Protein AF-A0A517ZHK7-F1 (afdb_monomer_lite)

Structure (mmCIF, N/CA/C/O backbone):
data_AF-A0A517ZHK7-F1
#
_entry.id   AF-A0A517ZHK7-F1
#
loop_
_atom_site.group_PDB
_atom_site.id
_atom_site.type_symbol
_atom_site.label_atom_id
_atom_site.label_alt_id
_atom_site.label_comp_id
_atom_site.label_asym_id
_atom_site.label_entity_id
_atom_site.label_seq_id
_atom_site.pdbx_PDB_ins_code
_atom_site.Cartn_x
_atom_site.Cartn_y
_atom_site.Cartn_z
_atom_site.occupancy
_atom_site.B_iso_or_equiv
_atom_site.auth_seq_id
_atom_site.auth_comp_id
_atom_site.auth_asym_id
_atom_site.auth_atom_id
_atom_site.pdbx_PDB_model_num
ATOM 1 N N . MET A 1 1 ? 23.348 19.189 5.797 1.00 30.66 1 MET A N 1
ATOM 2 C CA . MET A 1 1 ? 24.824 19.065 5.876 1.00 30.66 1 MET A CA 1
ATOM 3 C C . MET A 1 1 ? 25.204 17.604 6.134 1.00 30.66 1 MET A C 1
ATOM 5 O O . MET A 1 1 ? 25.761 17.282 7.170 1.00 30.66 1 MET A O 1
ATOM 9 N N . ALA A 1 2 ? 24.876 16.716 5.195 1.00 29.09 2 ALA A N 1
ATOM 10 C CA . ALA A 1 2 ? 25.345 15.331 5.155 1.00 29.09 2 ALA A CA 1
ATOM 11 C C . ALA A 1 2 ? 25.874 15.106 3.735 1.00 29.09 2 ALA A C 1
ATOM 13 O O . ALA A 1 2 ? 25.282 14.409 2.922 1.00 29.09 2 ALA A O 1
ATOM 14 N N . ILE A 1 3 ? 26.928 15.843 3.380 1.00 36.97 3 ILE A N 1
ATOM 15 C CA . ILE A 1 3 ? 27.690 15.512 2.182 1.00 36.97 3 ILE A CA 1
ATOM 16 C C . ILE A 1 3 ? 28.439 14.240 2.554 1.00 36.97 3 ILE A C 1
ATOM 18 O O . ILE A 1 3 ? 29.335 14.306 3.390 1.00 36.97 3 ILE A O 1
ATOM 22 N N . LEU A 1 4 ? 27.996 13.111 1.993 1.00 43.09 4 LEU A N 1
ATOM 23 C CA . LEU A 1 4 ? 28.815 11.947 1.659 1.00 43.09 4 LEU A CA 1
ATOM 24 C C . LEU A 1 4 ? 30.045 11.788 2.563 1.00 43.09 4 LEU A C 1
ATOM 26 O O . LEU A 1 4 ? 31.169 12.112 2.173 1.00 43.09 4 LEU A O 1
ATOM 30 N N . ALA A 1 5 ? 29.853 11.212 3.750 1.00 40.53 5 ALA A N 1
ATOM 31 C CA . ALA A 1 5 ? 30.914 10.383 4.296 1.00 40.53 5 ALA A CA 1
ATOM 32 C C . ALA A 1 5 ? 31.023 9.177 3.350 1.00 40.53 5 ALA A C 1
ATOM 34 O O . ALA A 1 5 ? 30.384 8.152 3.559 1.00 40.53 5 ALA A O 1
ATOM 35 N N . LEU A 1 6 ? 31.749 9.347 2.239 1.00 54.28 6 LEU A N 1
ATOM 36 C CA . LEU A 1 6 ? 32.157 8.259 1.359 1.00 54.28 6 LEU A CA 1
ATOM 37 C C . LEU A 1 6 ? 33.000 7.319 2.211 1.00 54.28 6 LEU A C 1
ATOM 39 O O . LEU A 1 6 ? 34.207 7.510 2.365 1.00 54.28 6 LEU A O 1
ATOM 43 N N . SER A 1 7 ? 32.352 6.332 2.820 1.00 58.38 7 SER A N 1
ATOM 44 C CA . SER A 1 7 ? 33.073 5.234 3.434 1.00 58.38 7 SER A CA 1
ATOM 45 C C . SER A 1 7 ? 33.872 4.548 2.321 1.00 58.38 7 SER A C 1
ATOM 47 O O . SER A 1 7 ? 33.402 4.429 1.184 1.00 58.38 7 SER A O 1
ATOM 49 N N . LEU A 1 8 ? 35.097 4.098 2.608 1.00 65.62 8 LEU A N 1
ATOM 50 C CA . LEU A 1 8 ? 35.886 3.345 1.621 1.00 65.62 8 LEU A CA 1
ATOM 51 C C . LEU A 1 8 ? 35.117 2.115 1.094 1.00 65.62 8 LEU A C 1
ATOM 53 O O . LEU A 1 8 ? 35.341 1.689 -0.037 1.00 65.62 8 LEU A O 1
ATOM 57 N N . SER A 1 9 ? 34.172 1.590 1.880 1.00 72.50 9 SER A N 1
ATOM 58 C CA . SER A 1 9 ? 33.251 0.510 1.515 1.00 72.50 9 SER A CA 1
ATOM 59 C C . SER A 1 9 ? 32.235 0.870 0.426 1.00 72.50 9 SER A C 1
ATOM 61 O O . SER A 1 9 ? 31.796 -0.031 -0.283 1.00 72.50 9 SER A O 1
ATOM 63 N N . SER A 1 10 ? 31.888 2.146 0.237 1.00 78.56 10 SER A N 1
ATOM 64 C CA . SER A 1 10 ? 30.905 2.590 -0.767 1.00 78.56 10 SER A CA 1
ATOM 65 C C . SER A 1 10 ? 31.494 2.757 -2.173 1.00 78.56 10 SER A C 1
ATOM 67 O O . SER A 1 10 ? 30.764 2.734 -3.164 1.00 78.56 10 SER A O 1
ATOM 69 N N . VAL A 1 11 ? 32.818 2.915 -2.290 1.00 86.31 11 VAL A N 1
ATOM 70 C CA . VAL A 1 11 ? 33.500 3.193 -3.569 1.00 86.31 11 VAL A CA 1
ATOM 71 C C . VAL A 1 11 ? 33.242 2.117 -4.639 1.00 86.31 11 VAL A C 1
ATOM 73 O O . VAL A 1 11 ? 32.923 2.494 -5.769 1.00 86.31 11 VAL A O 1
ATOM 76 N N . PRO A 1 12 ? 33.312 0.801 -4.344 1.00 88.31 12 PRO A N 1
ATOM 77 C CA . PRO A 1 12 ? 33.040 -0.232 -5.345 1.00 88.31 12 PRO A CA 1
ATOM 78 C C . PRO A 1 12 ? 31.616 -0.163 -5.907 1.00 88.31 12 PRO A C 1
ATOM 80 O O . PRO A 1 12 ? 31.432 -0.294 -7.115 1.00 88.31 12 PRO A O 1
ATOM 83 N N . SER A 1 13 ? 30.626 0.087 -5.048 1.00 87.75 13 SER A N 1
ATOM 84 C CA . SER A 1 13 ? 29.213 0.221 -5.419 1.00 87.75 13 SER A CA 1
ATOM 85 C C . SER A 1 13 ? 28.991 1.425 -6.338 1.00 87.75 13 SER A C 1
ATOM 87 O O . SER A 1 13 ? 28.380 1.297 -7.397 1.00 87.75 13 SER A O 1
ATOM 89 N N . ILE A 1 14 ? 29.588 2.578 -6.012 1.00 88.12 14 ILE A N 1
ATOM 90 C CA . ILE A 1 14 ? 29.524 3.788 -6.852 1.00 88.12 14 ILE A CA 1
ATOM 91 C C . ILE A 1 14 ? 30.157 3.545 -8.222 1.00 88.12 14 ILE A C 1
ATOM 93 O O . ILE A 1 14 ? 29.561 3.886 -9.243 1.00 88.12 14 ILE A O 1
ATOM 97 N N . LEU A 1 15 ? 31.349 2.941 -8.262 1.00 89.88 15 LEU A N 1
ATOM 98 C CA . LEU A 1 15 ? 32.021 2.622 -9.522 1.00 89.88 15 LEU A CA 1
ATOM 99 C C . LEU A 1 15 ? 31.188 1.655 -10.362 1.00 89.88 15 LEU A C 1
ATOM 101 O O . LEU A 1 15 ? 31.031 1.865 -11.561 1.00 89.88 15 LEU A O 1
ATOM 105 N N . LEU A 1 16 ? 30.618 0.624 -9.739 1.00 90.88 16 LEU A N 1
ATOM 106 C CA . LEU A 1 16 ? 29.768 -0.343 -10.423 1.00 90.88 16 LEU A CA 1
ATOM 107 C C . LEU A 1 16 ? 28.491 0.311 -10.974 1.00 90.88 16 LEU A C 1
ATOM 109 O O . LEU A 1 16 ? 28.113 0.034 -12.111 1.00 90.88 16 LEU A O 1
ATOM 113 N N . ALA A 1 17 ? 27.857 1.204 -10.211 1.00 90.06 17 ALA A N 1
ATOM 114 C CA . ALA A 1 17 ? 26.702 1.977 -10.657 1.00 90.06 17 ALA A CA 1
ATOM 115 C C . ALA A 1 17 ? 27.051 2.891 -11.844 1.00 90.06 17 ALA A C 1
ATOM 117 O O . ALA A 1 17 ? 26.350 2.872 -12.856 1.00 90.06 17 ALA A O 1
ATOM 118 N N . ALA A 1 18 ? 28.158 3.636 -11.763 1.00 89.50 18 ALA A N 1
ATOM 119 C CA . ALA A 1 18 ? 28.624 4.514 -12.836 1.00 89.50 18 ALA A CA 1
ATOM 120 C C . ALA A 1 18 ? 28.966 3.733 -14.117 1.00 89.50 18 ALA A C 1
ATOM 122 O O . ALA A 1 18 ? 28.546 4.120 -15.207 1.00 89.50 18 ALA A O 1
ATOM 123 N N . LEU A 1 19 ? 29.668 2.601 -13.985 1.00 91.00 19 LEU A N 1
ATOM 124 C CA . LEU A 1 19 ? 29.960 1.698 -15.101 1.00 91.00 19 LEU A CA 1
ATOM 125 C C . LEU A 1 19 ? 28.678 1.133 -15.713 1.00 91.00 19 LEU A C 1
ATOM 127 O O . LEU A 1 19 ? 28.558 1.089 -16.932 1.00 91.00 19 LEU A O 1
ATOM 131 N N . GLY A 1 20 ? 27.714 0.733 -14.883 1.00 92.06 20 GLY A N 1
ATOM 132 C CA . GLY A 1 20 ? 26.418 0.233 -15.331 1.00 92.06 20 GLY A CA 1
ATOM 133 C C . GLY A 1 20 ? 25.643 1.264 -16.149 1.00 92.06 20 GLY A C 1
ATOM 134 O O . GLY A 1 20 ? 25.213 0.960 -17.258 1.00 92.06 20 GLY A O 1
ATOM 135 N N . LEU A 1 21 ? 25.511 2.491 -15.634 1.00 91.06 21 LEU A N 1
ATOM 136 C CA . LEU A 1 21 ? 24.841 3.597 -16.326 1.00 91.06 21 LEU A CA 1
ATOM 137 C C . LEU A 1 21 ? 25.545 3.955 -17.643 1.00 91.06 21 LEU A C 1
ATOM 139 O O . LEU A 1 21 ? 24.893 4.032 -18.684 1.00 91.06 21 LEU A O 1
ATOM 143 N N . GLY A 1 22 ? 26.874 4.100 -17.613 1.00 89.69 22 GLY A N 1
ATOM 144 C CA . GLY A 1 22 ? 27.675 4.363 -18.810 1.00 89.69 22 GLY A CA 1
ATOM 145 C C . GLY A 1 22 ? 27.570 3.243 -19.846 1.00 89.69 22 GLY A C 1
ATOM 146 O O . GLY A 1 22 ? 27.538 3.513 -21.043 1.00 89.69 22 GLY A O 1
ATOM 147 N N . PHE A 1 23 ? 27.443 1.990 -19.403 1.00 92.75 23 PHE A N 1
ATOM 148 C CA . PHE A 1 23 ? 27.273 0.844 -20.291 1.00 92.75 23 PHE A CA 1
ATOM 149 C C . PHE A 1 23 ? 25.916 0.850 -21.012 1.00 92.75 23 PHE A C 1
ATOM 151 O O . PHE A 1 23 ? 25.874 0.523 -22.195 1.00 92.75 23 PHE A O 1
ATOM 158 N N . VAL A 1 24 ? 24.820 1.270 -20.361 1.00 93.06 24 VAL A N 1
ATOM 159 C CA . VAL A 1 24 ? 23.513 1.407 -21.043 1.00 93.06 24 VAL A CA 1
ATOM 160 C C . VAL A 1 24 ? 23.590 2.435 -22.168 1.00 93.06 24 VAL A C 1
ATOM 162 O O . VAL A 1 24 ? 23.165 2.154 -23.285 1.00 93.06 24 VAL A O 1
ATOM 165 N N . ILE A 1 25 ? 24.182 3.596 -21.881 1.00 90.25 25 ILE A N 1
ATOM 166 C CA . ILE A 1 25 ? 24.385 4.667 -22.864 1.00 90.25 25 ILE A CA 1
ATOM 167 C C . ILE A 1 25 ? 25.268 4.167 -24.010 1.00 90.25 25 ILE A C 1
ATOM 169 O O . ILE A 1 25 ? 24.899 4.278 -25.172 1.00 90.25 25 ILE A O 1
ATOM 173 N N . PHE A 1 26 ? 26.404 3.545 -23.693 1.00 93.19 26 PHE A N 1
ATOM 174 C CA . PHE A 1 26 ? 27.318 3.004 -24.695 1.00 93.19 26 PHE A CA 1
ATOM 175 C C . PHE A 1 26 ? 26.627 2.042 -25.669 1.00 93.19 26 PHE A C 1
ATOM 177 O O . PHE A 1 26 ? 26.862 2.128 -26.870 1.00 93.19 26 PHE A O 1
ATOM 184 N N . ILE A 1 27 ? 25.781 1.131 -25.175 1.00 94.81 27 ILE A N 1
ATOM 185 C CA . ILE A 1 27 ? 25.095 0.161 -26.037 1.00 94.81 27 ILE A CA 1
ATOM 186 C C . ILE A 1 27 ? 24.040 0.828 -26.933 1.00 94.81 27 ILE A C 1
ATOM 188 O O . ILE A 1 27 ? 23.856 0.393 -28.072 1.00 94.81 27 ILE A O 1
ATOM 192 N N . HIS A 1 28 ? 23.385 1.886 -26.455 1.00 93.88 28 HIS A N 1
ATOM 193 C CA . HIS A 1 28 ? 22.493 2.701 -27.276 1.00 93.88 28 HIS A CA 1
ATOM 194 C C . HIS A 1 28 ? 23.246 3.320 -28.464 1.00 93.88 28 HIS A C 1
ATOM 196 O O . HIS A 1 28 ? 22.906 3.042 -29.616 1.00 93.88 28 HIS A O 1
ATOM 202 N N . GLU A 1 29 ? 24.339 4.040 -28.189 1.00 93.25 29 GLU A N 1
ATOM 203 C CA . GLU A 1 29 ? 25.184 4.653 -29.225 1.00 93.25 29 GLU A CA 1
ATOM 204 C C . GLU A 1 29 ? 25.779 3.601 -30.169 1.00 93.25 29 GLU A C 1
ATOM 206 O O . GLU A 1 29 ? 25.839 3.781 -31.388 1.00 93.25 29 GLU A O 1
ATOM 211 N N . LEU A 1 30 ? 26.189 2.451 -29.623 1.00 94.62 30 LEU A N 1
ATOM 212 C CA . LEU A 1 30 ? 26.710 1.335 -30.406 1.00 94.62 30 LEU A CA 1
ATOM 213 C C . LEU A 1 30 ? 25.683 0.824 -31.424 1.00 94.62 30 LEU A C 1
ATOM 215 O O . LEU A 1 30 ? 26.080 0.381 -32.500 1.00 94.62 30 LEU A O 1
ATOM 219 N N . GLY A 1 31 ? 24.385 0.899 -31.116 1.00 95.00 31 GLY A N 1
ATOM 220 C CA . GLY A 1 31 ? 23.313 0.563 -32.048 1.00 95.00 31 GLY A CA 1
ATOM 221 C C . GLY A 1 31 ? 23.349 1.433 -33.299 1.00 95.00 31 GLY A C 1
ATOM 222 O O . GLY A 1 31 ? 23.466 0.902 -34.408 1.00 95.00 31 GLY A O 1
ATOM 223 N N . HIS A 1 32 ? 23.313 2.756 -33.124 1.00 93.81 32 HIS A N 1
ATOM 224 C CA . HIS A 1 32 ? 23.412 3.706 -34.235 1.00 93.81 32 HIS A CA 1
ATOM 225 C C . HIS A 1 32 ? 24.708 3.504 -35.019 1.00 93.81 32 HIS A C 1
ATOM 227 O O . HIS A 1 32 ? 24.675 3.346 -36.238 1.00 93.81 32 HIS A O 1
ATOM 233 N N . PHE A 1 33 ? 25.839 3.409 -34.315 1.00 94.75 33 PHE A N 1
ATOM 234 C CA . PHE A 1 33 ? 27.152 3.185 -34.914 1.00 94.75 33 PHE A CA 1
ATOM 235 C C . PHE A 1 33 ? 27.206 1.921 -35.780 1.00 94.75 33 PHE A C 1
ATOM 237 O O . PHE A 1 33 ? 27.644 1.968 -36.932 1.00 94.75 33 PHE A O 1
ATOM 244 N N . ALA A 1 34 ? 26.763 0.783 -35.240 1.00 95.19 34 ALA A N 1
ATOM 245 C CA . ALA A 1 34 ? 26.859 -0.504 -35.916 1.00 95.19 34 ALA A CA 1
ATOM 246 C C . ALA A 1 34 ? 26.012 -0.535 -37.193 1.00 95.19 34 ALA A C 1
ATOM 248 O O . ALA A 1 34 ? 26.482 -1.000 -38.233 1.00 95.19 34 ALA A O 1
ATOM 249 N N . VAL A 1 35 ? 24.785 -0.007 -37.139 1.00 95.81 35 VAL A N 1
ATOM 250 C CA . VAL A 1 35 ? 23.899 0.029 -38.309 1.00 95.81 35 VAL A CA 1
ATOM 251 C C . VAL A 1 35 ? 24.344 1.091 -39.316 1.00 95.81 35 VAL A C 1
ATOM 253 O O . VAL A 1 35 ? 24.270 0.834 -40.517 1.00 95.81 35 VAL A O 1
ATOM 256 N N . ALA A 1 36 ? 24.892 2.226 -38.869 1.00 93.62 36 ALA A N 1
ATOM 257 C CA . ALA A 1 36 ? 25.478 3.236 -39.751 1.00 93.62 36 ALA A CA 1
ATOM 258 C C . ALA A 1 36 ? 26.654 2.662 -40.552 1.00 93.62 36 ALA A C 1
ATOM 260 O O . ALA A 1 36 ? 26.655 2.733 -41.782 1.00 93.62 36 ALA A O 1
ATOM 261 N N . LYS A 1 37 ? 27.602 1.989 -39.884 1.00 93.12 37 LYS A N 1
ATOM 262 C CA . LYS A 1 37 ? 28.709 1.296 -40.562 1.00 93.12 37 LYS A CA 1
ATOM 263 C C . LYS A 1 37 ? 28.214 0.195 -41.497 1.00 93.12 37 LYS A C 1
ATOM 265 O O . LYS A 1 37 ? 28.745 0.050 -42.594 1.00 93.12 37 LYS A O 1
ATOM 270 N N . TRP A 1 38 ? 27.183 -0.555 -41.105 1.00 95.12 38 TRP A N 1
ATOM 271 C CA . TRP A 1 38 ? 26.589 -1.579 -41.969 1.00 95.12 38 TRP A CA 1
ATOM 272 C C . TRP A 1 38 ? 25.923 -0.991 -43.226 1.00 95.12 38 TRP A C 1
ATOM 274 O O . TRP A 1 38 ? 25.990 -1.598 -44.293 1.00 95.12 38 TRP A O 1
ATOM 284 N N . CYS A 1 39 ? 25.352 0.213 -43.135 1.00 93.56 39 CYS A N 1
ATOM 285 C CA . CYS A 1 39 ? 24.809 0.962 -44.274 1.00 93.56 39 CYS A CA 1
ATOM 286 C C . CYS A 1 39 ? 25.876 1.737 -45.074 1.00 93.56 39 CYS A C 1
ATOM 288 O O . CYS A 1 39 ? 25.516 2.520 -45.957 1.00 93.56 39 CYS A O 1
ATOM 290 N N . ASP A 1 40 ? 27.164 1.533 -44.774 1.00 92.75 40 ASP A N 1
ATOM 291 C CA . ASP A 1 40 ? 28.299 2.259 -45.353 1.00 92.75 40 ASP A CA 1
ATOM 292 C C . ASP A 1 40 ? 28.183 3.786 -45.183 1.00 92.75 40 ASP A C 1
ATOM 294 O O . ASP A 1 40 ? 28.360 4.557 -46.127 1.00 92.75 40 ASP A O 1
ATOM 298 N N . VAL A 1 41 ? 27.800 4.227 -43.982 1.00 92.12 41 VAL A N 1
ATOM 299 C CA . VAL A 1 41 ? 27.855 5.635 -43.568 1.00 92.12 41 VAL A CA 1
ATOM 300 C C . VAL A 1 41 ? 29.198 5.903 -42.891 1.00 92.12 41 VAL A C 1
ATOM 302 O O . VAL A 1 41 ? 29.639 5.130 -42.031 1.00 92.12 41 VAL A O 1
ATOM 305 N N . ASN A 1 42 ? 29.859 6.997 -43.265 1.00 89.88 42 ASN A N 1
ATOM 306 C CA . ASN A 1 42 ? 31.069 7.428 -42.581 1.00 89.88 42 ASN A CA 1
ATOM 307 C C . ASN A 1 42 ? 30.706 7.975 -41.191 1.00 89.88 42 ASN A C 1
ATOM 309 O O . ASN A 1 42 ? 29.816 8.809 -41.042 1.00 89.88 42 ASN A O 1
ATOM 313 N N . VAL A 1 43 ? 31.404 7.486 -40.168 1.00 91.06 43 VAL A N 1
ATOM 314 C CA . VAL A 1 43 ? 31.202 7.915 -38.781 1.00 91.06 43 VAL A CA 1
ATOM 315 C C . VAL A 1 43 ? 32.480 8.595 -38.341 1.00 91.06 43 VAL A C 1
ATOM 317 O O . VAL A 1 43 ? 33.499 7.921 -38.174 1.00 91.06 43 VAL A O 1
ATOM 320 N N . GLU A 1 44 ? 32.409 9.903 -38.141 1.00 90.06 44 GLU A N 1
ATOM 321 C CA . GLU A 1 44 ? 33.556 10.733 -37.785 1.00 90.06 44 GLU A CA 1
ATOM 322 C C . GLU A 1 44 ? 33.954 10.522 -36.328 1.00 90.06 44 GLU A C 1
ATOM 324 O O . GLU A 1 44 ? 35.139 10.416 -36.008 1.00 90.06 44 GLU A O 1
ATOM 329 N N . ARG A 1 45 ? 32.961 10.420 -35.436 1.00 90.50 45 ARG A N 1
ATOM 330 C CA . ARG A 1 45 ? 33.199 10.304 -33.998 1.00 90.50 45 ARG A CA 1
ATOM 331 C C . ARG A 1 45 ? 32.180 9.412 -33.307 1.00 90.50 45 ARG A C 1
ATOM 333 O O . ARG A 1 45 ? 30.982 9.528 -33.527 1.00 90.50 45 ARG A O 1
ATOM 340 N N . PHE A 1 46 ? 32.677 8.576 -32.407 1.00 92.56 46 PHE A N 1
ATOM 341 C CA . PHE A 1 46 ? 31.903 7.847 -31.413 1.00 92.56 46 PHE A CA 1
ATOM 342 C C . PHE A 1 46 ? 32.312 8.362 -30.030 1.00 92.56 46 PHE A C 1
ATOM 344 O O . PHE A 1 46 ? 33.445 8.130 -29.600 1.00 92.56 46 PHE A O 1
ATOM 351 N N . SER A 1 47 ? 31.430 9.092 -29.346 1.00 90.88 47 SER A N 1
ATOM 352 C CA . SER A 1 47 ? 31.731 9.707 -28.048 1.00 90.88 47 SER A CA 1
ATOM 353 C C . SER A 1 47 ? 30.876 9.117 -26.937 1.00 90.88 47 SER A C 1
ATOM 355 O O . SER A 1 47 ? 29.652 9.079 -27.038 1.00 90.88 47 SER A O 1
ATOM 357 N N . ILE A 1 48 ? 31.521 8.738 -25.834 1.00 88.31 48 ILE A N 1
ATOM 358 C CA . ILE A 1 48 ? 30.847 8.498 -24.557 1.00 88.31 48 ILE A CA 1
ATOM 359 C C . ILE A 1 48 ? 31.000 9.768 -23.721 1.00 88.31 48 ILE A C 1
ATOM 361 O O . ILE A 1 48 ? 32.114 10.190 -23.401 1.00 88.31 48 ILE A O 1
ATOM 365 N N . GLY A 1 49 ? 29.878 10.374 -23.364 1.00 84.44 49 GLY A N 1
ATOM 366 C CA . GLY A 1 49 ? 29.796 11.646 -22.663 1.00 84.44 49 GLY A CA 1
ATOM 367 C C . GLY A 1 49 ? 29.770 12.871 -23.579 1.00 84.44 49 GLY A C 1
ATOM 368 O O . GLY A 1 49 ? 29.999 12.788 -24.789 1.00 84.44 49 GLY A O 1
ATOM 369 N N . PHE A 1 50 ? 29.553 14.030 -22.955 1.00 82.25 50 PHE A N 1
ATOM 370 C CA . PHE A 1 50 ? 29.536 15.353 -23.585 1.00 82.25 50 PHE A CA 1
ATOM 371 C C . PHE A 1 50 ? 30.658 16.264 -23.062 1.00 82.25 50 PHE A C 1
ATOM 373 O O . PHE A 1 50 ? 31.257 16.020 -22.009 1.00 82.25 50 PHE A O 1
ATOM 380 N N . GLY A 1 51 ? 30.900 17.368 -23.774 1.00 83.38 51 GLY A N 1
ATOM 381 C CA . GLY A 1 51 ? 31.833 18.417 -23.358 1.00 83.38 51 GLY A CA 1
ATOM 382 C C . GLY A 1 51 ? 33.297 18.124 -23.718 1.00 83.38 51 GLY A C 1
ATOM 383 O O . GLY A 1 51 ? 33.557 17.417 -24.691 1.00 83.38 51 GLY A O 1
ATOM 384 N N . PRO A 1 52 ? 34.267 18.693 -22.976 1.00 87.88 52 PRO A N 1
ATOM 385 C CA . PRO A 1 52 ? 35.687 18.520 -23.266 1.00 87.88 52 PRO A CA 1
ATOM 386 C C . PRO A 1 52 ? 36.102 17.046 -23.270 1.00 87.88 52 PRO A C 1
ATOM 388 O O . PRO A 1 52 ? 35.803 16.303 -22.331 1.00 87.88 52 PRO A O 1
ATOM 391 N N . VAL A 1 53 ? 36.824 16.646 -24.315 1.00 89.75 53 VAL A N 1
ATOM 392 C CA . VAL A 1 53 ? 37.370 15.295 -24.466 1.00 89.75 53 VAL A CA 1
ATOM 393 C C . VAL A 1 53 ? 38.498 15.103 -23.453 1.00 89.75 53 VAL A C 1
ATOM 395 O O . VAL A 1 53 ? 39.494 15.824 -23.481 1.00 89.75 53 VAL A O 1
ATOM 398 N N . ILE A 1 54 ? 38.346 14.128 -22.557 1.00 92.12 54 ILE A N 1
ATOM 399 C CA . ILE A 1 54 ? 39.403 13.730 -21.616 1.00 92.12 54 ILE A CA 1
ATOM 400 C C . ILE A 1 54 ? 40.424 12.854 -22.339 1.00 92.12 54 ILE A C 1
ATOM 402 O O . ILE A 1 54 ? 41.629 12.954 -22.108 1.00 92.12 54 ILE A O 1
ATOM 406 N N . TRP A 1 55 ? 39.932 11.970 -23.203 1.00 93.50 55 TRP A N 1
ATOM 407 C CA . TRP A 1 55 ? 40.754 11.028 -23.943 1.00 93.50 55 TRP A CA 1
ATOM 408 C C . TRP A 1 55 ? 40.096 10.695 -25.278 1.00 93.50 55 TRP A C 1
ATOM 410 O O . TRP A 1 55 ? 38.903 10.406 -25.312 1.00 93.50 55 TRP A O 1
ATOM 420 N N . SER A 1 56 ? 40.861 10.689 -26.369 1.00 93.69 56 SER A N 1
ATOM 421 C CA . SER A 1 56 ? 40.400 10.139 -27.641 1.00 93.69 56 SER A CA 1
ATOM 422 C C . SER A 1 56 ? 41.481 9.348 -28.360 1.00 93.69 56 SER A C 1
ATOM 424 O O . SER A 1 56 ? 42.683 9.501 -28.123 1.00 93.69 56 SER A O 1
ATOM 426 N N . ARG A 1 57 ? 41.032 8.457 -29.242 1.00 94.62 57 ARG A N 1
ATOM 427 C CA . ARG A 1 57 ? 41.882 7.684 -30.138 1.00 94.62 57 ARG A CA 1
ATOM 428 C C . ARG A 1 57 ? 41.164 7.456 -31.457 1.00 94.62 57 ARG A C 1
ATOM 430 O O . ARG A 1 57 ? 40.081 6.881 -31.485 1.00 94.62 57 ARG A O 1
ATOM 437 N N . THR A 1 58 ? 41.805 7.827 -32.557 1.00 93.88 58 THR A N 1
ATOM 438 C CA . THR A 1 58 ? 41.311 7.500 -33.896 1.00 93.88 58 THR A CA 1
ATOM 439 C C . THR A 1 58 ? 41.722 6.084 -34.270 1.00 93.88 58 THR A C 1
ATOM 441 O O . THR A 1 58 ? 42.895 5.712 -34.167 1.00 93.88 58 THR A O 1
ATOM 444 N N . TRP A 1 59 ? 40.754 5.282 -34.703 1.00 91.06 59 TRP A N 1
ATOM 445 C CA . TRP A 1 59 ? 41.011 3.967 -35.272 1.00 91.06 59 TRP A CA 1
ATOM 446 C C . TRP A 1 59 ? 40.203 3.791 -36.556 1.00 91.06 59 TRP A C 1
ATOM 448 O O . TRP A 1 59 ? 38.975 3.865 -36.553 1.00 91.06 59 TRP A O 1
ATOM 458 N N . GLY A 1 60 ? 40.917 3.580 -37.666 1.00 89.88 60 GLY A N 1
ATOM 459 C CA . GLY A 1 60 ? 40.331 3.664 -39.000 1.00 89.88 60 GLY A CA 1
ATOM 460 C C . GLY A 1 60 ? 39.950 5.109 -39.321 1.00 89.88 60 GLY A C 1
ATOM 461 O O . GLY A 1 60 ? 40.785 6.002 -39.220 1.00 89.88 60 GLY A O 1
ATOM 462 N N . GLU A 1 61 ? 38.689 5.316 -39.682 1.00 89.00 61 GLU A N 1
ATOM 463 C CA . GLU A 1 61 ? 38.100 6.623 -40.014 1.00 89.00 61 GLU A CA 1
ATOM 464 C C . GLU A 1 61 ? 37.323 7.260 -38.848 1.00 89.00 61 GLU A C 1
ATOM 466 O O . GLU A 1 61 ? 36.850 8.382 -38.975 1.00 89.00 61 GLU A O 1
ATOM 471 N N . THR A 1 62 ? 37.189 6.557 -37.715 1.00 92.94 62 THR A N 1
ATOM 472 C CA . THR A 1 62 ? 36.372 7.001 -36.577 1.00 92.94 62 THR A CA 1
ATOM 473 C C . THR A 1 62 ? 37.247 7.396 -35.391 1.00 92.94 62 THR A C 1
ATOM 475 O O . THR A 1 62 ? 38.129 6.644 -34.962 1.00 92.94 62 THR A O 1
ATOM 478 N N . GLU A 1 63 ? 36.982 8.572 -34.828 1.00 93.88 63 GLU A N 1
ATOM 479 C CA . GLU A 1 63 ? 37.517 9.008 -33.543 1.00 93.88 63 GLU A CA 1
ATOM 480 C C . GLU A 1 63 ? 36.675 8.439 -32.393 1.00 93.88 63 GLU A C 1
ATOM 482 O O . GLU A 1 63 ? 35.491 8.740 -32.268 1.00 93.88 63 GLU A O 1
ATOM 487 N N . TYR A 1 64 ? 37.283 7.641 -31.521 1.00 93.38 64 TYR A N 1
ATOM 488 C CA . TYR A 1 64 ? 36.646 7.169 -30.293 1.00 93.38 64 TYR A CA 1
ATOM 489 C C . TYR A 1 64 ? 37.023 8.115 -29.157 1.00 93.38 64 TYR A C 1
ATOM 491 O O . TYR A 1 64 ? 38.207 8.230 -28.839 1.00 93.38 64 TYR A O 1
ATOM 499 N N . ALA A 1 65 ? 36.043 8.792 -28.562 1.00 91.56 65 ALA A N 1
ATOM 500 C CA . ALA A 1 65 ? 36.252 9.819 -27.546 1.00 91.56 65 ALA A CA 1
ATOM 501 C C . ALA A 1 65 ? 35.550 9.475 -26.223 1.00 91.56 65 ALA A C 1
ATOM 503 O O . ALA A 1 65 ? 34.443 8.939 -26.195 1.00 91.56 65 ALA A O 1
ATOM 504 N N . LEU A 1 66 ? 36.205 9.815 -25.117 1.00 89.75 66 LEU A N 1
ATOM 505 C CA . LEU A 1 66 ? 35.655 9.814 -23.769 1.00 89.75 66 LEU A CA 1
ATOM 506 C C . LEU A 1 66 ? 35.669 11.252 -23.250 1.00 89.75 66 LEU A C 1
ATOM 508 O O . LEU A 1 66 ? 36.735 11.862 -23.115 1.00 89.75 66 LEU A O 1
ATOM 512 N N . SER A 1 67 ? 34.488 11.784 -22.961 1.00 88.69 67 SER A N 1
ATOM 513 C CA . SER A 1 67 ? 34.287 13.187 -22.597 1.00 88.69 67 SER A CA 1
ATOM 514 C C . SER A 1 67 ? 33.977 13.360 -21.108 1.00 88.69 67 SER A C 1
ATOM 516 O O . SER A 1 67 ? 33.592 12.415 -20.420 1.00 88.69 67 SER A O 1
ATOM 518 N N . LEU A 1 68 ? 34.173 14.579 -20.596 1.00 83.94 68 LEU A N 1
ATOM 519 C CA . LEU A 1 68 ? 34.103 14.881 -19.162 1.00 83.94 68 LEU A CA 1
ATOM 520 C C . LEU A 1 68 ? 32.731 14.649 -18.527 1.00 83.94 68 LEU A C 1
ATOM 522 O O . LEU A 1 68 ? 32.664 14.257 -17.364 1.00 83.94 68 LEU A O 1
ATOM 526 N N . ILE A 1 69 ? 31.646 14.911 -19.253 1.00 80.06 69 ILE A N 1
ATOM 527 C CA . ILE A 1 69 ? 30.286 14.811 -18.718 1.00 80.06 69 ILE A CA 1
ATOM 528 C C . ILE A 1 69 ? 29.732 13.421 -19.057 1.00 80.06 69 ILE A C 1
ATOM 530 O O . ILE A 1 69 ? 29.415 13.190 -20.219 1.00 80.06 69 ILE A O 1
ATOM 534 N N . PRO A 1 70 ? 29.545 12.503 -18.090 1.00 70.62 70 PRO A N 1
ATOM 535 C CA . PRO A 1 70 ? 29.193 11.104 -18.369 1.00 70.62 70 PRO A CA 1
ATOM 536 C C . PRO A 1 70 ? 27.694 10.866 -18.646 1.00 70.62 70 PRO A C 1
ATOM 538 O O . PRO A 1 70 ? 27.266 9.721 -18.772 1.00 70.62 70 PRO A O 1
ATOM 541 N N . PHE A 1 71 ? 26.875 11.922 -18.714 1.00 70.69 71 PHE A N 1
ATOM 542 C CA . PHE A 1 71 ? 25.409 11.850 -18.802 1.00 70.69 71 PHE A CA 1
ATOM 543 C C . PHE A 1 71 ? 24.879 11.784 -20.244 1.00 70.69 71 PHE A C 1
ATOM 545 O O . PHE A 1 71 ? 23.970 12.524 -20.606 1.00 70.69 71 PHE A O 1
ATOM 552 N N . GLY A 1 72 ? 25.455 10.909 -21.065 1.00 77.00 72 GLY A N 1
ATOM 553 C CA . GLY A 1 72 ? 25.001 10.629 -22.430 1.00 77.00 72 GLY A CA 1
ATOM 554 C C . GLY A 1 72 ? 26.157 10.262 -23.349 1.00 77.00 72 GLY A C 1
ATOM 555 O O . GLY A 1 72 ? 27.243 9.937 -22.876 1.00 77.00 72 GLY A O 1
ATOM 556 N N . GLY A 1 73 ? 25.917 10.268 -24.648 1.00 85.50 73 GLY A N 1
ATOM 557 C CA . GLY A 1 73 ? 26.882 9.973 -25.698 1.00 85.50 73 GLY A CA 1
ATOM 558 C C . GLY A 1 73 ? 26.336 10.485 -27.024 1.00 85.50 73 GLY A C 1
ATOM 559 O O . GLY A 1 73 ? 25.236 11.033 -27.057 1.00 85.50 73 GLY A O 1
ATOM 560 N N . TYR A 1 74 ? 27.131 10.381 -28.082 1.00 87.25 74 TYR A N 1
ATOM 561 C CA . TYR A 1 74 ? 26.654 10.663 -29.433 1.00 87.25 74 TYR A CA 1
ATOM 562 C C . TYR A 1 74 ? 27.517 9.962 -30.483 1.00 87.25 74 TYR A C 1
ATOM 564 O O . TYR A 1 74 ? 28.719 9.720 -30.284 1.00 87.25 74 TYR A O 1
ATOM 572 N N . VAL A 1 75 ? 26.906 9.694 -31.636 1.00 88.44 75 VAL A N 1
ATOM 573 C CA . VAL A 1 75 ? 27.566 9.181 -32.838 1.00 88.44 75 VAL A CA 1
ATOM 574 C C . VAL A 1 75 ? 27.490 10.239 -33.930 1.00 88.44 75 VAL A C 1
ATOM 576 O O . VAL A 1 75 ? 26.452 10.418 -34.556 1.00 88.44 75 VAL A O 1
ATOM 579 N N . LYS A 1 76 ? 28.607 10.922 -34.192 1.00 87.81 76 LYS A N 1
ATOM 580 C CA . LYS A 1 76 ? 28.681 11.924 -35.258 1.00 87.81 76 LYS A CA 1
ATOM 581 C C . LYS A 1 76 ? 28.837 11.236 -36.611 1.00 87.81 76 LYS A C 1
ATOM 583 O O . LYS A 1 76 ? 29.878 10.623 -36.879 1.00 87.81 76 LYS A O 1
ATOM 588 N N . MET A 1 77 ? 27.813 11.339 -37.450 1.00 87.75 77 MET A N 1
ATOM 589 C CA . MET A 1 77 ? 27.784 10.764 -38.793 1.00 87.75 77 MET A CA 1
ATOM 590 C C . MET A 1 77 ? 28.051 11.849 -39.834 1.00 87.75 77 MET A C 1
ATOM 592 O O . MET A 1 77 ? 27.667 13.002 -39.663 1.00 87.75 77 MET A O 1
ATOM 596 N N . LEU A 1 78 ? 28.704 11.485 -40.935 1.00 83.38 78 LEU A N 1
ATOM 597 C CA . LEU A 1 78 ? 28.890 12.405 -42.053 1.00 83.38 78 LEU A CA 1
ATOM 598 C C . LEU A 1 78 ? 27.510 12.831 -42.583 1.00 83.38 78 LEU A C 1
ATOM 600 O O . LEU A 1 78 ? 26.699 11.969 -42.921 1.00 83.38 78 LEU A O 1
ATOM 604 N N . GLY A 1 79 ? 27.230 14.136 -42.615 1.00 72.56 79 GLY A N 1
ATOM 605 C CA . GLY A 1 79 ? 25.939 14.688 -43.042 1.00 72.56 79 GLY A CA 1
ATOM 606 C C . GLY A 1 79 ? 24.816 14.694 -41.992 1.00 72.56 79 GLY A C 1
ATOM 607 O O . GLY A 1 79 ? 23.694 15.036 -42.351 1.00 72.56 79 GLY A O 1
ATOM 608 N N . GLN A 1 80 ? 25.076 14.336 -40.726 1.00 73.06 80 GLN A N 1
ATOM 609 C CA . GLN A 1 80 ? 24.144 14.539 -39.601 1.00 73.06 80 GLN A CA 1
ATOM 610 C C . GLN A 1 80 ? 24.922 14.920 -38.328 1.00 73.06 80 GLN A C 1
ATOM 612 O O . GLN A 1 80 ? 25.723 14.125 -37.827 1.00 73.06 80 GLN A O 1
ATOM 617 N N . ASP A 1 81 ? 24.665 16.116 -37.789 1.00 67.81 81 ASP A N 1
ATOM 618 C CA . ASP A 1 81 ? 25.245 16.589 -36.525 1.00 67.81 81 ASP A CA 1
ATOM 619 C C . ASP A 1 81 ? 24.140 17.002 -35.541 1.00 67.81 81 ASP A C 1
ATOM 621 O O . ASP A 1 81 ? 23.523 18.060 -35.665 1.00 67.81 81 ASP A O 1
ATOM 625 N N . ASP A 1 82 ? 23.915 16.164 -34.527 1.00 63.09 82 ASP A N 1
ATOM 626 C CA . ASP A 1 82 ? 22.885 16.390 -33.509 1.00 63.09 82 ASP A CA 1
ATOM 627 C C . ASP A 1 82 ? 23.227 17.561 -32.554 1.00 63.09 82 ASP A C 1
ATOM 629 O O . ASP A 1 82 ? 22.350 18.062 -31.845 1.00 63.09 82 ASP A O 1
ATOM 633 N N . MET A 1 83 ? 24.491 18.015 -32.507 1.00 55.84 83 MET A N 1
ATOM 634 C CA . MET A 1 83 ? 24.940 19.131 -31.655 1.00 55.84 83 MET A CA 1
ATOM 635 C C . MET A 1 83 ? 24.971 20.474 -32.390 1.00 55.84 83 MET A C 1
ATOM 637 O O . MET A 1 83 ? 24.782 21.516 -31.754 1.00 55.84 83 MET A O 1
ATOM 641 N N . ASP A 1 84 ? 25.191 20.459 -33.703 1.00 59.56 84 ASP A N 1
ATOM 642 C CA . ASP A 1 84 ? 25.138 21.642 -34.559 1.00 59.56 84 ASP A CA 1
ATOM 643 C C . ASP A 1 84 ? 24.267 21.385 -35.804 1.00 59.56 84 ASP A C 1
ATOM 645 O O . ASP A 1 84 ? 24.787 21.059 -36.874 1.00 59.56 84 ASP A O 1
ATOM 649 N N . PRO A 1 85 ? 22.939 21.608 -35.705 1.00 56.69 85 PRO A N 1
ATOM 650 C CA . PRO A 1 85 ? 22.008 21.398 -36.816 1.00 56.69 85 PRO A CA 1
ATOM 651 C C . PRO A 1 85 ? 22.307 22.264 -38.048 1.00 56.69 85 PRO A C 1
ATOM 653 O O . PRO A 1 85 ? 21.722 22.050 -39.105 1.00 56.69 85 PRO A O 1
ATOM 656 N N . SER A 1 86 ? 23.174 23.280 -37.923 1.00 55.91 86 SER A N 1
ATOM 657 C CA . SER A 1 86 ? 23.577 24.124 -39.048 1.00 55.91 86 SER A CA 1
ATOM 658 C C . SER A 1 86 ? 24.627 23.462 -39.948 1.00 55.91 86 SER A C 1
ATOM 660 O O . SER A 1 86 ? 24.747 23.849 -41.106 1.00 55.91 86 SER A O 1
ATOM 662 N N . GLN A 1 87 ? 25.335 22.432 -39.468 1.00 53.28 87 GLN A N 1
ATOM 663 C CA . GLN A 1 87 ? 26.341 21.676 -40.230 1.00 53.28 87 GLN A CA 1
ATOM 664 C C . GLN A 1 87 ? 25.726 20.601 -41.149 1.00 53.28 87 GLN A C 1
ATOM 666 O O . GLN A 1 87 ? 26.416 20.074 -42.015 1.00 53.28 87 GLN A O 1
ATOM 671 N N . GLU A 1 88 ? 24.424 20.304 -41.030 1.00 53.56 88 GLU A N 1
ATOM 672 C CA . GLU A 1 88 ? 23.694 19.395 -41.939 1.00 53.56 88 GLU A CA 1
ATOM 673 C C . GLU A 1 88 ? 23.555 19.945 -43.379 1.00 53.56 88 GLU A C 1
ATOM 675 O O . GLU A 1 88 ? 22.970 19.293 -44.244 1.00 53.56 88 GLU A O 1
ATOM 680 N N . THR A 1 89 ? 24.056 21.160 -43.632 1.00 52.81 89 THR A N 1
ATOM 681 C CA . THR A 1 89 ? 23.716 22.011 -44.786 1.00 52.81 89 THR A CA 1
ATOM 682 C C . THR A 1 89 ? 24.834 22.177 -45.816 1.00 52.81 89 THR A C 1
ATOM 684 O O . THR A 1 89 ? 24.650 22.890 -46.802 1.00 52.81 89 THR A O 1
ATOM 687 N N . ASP A 1 90 ? 25.983 21.523 -45.630 1.00 58.03 90 ASP A N 1
ATOM 688 C CA . ASP A 1 90 ? 27.059 21.552 -46.623 1.00 58.03 90 ASP A CA 1
ATOM 689 C C . ASP A 1 90 ? 26.658 20.660 -47.817 1.00 58.03 90 ASP A C 1
ATOM 691 O O . ASP A 1 90 ? 26.658 19.430 -47.716 1.00 58.03 90 ASP A O 1
ATOM 695 N N . GLU A 1 91 ? 26.261 21.270 -48.944 1.00 56.66 91 GLU A N 1
ATOM 696 C CA . GLU A 1 91 ? 25.819 20.556 -50.160 1.00 56.66 91 GLU A CA 1
ATOM 697 C C . GLU A 1 91 ? 26.877 19.535 -50.623 1.00 56.66 91 GLU A C 1
ATOM 699 O O . GLU A 1 91 ? 26.535 18.406 -50.978 1.00 56.66 91 GLU A O 1
ATOM 704 N N . ASP A 1 92 ? 28.161 19.880 -50.482 1.00 56.50 92 ASP A N 1
ATOM 705 C CA . ASP A 1 92 ? 29.303 19.008 -50.781 1.00 56.50 92 ASP A CA 1
ATOM 706 C C . ASP A 1 92 ? 29.359 17.755 -49.873 1.00 56.50 92 ASP A C 1
ATOM 708 O O . ASP A 1 92 ? 29.793 16.687 -50.307 1.00 56.50 92 ASP A O 1
ATOM 712 N N . LEU A 1 93 ? 28.893 17.849 -48.617 1.00 60.94 93 LEU A N 1
ATOM 713 C CA . LEU A 1 93 ? 28.797 16.719 -47.677 1.00 60.94 93 LEU A CA 1
ATOM 714 C C . LEU A 1 93 ? 27.535 15.876 -47.906 1.00 60.94 93 LEU A C 1
ATOM 716 O O . LEU A 1 93 ? 27.524 14.689 -47.576 1.00 60.94 93 LEU A O 1
ATOM 720 N N . ALA A 1 94 ? 26.466 16.459 -48.452 1.00 61.62 94 ALA A N 1
ATOM 721 C CA . ALA A 1 94 ? 25.242 15.738 -48.803 1.00 61.62 94 ALA A CA 1
ATOM 722 C C . ALA A 1 94 ? 25.391 14.913 -50.097 1.00 61.62 94 ALA A C 1
ATOM 724 O O . ALA A 1 94 ? 24.694 13.909 -50.264 1.00 61.62 94 ALA A O 1
ATOM 725 N N . GLU A 1 95 ? 26.309 15.299 -50.990 1.00 66.38 95 GLU A N 1
ATOM 726 C CA . GLU A 1 95 ? 26.621 14.561 -52.222 1.00 66.38 95 GLU A CA 1
ATOM 727 C C . GLU A 1 95 ? 27.526 13.330 -52.007 1.00 66.38 95 GLU A C 1
ATOM 729 O O . GLU A 1 95 ? 27.568 12.452 -52.876 1.00 66.38 95 GLU A O 1
ATOM 734 N N . ASP A 1 96 ? 28.215 13.205 -50.863 1.00 79.69 96 ASP A N 1
ATOM 735 C CA . ASP A 1 96 ? 29.026 12.017 -50.562 1.00 79.69 96 ASP A CA 1
ATOM 736 C C . ASP A 1 96 ? 28.119 10.768 -50.438 1.00 79.69 96 ASP A C 1
ATOM 738 O O . ASP A 1 96 ? 27.239 10.720 -49.574 1.00 79.69 96 ASP A O 1
ATOM 742 N N . PRO A 1 97 ? 28.329 9.698 -51.234 1.00 83.19 97 PRO A N 1
ATOM 743 C CA . PRO A 1 97 ? 27.552 8.459 -51.127 1.00 83.19 97 PRO A CA 1
ATOM 744 C C . PRO A 1 97 ? 27.605 7.784 -49.747 1.00 83.19 97 PRO A C 1
ATOM 746 O O . PRO A 1 97 ? 26.748 6.948 -49.439 1.00 83.19 97 PRO A O 1
ATOM 749 N N . ARG A 1 98 ? 28.619 8.099 -48.930 1.00 86.62 98 ARG A N 1
ATOM 750 C CA . ARG A 1 98 ? 28.803 7.641 -47.544 1.00 86.62 98 ARG A CA 1
ATOM 751 C C . ARG A 1 98 ? 28.239 8.626 -46.513 1.00 86.62 98 ARG A C 1
ATOM 753 O O . ARG A 1 98 ? 28.366 8.375 -45.316 1.00 86.62 98 ARG A O 1
ATOM 760 N N . SER A 1 99 ? 27.588 9.698 -46.953 1.00 87.25 99 SER A N 1
ATOM 761 C CA . SER A 1 99 ? 26.812 10.607 -46.112 1.00 87.25 99 SER A CA 1
ATOM 762 C C . SER A 1 99 ? 25.502 9.969 -45.662 1.00 87.25 99 SER A C 1
ATOM 764 O O . SER A 1 99 ? 24.887 9.178 -46.386 1.00 87.25 99 SER A O 1
ATOM 766 N N . TYR A 1 100 ? 25.051 10.316 -44.462 1.00 86.31 100 TYR A N 1
ATOM 767 C CA . TYR A 1 100 ? 23.777 9.878 -43.908 1.00 86.31 100 TYR A CA 1
ATOM 768 C C . TYR A 1 100 ? 22.595 10.372 -44.757 1.00 86.31 100 TYR A C 1
ATOM 770 O O . TYR A 1 100 ? 21.701 9.589 -45.095 1.00 86.31 100 TYR A O 1
ATOM 778 N N . THR A 1 101 ? 22.609 11.641 -45.175 1.00 83.69 101 THR A N 1
ATOM 779 C CA . THR A 1 101 ? 21.547 12.262 -45.986 1.00 83.69 101 THR A CA 1
ATOM 780 C C . THR A 1 101 ? 21.464 11.688 -47.403 1.00 83.69 101 THR A C 1
ATOM 782 O O . THR A 1 101 ? 20.383 11.691 -47.992 1.00 83.69 101 THR A O 1
ATOM 785 N N . ALA A 1 102 ? 22.542 11.087 -47.917 1.00 85.50 102 ALA A N 1
ATOM 786 C CA . ALA A 1 102 ? 22.552 10.388 -49.203 1.00 85.50 102 ALA A CA 1
ATOM 787 C C . ALA A 1 102 ? 21.893 8.991 -49.157 1.00 85.50 102 ALA A C 1
ATOM 789 O O . ALA A 1 102 ? 21.548 8.427 -50.200 1.00 85.50 102 ALA A O 1
ATOM 790 N N . LYS A 1 103 ? 21.707 8.396 -47.967 1.00 89.44 103 LYS A N 1
ATOM 791 C CA . LYS A 1 103 ? 21.102 7.058 -47.829 1.00 89.44 103 LYS A CA 1
ATOM 792 C C . LYS A 1 103 ? 19.588 7.087 -48.031 1.00 89.44 103 LYS A C 1
ATOM 794 O O . LYS A 1 103 ? 18.912 8.082 -47.781 1.00 89.44 103 LYS A O 1
ATOM 799 N N . SER A 1 104 ? 19.033 5.944 -48.438 1.00 91.06 104 SER A N 1
ATOM 800 C CA . SER A 1 104 ? 17.583 5.793 -48.599 1.00 91.06 104 SER A CA 1
ATOM 801 C C . SER A 1 104 ? 16.840 5.931 -47.264 1.00 91.06 104 SER A C 1
ATOM 803 O O . SER A 1 104 ? 17.365 5.574 -46.207 1.00 91.06 104 SER A O 1
ATOM 805 N N . VAL A 1 105 ? 15.580 6.381 -47.311 1.00 90.19 105 VAL A N 1
ATOM 806 C CA . VAL A 1 105 ? 14.728 6.534 -46.116 1.00 90.19 105 VAL A CA 1
ATOM 807 C C . VAL A 1 105 ? 14.708 5.267 -45.241 1.00 90.19 105 VAL A C 1
ATOM 809 O O . VAL A 1 105 ? 14.933 5.401 -44.040 1.00 90.19 105 VAL A O 1
ATOM 812 N N . PRO A 1 106 ? 14.549 4.033 -45.773 1.00 92.75 106 PRO A N 1
ATOM 813 C CA . PRO A 1 106 ? 14.588 2.829 -44.940 1.00 92.75 106 PRO A CA 1
ATOM 814 C C . PRO A 1 106 ? 15.932 2.592 -44.238 1.00 92.75 106 PRO A C 1
ATOM 816 O O . PRO A 1 106 ? 15.944 2.115 -43.106 1.00 92.75 106 PRO A O 1
ATOM 819 N N . GLN A 1 107 ? 17.059 2.932 -44.876 1.00 93.19 107 GLN A N 1
ATOM 820 C CA . GLN A 1 107 ? 18.386 2.813 -44.259 1.00 93.19 107 GLN A CA 1
ATOM 821 C C . GLN A 1 107 ? 18.540 3.812 -43.111 1.00 93.19 107 GLN A C 1
ATOM 823 O O . GLN A 1 107 ? 18.949 3.427 -42.019 1.00 93.19 107 GLN A O 1
ATOM 828 N N . ARG A 1 108 ? 18.132 5.068 -43.317 1.00 92.19 108 ARG A N 1
ATOM 829 C CA . ARG A 1 108 ? 18.127 6.092 -42.264 1.00 92.19 108 ARG A CA 1
ATOM 830 C C . ARG A 1 108 ? 17.216 5.719 -41.092 1.00 92.19 108 ARG A C 1
ATOM 832 O O . ARG A 1 108 ? 17.631 5.786 -39.938 1.00 92.19 108 ARG A O 1
ATOM 839 N N . MET A 1 109 ? 16.010 5.224 -41.383 1.00 93.56 109 MET A N 1
ATOM 840 C CA . MET A 1 109 ? 15.084 4.719 -40.361 1.00 93.5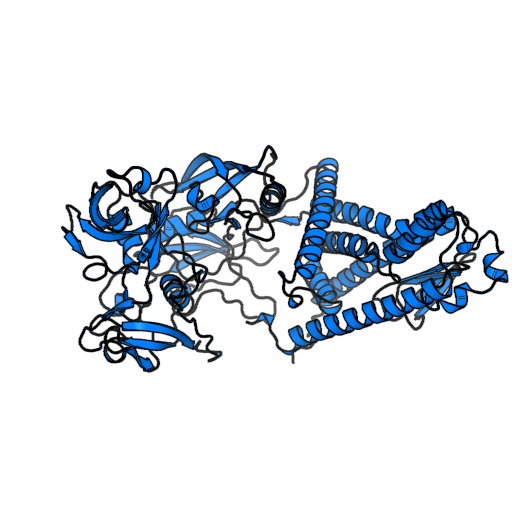6 109 MET A CA 1
ATOM 841 C C . MET A 1 109 ? 15.693 3.557 -39.569 1.00 93.56 109 MET A C 1
ATOM 843 O O . MET A 1 109 ? 15.509 3.493 -38.353 1.00 93.56 109 MET A O 1
ATOM 847 N N . ALA A 1 110 ? 16.420 2.648 -40.229 1.00 94.44 110 ALA A N 1
ATOM 848 C CA . ALA A 1 110 ? 17.098 1.540 -39.563 1.00 94.44 110 ALA A CA 1
ATOM 849 C C . ALA A 1 110 ? 18.219 2.029 -38.633 1.00 94.44 110 ALA A C 1
ATOM 851 O O . ALA A 1 110 ? 18.315 1.532 -37.513 1.00 94.44 110 ALA A O 1
ATOM 852 N N . ILE A 1 111 ? 19.017 3.016 -39.061 1.00 93.44 111 ILE A N 1
ATOM 853 C CA . ILE A 1 111 ? 20.091 3.616 -38.252 1.00 93.44 111 ILE A CA 1
ATOM 854 C C . ILE A 1 111 ? 19.523 4.271 -36.989 1.00 93.44 111 ILE A C 1
ATOM 856 O O . ILE A 1 111 ? 19.989 3.972 -35.892 1.00 93.44 111 ILE A O 1
ATOM 860 N N . ILE A 1 112 ? 18.489 5.109 -37.110 1.00 90.50 112 ILE A N 1
ATOM 861 C CA . ILE A 1 112 ? 17.875 5.781 -35.950 1.00 90.50 112 ILE A CA 1
ATOM 862 C C . ILE A 1 112 ? 17.149 4.784 -35.039 1.00 90.50 112 ILE A C 1
ATOM 864 O O . ILE A 1 112 ? 17.232 4.862 -33.820 1.00 90.50 112 ILE A O 1
ATOM 868 N N . SER A 1 113 ? 16.467 3.781 -35.597 1.00 93.75 113 SER A N 1
ATOM 869 C CA . SER A 1 113 ? 15.791 2.774 -34.762 1.00 93.75 113 SER A CA 1
ATOM 870 C C . SER A 1 113 ? 16.774 1.876 -34.006 1.00 93.75 113 SER A C 1
ATOM 872 O O . SER A 1 113 ? 16.384 1.232 -33.030 1.00 93.75 113 SER A O 1
ATOM 874 N N . ALA A 1 114 ? 18.031 1.791 -34.453 1.00 95.25 114 ALA A N 1
ATOM 875 C CA . ALA A 1 114 ? 19.011 0.861 -33.915 1.00 95.25 114 ALA A CA 1
ATOM 876 C C . ALA A 1 114 ? 19.307 1.112 -32.433 1.00 95.25 114 ALA A C 1
ATOM 878 O O . ALA A 1 114 ? 19.343 0.149 -31.667 1.00 95.25 114 ALA A O 1
ATOM 879 N N . GLY A 1 115 ? 19.450 2.370 -32.006 1.00 92.12 115 GLY A N 1
ATOM 880 C CA . GLY A 1 115 ? 19.674 2.703 -30.597 1.00 92.12 115 GLY A CA 1
ATOM 881 C C . GLY A 1 115 ? 18.507 2.283 -29.699 1.00 92.12 115 GLY A C 1
ATOM 882 O O . GLY A 1 115 ? 18.708 1.656 -28.653 1.00 92.12 115 GLY A O 1
ATOM 883 N N . VAL A 1 116 ? 17.268 2.556 -30.123 1.00 94.38 116 VAL A N 1
ATOM 884 C CA . VAL A 1 116 ? 16.045 2.142 -29.408 1.00 94.38 116 VAL A CA 1
ATOM 885 C C . VAL A 1 116 ? 15.942 0.616 -29.324 1.00 94.38 116 VAL A C 1
ATOM 887 O O . VAL A 1 116 ? 15.705 0.062 -28.248 1.00 94.38 116 VAL A O 1
ATOM 890 N N . ILE A 1 117 ? 16.163 -0.086 -30.441 1.00 96.19 117 ILE A N 1
ATOM 891 C CA . ILE A 1 117 ? 16.118 -1.554 -30.499 1.00 96.19 117 ILE A CA 1
ATOM 892 C C . ILE A 1 117 ? 17.205 -2.165 -29.608 1.00 96.19 117 ILE A C 1
ATOM 894 O O . ILE A 1 117 ? 16.920 -3.103 -28.860 1.00 96.19 117 ILE A O 1
ATOM 898 N N . MET A 1 118 ? 18.426 -1.625 -29.631 1.00 96.00 118 MET A N 1
ATOM 899 C CA . MET A 1 118 ? 19.527 -2.102 -28.792 1.00 96.00 118 MET A CA 1
ATOM 900 C C . MET A 1 118 ? 19.234 -1.934 -27.305 1.00 96.00 118 MET A C 1
ATOM 902 O O . MET A 1 118 ? 19.528 -2.846 -26.533 1.00 96.00 118 MET A O 1
ATOM 906 N N . ASN A 1 119 ? 18.584 -0.846 -26.891 1.00 95.75 119 ASN A N 1
ATOM 907 C CA . ASN A 1 119 ? 18.120 -0.695 -25.513 1.00 95.75 119 ASN A CA 1
ATOM 908 C C . ASN A 1 119 ? 17.080 -1.766 -25.136 1.00 95.75 119 ASN A C 1
ATOM 910 O O . ASN A 1 119 ? 17.187 -2.406 -24.090 1.00 95.75 119 ASN A O 1
ATOM 914 N N . LEU A 1 120 ? 16.115 -2.067 -26.009 1.00 96.94 120 LEU A N 1
ATOM 915 C CA . LEU A 1 120 ? 15.161 -3.148 -25.736 1.00 96.94 120 LEU A CA 1
ATOM 916 C C . LEU A 1 120 ? 15.853 -4.514 -25.617 1.00 96.94 120 LEU A C 1
ATOM 918 O O . LEU A 1 120 ? 15.573 -5.254 -24.672 1.00 96.94 120 LEU A O 1
ATOM 922 N N . LEU A 1 121 ? 16.794 -4.836 -26.508 1.00 96.81 121 LEU A N 1
ATOM 923 C CA . LEU A 1 121 ? 17.577 -6.076 -26.436 1.00 96.81 121 LEU A CA 1
ATOM 924 C C . LEU A 1 121 ? 18.428 -6.146 -25.159 1.00 96.81 121 LEU A C 1
ATOM 926 O O . LEU A 1 121 ? 18.472 -7.180 -24.489 1.00 96.81 121 LEU A O 1
ATOM 930 N N . THR A 1 122 ? 19.049 -5.030 -24.788 1.00 96.88 122 THR A N 1
ATOM 931 C CA . THR A 1 122 ? 19.871 -4.905 -23.580 1.00 96.88 122 THR A CA 1
ATOM 932 C C . THR A 1 122 ? 19.036 -5.071 -22.320 1.00 96.88 122 THR A C 1
ATOM 934 O O . THR A 1 122 ? 19.457 -5.765 -21.397 1.00 96.88 122 THR A O 1
ATOM 937 N N . SER A 1 123 ? 17.810 -4.543 -22.298 1.00 97.06 123 SER A N 1
ATOM 938 C CA . SER A 1 123 ? 16.886 -4.767 -21.186 1.00 97.06 123 SER A CA 1
ATOM 939 C C . SER A 1 123 ? 16.574 -6.251 -20.979 1.00 97.06 123 SER A C 1
ATOM 941 O O . SER A 1 123 ? 16.631 -6.740 -19.851 1.00 97.06 123 SER A O 1
ATOM 943 N N . VAL A 1 124 ? 16.322 -6.997 -22.065 1.00 97.12 124 VAL A N 1
ATOM 944 C CA . VAL A 1 124 ? 16.069 -8.443 -22.006 1.00 97.12 124 VAL A CA 1
ATOM 945 C C . VAL A 1 124 ? 17.308 -9.167 -21.485 1.00 97.12 124 VAL A C 1
ATOM 947 O O . VAL A 1 124 ? 17.189 -10.037 -20.624 1.00 97.12 124 VAL A O 1
ATOM 950 N N . LEU A 1 125 ? 18.501 -8.787 -21.950 1.00 96.94 125 LEU A N 1
ATOM 951 C CA . LEU A 1 125 ? 19.764 -9.355 -21.482 1.00 96.94 125 LEU A CA 1
ATOM 952 C C . LEU A 1 125 ? 19.976 -9.111 -19.978 1.00 96.94 125 LEU A C 1
ATOM 954 O O . LEU A 1 125 ? 20.281 -10.043 -19.231 1.00 96.94 125 LEU A O 1
ATOM 958 N N . PHE A 1 126 ? 19.780 -7.876 -19.519 1.00 97.19 126 PHE A N 1
ATOM 959 C CA . PHE A 1 126 ? 19.920 -7.517 -18.113 1.00 97.19 126 PHE A CA 1
ATOM 960 C C . PHE A 1 126 ? 18.917 -8.244 -17.229 1.00 97.19 126 PHE A C 1
ATOM 962 O O . PHE A 1 126 ? 19.325 -8.843 -16.235 1.00 97.19 126 PHE A O 1
ATOM 969 N N . PHE A 1 127 ? 17.633 -8.276 -17.598 1.00 95.31 127 PHE A N 1
ATOM 970 C CA . PHE A 1 127 ? 16.640 -9.032 -16.838 1.00 95.31 127 PHE A CA 1
ATOM 971 C C . PHE A 1 127 ? 16.952 -10.529 -16.833 1.00 95.31 127 PHE A C 1
ATOM 973 O O . PHE A 1 127 ? 16.816 -11.169 -15.792 1.00 95.31 127 PHE A O 1
ATOM 980 N N . LEU A 1 128 ? 17.423 -11.091 -17.951 1.00 95.56 128 LEU A N 1
ATOM 981 C CA . LEU A 1 128 ? 17.811 -12.498 -18.032 1.00 95.56 128 LEU A CA 1
ATOM 982 C C . LEU A 1 128 ? 18.900 -12.820 -17.009 1.00 95.56 128 LEU A C 1
ATOM 984 O O . LEU A 1 128 ? 18.765 -13.806 -16.279 1.00 95.56 128 LEU A O 1
ATOM 988 N N . PHE A 1 129 ? 19.955 -12.007 -16.926 1.00 95.50 129 PHE A N 1
ATOM 989 C CA . PHE A 1 129 ? 21.022 -12.214 -15.947 1.00 95.50 129 PHE A CA 1
ATOM 990 C C . PHE A 1 129 ? 20.589 -11.883 -14.519 1.00 95.50 129 PHE A C 1
ATOM 992 O O . PHE A 1 129 ? 20.955 -12.613 -13.599 1.00 95.50 129 PHE A O 1
ATOM 999 N N . ALA A 1 130 ? 19.753 -10.864 -14.325 1.00 93.69 130 ALA A N 1
ATOM 1000 C CA . ALA A 1 130 ? 19.180 -10.536 -13.027 1.00 93.69 130 ALA A CA 1
ATOM 1001 C C . ALA A 1 130 ? 18.390 -11.731 -12.463 1.00 93.69 130 ALA A C 1
ATOM 1003 O O . ALA A 1 130 ? 18.699 -12.223 -11.379 1.00 93.69 130 ALA A O 1
ATOM 1004 N N . PHE A 1 131 ? 17.464 -12.305 -13.239 1.00 91.44 131 PHE A N 1
ATOM 1005 C CA . PHE A 1 131 ? 16.718 -13.508 -12.848 1.00 91.44 131 PHE A CA 1
ATOM 1006 C C . PHE A 1 131 ? 17.619 -14.730 -12.624 1.00 91.44 131 PHE A C 1
ATOM 1008 O O . PHE A 1 131 ? 17.292 -15.588 -11.800 1.00 91.44 131 PHE A O 1
ATOM 1015 N N . LYS A 1 132 ? 18.774 -14.815 -13.298 1.00 92.50 132 LYS A N 1
ATOM 1016 C CA . LYS A 1 132 ? 19.778 -15.853 -13.024 1.00 92.50 132 LYS A CA 1
ATOM 1017 C C . LYS A 1 132 ? 20.550 -15.647 -11.727 1.00 92.50 132 LYS A C 1
ATOM 1019 O O . LYS A 1 132 ? 20.876 -16.633 -11.068 1.00 92.50 132 LYS A O 1
ATOM 1024 N N . LEU A 1 133 ? 20.842 -14.410 -11.350 1.00 91.56 133 LEU A N 1
ATOM 1025 C CA . LEU A 1 133 ? 21.477 -14.081 -10.069 1.00 91.56 133 LEU A CA 1
ATOM 1026 C C . LEU A 1 133 ? 20.476 -14.097 -8.903 1.00 91.56 133 LEU A C 1
ATOM 1028 O O . LEU A 1 133 ? 20.869 -14.233 -7.744 1.00 91.56 133 LEU A O 1
ATOM 1032 N N . GLY A 1 134 ? 19.189 -14.044 -9.231 1.00 89.25 134 GLY A N 1
ATOM 1033 C CA . GLY A 1 134 ? 18.074 -14.060 -8.307 1.00 89.25 134 GLY A CA 1
ATOM 1034 C C . GLY A 1 134 ? 17.717 -12.652 -7.855 1.00 89.25 134 GLY A C 1
ATOM 1035 O O . GLY A 1 134 ? 18.560 -11.975 -7.269 1.00 89.25 134 GLY A O 1
ATOM 1036 N N . VAL A 1 135 ? 16.469 -12.260 -8.097 1.00 85.38 135 VAL A N 1
ATOM 1037 C CA . VAL A 1 135 ? 15.918 -10.930 -7.794 1.00 85.38 135 VAL A CA 1
ATOM 1038 C C . VAL A 1 135 ? 14.802 -11.034 -6.772 1.00 85.38 135 VAL A C 1
ATOM 1040 O O . VAL A 1 135 ? 14.087 -12.040 -6.725 1.00 85.38 135 VAL A O 1
ATOM 1043 N N . GLU A 1 136 ? 14.653 -9.992 -5.966 1.00 85.06 136 GLU A N 1
ATOM 1044 C CA . GLU A 1 136 ? 13.504 -9.849 -5.082 1.00 85.06 136 GLU A CA 1
ATOM 1045 C C . GLU A 1 136 ? 12.255 -9.457 -5.878 1.00 85.06 136 GLU A C 1
ATOM 1047 O O . GLU A 1 136 ? 12.295 -8.608 -6.771 1.00 85.06 136 GLU A O 1
ATOM 1052 N N . PHE A 1 137 ? 11.127 -10.081 -5.563 1.00 86.06 137 PHE A N 1
ATOM 1053 C CA . PHE A 1 137 ? 9.823 -9.699 -6.089 1.00 86.06 137 PHE A CA 1
ATOM 1054 C C . PHE A 1 137 ? 8.777 -9.743 -4.977 1.00 86.06 137 PHE A C 1
ATOM 1056 O O . PHE A 1 137 ? 8.934 -10.440 -3.979 1.00 86.06 137 PHE A O 1
ATOM 1063 N N . THR A 1 138 ? 7.684 -9.015 -5.173 1.00 91.00 138 THR A N 1
ATOM 1064 C CA . THR A 1 138 ? 6.533 -9.034 -4.268 1.00 91.00 138 THR A CA 1
ATOM 1065 C C . THR A 1 138 ? 5.546 -10.112 -4.724 1.00 91.00 138 THR A C 1
ATOM 1067 O O . THR A 1 138 ? 5.017 -9.997 -5.842 1.00 91.00 138 THR A O 1
ATOM 1070 N N . PRO A 1 139 ? 5.296 -11.165 -3.928 1.00 91.94 139 PRO A N 1
ATOM 1071 C CA . PRO A 1 139 ? 4.332 -12.202 -4.277 1.00 91.94 139 PRO A CA 1
ATOM 1072 C C . PRO A 1 139 ? 2.900 -11.657 -4.250 1.00 91.94 139 PRO A C 1
ATOM 1074 O O . PRO A 1 139 ? 2.604 -10.646 -3.611 1.00 91.94 139 PRO A O 1
ATOM 1077 N N . ALA A 1 140 ? 1.998 -12.313 -4.977 1.00 93.25 140 ALA A N 1
ATOM 1078 C CA . ALA A 1 140 ? 0.583 -11.964 -5.044 1.00 93.25 140 ALA A CA 1
ATOM 1079 C C . ALA A 1 140 ? -0.179 -12.450 -3.795 1.00 93.25 140 ALA A C 1
ATOM 1081 O O . ALA A 1 140 ? -1.144 -13.199 -3.904 1.00 93.25 140 ALA A O 1
ATOM 1082 N N . VAL A 1 141 ? 0.269 -12.023 -2.613 1.00 94.44 141 VAL A N 1
ATOM 1083 C CA . VAL A 1 141 ? -0.395 -12.274 -1.327 1.00 94.44 141 VAL A CA 1
ATOM 1084 C C . VAL A 1 141 ? -1.110 -11.002 -0.892 1.00 94.44 141 VAL A C 1
ATOM 1086 O O . VAL A 1 141 ? -0.511 -9.921 -0.878 1.00 94.44 141 VAL A O 1
ATOM 1089 N N . VAL A 1 142 ? -2.387 -11.123 -0.543 1.00 95.12 142 VAL A N 1
ATOM 1090 C CA . VAL A 1 142 ? -3.210 -10.008 -0.072 1.00 95.12 142 VAL A CA 1
ATOM 1091 C C . VAL A 1 142 ? -2.727 -9.564 1.308 1.00 95.12 142 VAL A C 1
ATOM 1093 O O . VAL A 1 142 ? -2.804 -10.313 2.273 1.00 95.12 142 VAL A O 1
ATOM 1096 N N . GLY A 1 143 ? -2.240 -8.331 1.418 1.00 93.00 143 GLY A N 1
ATOM 1097 C CA . GLY A 1 143 ? -1.919 -7.696 2.701 1.00 93.00 143 GLY A CA 1
ATOM 1098 C C . GLY A 1 143 ? -3.069 -6.922 3.308 1.00 93.00 143 GLY A C 1
ATOM 1099 O O . GLY A 1 143 ? -3.150 -6.757 4.521 1.00 93.00 143 GLY A O 1
ATOM 1100 N N . TYR A 1 144 ? -3.931 -6.416 2.436 1.00 91.38 144 TYR A N 1
ATOM 1101 C CA . TYR A 1 144 ? -5.070 -5.599 2.790 1.00 91.38 144 TYR A CA 1
ATOM 1102 C C . TYR A 1 144 ? -6.061 -5.588 1.628 1.00 91.38 144 TYR A C 1
ATOM 1104 O O . TYR A 1 144 ? -5.664 -5.511 0.460 1.00 91.38 144 TYR A O 1
ATOM 1112 N N . THR A 1 145 ? -7.346 -5.628 1.963 1.00 93.38 145 THR A N 1
ATOM 1113 C CA . THR A 1 145 ? -8.461 -5.388 1.045 1.00 93.38 145 THR A CA 1
ATOM 1114 C C . THR A 1 145 ? -9.182 -4.128 1.487 1.00 93.38 145 THR A C 1
ATOM 1116 O O . THR A 1 145 ? -9.582 -4.048 2.647 1.00 93.38 145 THR A O 1
ATOM 1119 N N . ARG A 1 146 ? -9.378 -3.167 0.587 1.00 92.56 146 ARG A N 1
ATOM 1120 C CA . ARG A 1 146 ? -10.100 -1.931 0.885 1.00 92.56 146 ARG A CA 1
ATOM 1121 C C . ARG A 1 146 ? -11.596 -2.232 1.068 1.00 92.56 146 ARG A C 1
ATOM 1123 O O . ARG A 1 146 ? -12.225 -2.692 0.117 1.00 92.56 146 ARG A O 1
ATOM 1130 N N . PRO A 1 147 ? -12.180 -1.979 2.252 1.00 92.81 147 PRO A N 1
ATOM 1131 C CA . PRO A 1 147 ? -13.608 -2.152 2.487 1.00 92.81 147 PRO A CA 1
ATOM 1132 C C . PRO A 1 147 ? -14.472 -1.429 1.449 1.00 92.81 147 PRO A C 1
ATOM 1134 O O . PRO A 1 147 ? -14.227 -0.263 1.142 1.00 92.81 147 PRO A O 1
ATOM 1137 N N . GLY A 1 148 ? -15.467 -2.132 0.905 1.00 91.06 148 GLY A N 1
ATOM 1138 C CA . GLY A 1 148 ? -16.346 -1.641 -0.166 1.00 91.06 148 GLY A CA 1
ATOM 1139 C C . GLY A 1 148 ? -15.816 -1.798 -1.594 1.00 91.06 148 GLY A C 1
ATOM 1140 O O . GLY A 1 148 ? -16.613 -1.780 -2.530 1.00 91.06 148 GLY A O 1
ATOM 1141 N N . ASP A 1 149 ? -14.515 -2.025 -1.786 1.00 92.94 149 ASP A N 1
ATOM 1142 C CA . ASP A 1 149 ? -13.958 -2.296 -3.114 1.00 92.94 149 ASP A CA 1
ATOM 1143 C C . ASP A 1 149 ? -14.202 -3.758 -3.550 1.00 92.94 149 ASP A C 1
ATOM 1145 O O . ASP A 1 149 ? -14.457 -4.632 -2.709 1.00 92.94 149 ASP A O 1
ATOM 1149 N N . PRO A 1 150 ? -14.089 -4.066 -4.861 1.00 94.94 150 PRO A N 1
ATOM 1150 C CA . PRO A 1 150 ? -14.465 -5.366 -5.417 1.00 94.94 150 PRO A CA 1
ATOM 1151 C C . PRO A 1 150 ? -13.855 -6.585 -4.717 1.00 94.94 150 PRO A C 1
ATOM 1153 O O . PRO A 1 150 ? -14.547 -7.580 -4.529 1.00 94.94 150 PRO A O 1
ATOM 1156 N N . ALA A 1 151 ? -12.585 -6.528 -4.299 1.00 95.56 151 ALA A N 1
ATOM 1157 C CA . ALA A 1 151 ? -11.938 -7.633 -3.596 1.00 95.56 151 ALA A CA 1
ATOM 1158 C C . ALA A 1 151 ? -12.553 -7.904 -2.222 1.00 95.56 151 ALA A C 1
ATOM 1160 O O . ALA A 1 151 ? -12.818 -9.058 -1.887 1.00 95.56 151 ALA A O 1
ATOM 1161 N N . TRP A 1 152 ? -12.802 -6.850 -1.442 1.00 95.38 152 TRP A N 1
ATOM 1162 C CA . TRP A 1 152 ? -13.401 -6.987 -0.118 1.00 95.38 152 TRP A CA 1
ATOM 1163 C C . TRP A 1 152 ? -14.841 -7.496 -0.230 1.00 95.38 152 TRP A C 1
ATOM 1165 O O . TRP A 1 152 ? -15.208 -8.454 0.453 1.00 95.38 152 TRP A O 1
ATOM 1175 N N . VAL A 1 153 ? -15.627 -6.932 -1.159 1.00 95.56 153 VAL A N 1
ATOM 1176 C CA . VAL A 1 153 ? -17.003 -7.378 -1.440 1.00 95.56 153 VAL A CA 1
ATOM 1177 C C . VAL A 1 153 ? -17.027 -8.845 -1.870 1.00 95.56 153 VAL A C 1
ATOM 1179 O O . VAL A 1 153 ? -17.900 -9.588 -1.438 1.00 95.56 153 VAL A O 1
ATOM 1182 N N . ALA A 1 154 ? -16.045 -9.291 -2.654 1.00 95.38 154 ALA A N 1
ATOM 1183 C CA . ALA A 1 154 ? -15.928 -10.672 -3.120 1.00 95.38 154 ALA A CA 1
ATOM 1184 C C . ALA A 1 154 ? -15.450 -11.678 -2.055 1.00 95.38 154 ALA A C 1
ATOM 1186 O O . ALA A 1 154 ? -15.231 -12.846 -2.383 1.00 95.38 154 ALA A O 1
ATOM 1187 N N . GLY A 1 155 ? -15.260 -11.256 -0.801 1.00 92.62 155 GLY A N 1
ATOM 1188 C CA . GLY A 1 155 ? -14.878 -12.172 0.271 1.00 92.62 155 GLY A CA 1
ATOM 1189 C C . GLY A 1 155 ? -13.373 -12.369 0.451 1.00 92.62 155 GLY A C 1
ATOM 1190 O O . GLY A 1 155 ? -12.994 -13.251 1.226 1.00 92.62 155 GLY A O 1
ATOM 1191 N N . LEU A 1 156 ? -12.515 -11.621 -0.262 1.00 94.00 156 LEU A N 1
ATOM 1192 C CA . LEU A 1 156 ? -11.059 -11.738 -0.118 1.00 94.00 156 LEU A CA 1
ATOM 1193 C C . LEU A 1 156 ? -10.597 -11.199 1.238 1.00 94.00 156 LEU A C 1
ATOM 1195 O O . LEU A 1 156 ? -11.194 -10.278 1.794 1.00 94.00 156 LEU A O 1
ATOM 1199 N N . ARG A 1 157 ? -9.537 -11.803 1.775 1.00 90.88 157 ARG A N 1
ATOM 1200 C CA . ARG A 1 157 ? -9.022 -11.551 3.124 1.00 90.88 157 ARG A CA 1
ATOM 1201 C C . ARG A 1 157 ? -7.509 -11.377 3.101 1.00 90.88 157 ARG A C 1
ATOM 1203 O O . ARG A 1 157 ? -6.824 -11.874 2.208 1.00 90.88 157 ARG A O 1
ATOM 1210 N N . THR A 1 158 ? -6.979 -10.699 4.117 1.00 92.12 158 THR A N 1
ATOM 1211 C CA . THR A 1 158 ? -5.534 -10.663 4.366 1.00 92.12 158 THR A CA 1
ATOM 1212 C C . THR A 1 158 ? -4.990 -12.086 4.493 1.00 92.12 158 THR A C 1
ATOM 1214 O O . THR A 1 158 ? -5.540 -12.900 5.232 1.00 92.12 158 THR A O 1
ATOM 1217 N N . GLY A 1 159 ? -3.908 -12.381 3.773 1.00 92.31 159 GLY A N 1
ATOM 1218 C CA . GLY A 1 159 ? -3.280 -13.699 3.698 1.00 92.31 159 GLY A CA 1
ATOM 1219 C C . GLY A 1 159 ? -3.692 -14.547 2.503 1.00 92.31 159 GLY A C 1
ATOM 1220 O O . GLY A 1 159 ? -3.023 -15.543 2.247 1.00 92.31 159 GLY A O 1
ATOM 1221 N N . ASP A 1 160 ? -4.732 -14.164 1.757 1.00 94.38 160 ASP A N 1
ATOM 1222 C CA . ASP A 1 160 ? -5.104 -14.874 0.533 1.00 94.38 160 ASP A CA 1
ATOM 1223 C C . ASP A 1 160 ? -3.953 -14.799 -0.482 1.00 94.38 160 ASP A C 1
ATOM 1225 O O . ASP A 1 160 ? -3.554 -13.715 -0.920 1.00 94.38 160 ASP A O 1
ATOM 1229 N N . GLU A 1 161 ? -3.407 -15.952 -0.862 1.00 94.06 161 GLU A N 1
ATOM 1230 C CA . GLU A 1 161 ? -2.367 -16.065 -1.881 1.00 94.06 161 GLU A CA 1
ATOM 1231 C C . GLU A 1 161 ? -3.005 -16.395 -3.227 1.00 94.06 161 GLU A C 1
ATOM 1233 O O . GLU A 1 161 ? -3.601 -17.458 -3.407 1.00 94.06 161 GLU A O 1
ATOM 1238 N N . PHE A 1 162 ? -2.841 -15.514 -4.211 1.00 93.56 162 PHE A N 1
ATOM 1239 C CA . PHE A 1 162 ? -3.293 -15.785 -5.569 1.00 93.56 162 PHE A CA 1
ATOM 1240 C C . PHE A 1 162 ? -2.352 -16.760 -6.273 1.00 93.56 162 PHE A C 1
ATOM 1242 O O . PHE A 1 162 ? -1.165 -16.503 -6.465 1.00 93.56 162 PHE A O 1
ATOM 1249 N N . THR A 1 163 ? -2.920 -17.860 -6.753 1.00 91.19 163 THR A N 1
ATOM 1250 C CA . THR A 1 163 ? -2.208 -18.890 -7.516 1.00 91.19 163 THR A CA 1
ATOM 1251 C C . THR A 1 163 ? -2.506 -18.804 -9.015 1.00 91.19 163 THR A C 1
ATOM 1253 O O . THR A 1 163 ? -1.722 -19.298 -9.831 1.00 91.19 163 THR A O 1
ATOM 1256 N N . GLN A 1 164 ? -3.614 -18.150 -9.388 1.00 91.00 164 GLN A N 1
ATOM 1257 C CA . GLN A 1 164 ? -4.038 -17.937 -10.770 1.00 91.00 164 GLN A CA 1
ATOM 1258 C C . GLN A 1 164 ? -4.863 -16.648 -10.919 1.00 91.00 164 GLN A C 1
ATOM 1260 O O . GLN A 1 164 ? -5.685 -16.334 -10.059 1.00 91.00 164 GLN A O 1
ATOM 1265 N N . VAL A 1 165 ? -4.701 -15.955 -12.052 1.00 91.50 165 VAL A N 1
ATOM 1266 C CA . VAL A 1 165 ? -5.535 -14.811 -12.475 1.00 91.50 165 VAL A CA 1
ATOM 1267 C C . VAL A 1 165 ? -5.826 -14.893 -13.980 1.00 91.50 165 VAL A C 1
ATOM 1269 O O . VAL A 1 165 ? -4.900 -15.064 -14.764 1.00 91.50 165 VAL A O 1
ATOM 1272 N N . ASN A 1 166 ? -7.094 -14.824 -14.407 1.00 87.88 166 ASN A N 1
ATOM 1273 C CA . ASN A 1 166 ? -7.528 -14.835 -15.822 1.00 87.88 166 ASN A CA 1
ATOM 1274 C C . ASN A 1 166 ? -6.884 -15.925 -16.703 1.00 87.88 166 ASN A C 1
ATOM 1276 O O . ASN A 1 166 ? -6.587 -15.721 -17.877 1.00 87.88 166 ASN A O 1
ATOM 1280 N N . GLY A 1 167 ? -6.632 -17.107 -16.136 1.00 78.00 167 GLY A N 1
ATOM 1281 C CA . GLY A 1 167 ? -5.958 -18.196 -16.844 1.00 78.00 167 GLY A CA 1
ATOM 1282 C C . GLY A 1 167 ? -4.429 -18.165 -16.755 1.00 78.00 167 GLY A C 1
ATOM 1283 O O . GLY A 1 167 ? -3.815 -19.213 -16.943 1.00 78.00 167 GLY A O 1
ATOM 1284 N N . ARG A 1 168 ? -3.801 -17.038 -16.384 1.00 78.19 168 ARG A N 1
ATOM 1285 C CA . ARG A 1 168 ? -2.362 -16.966 -16.094 1.00 78.19 168 ARG A CA 1
ATOM 1286 C C . ARG A 1 168 ? -2.047 -17.803 -14.858 1.00 78.19 168 ARG A C 1
ATOM 1288 O O . ARG A 1 168 ? -2.446 -17.470 -13.743 1.00 78.19 168 ARG A O 1
ATOM 1295 N N . THR A 1 169 ? -1.308 -18.883 -15.079 1.00 68.31 169 THR A N 1
ATOM 1296 C CA . THR A 1 169 ? -0.827 -19.815 -14.054 1.00 68.31 169 THR A CA 1
ATOM 1297 C C . THR A 1 169 ? 0.677 -19.680 -13.851 1.00 68.31 169 THR A C 1
ATOM 1299 O O . THR A 1 169 ? 1.412 -19.420 -14.803 1.00 68.31 169 THR A O 1
ATOM 1302 N N . GLY A 1 170 ? 1.149 -19.962 -12.639 1.00 61.88 170 GLY A N 1
ATOM 1303 C CA . GLY A 1 170 ? 2.571 -20.123 -12.343 1.00 61.88 170 GLY A CA 1
ATOM 1304 C C . GLY A 1 170 ? 2.886 -19.636 -10.941 1.00 61.88 170 GLY A C 1
ATOM 1305 O O . GLY A 1 170 ? 2.650 -18.472 -10.634 1.00 61.88 170 GLY A O 1
ATOM 1306 N N . ARG A 1 171 ? 3.422 -20.519 -10.093 1.00 62.88 171 ARG A N 1
ATOM 1307 C CA . ARG A 1 171 ? 3.881 -20.139 -8.756 1.00 62.88 171 ARG A CA 1
ATOM 1308 C C . ARG A 1 171 ? 5.365 -19.757 -8.771 1.00 62.88 171 ARG A C 1
ATOM 1310 O O . ARG A 1 171 ? 6.150 -20.424 -9.450 1.00 62.88 171 ARG A O 1
ATOM 1317 N N . PRO A 1 172 ? 5.762 -18.728 -8.010 1.00 68.88 172 PRO A N 1
ATOM 1318 C CA . PRO A 1 172 ? 4.897 -17.734 -7.365 1.00 68.88 172 PRO A CA 1
ATOM 1319 C C . PRO A 1 172 ? 4.375 -16.702 -8.385 1.00 68.88 172 PRO A C 1
ATOM 1321 O O . PRO A 1 172 ? 5.143 -16.207 -9.222 1.00 68.88 172 PRO A O 1
ATOM 1324 N N . LEU A 1 173 ? 3.076 -16.387 -8.313 1.00 84.75 173 LEU A N 1
ATOM 1325 C CA . LEU A 1 173 ? 2.469 -15.278 -9.053 1.00 84.75 173 LEU A CA 1
ATOM 1326 C C . LEU A 1 173 ? 2.899 -13.975 -8.372 1.00 84.75 173 LEU A C 1
ATOM 1328 O O . LEU A 1 173 ? 2.892 -13.884 -7.145 1.00 84.75 173 LEU A O 1
ATOM 1332 N N . ARG A 1 174 ? 3.294 -12.957 -9.139 1.00 87.62 174 ARG A N 1
ATOM 1333 C CA . ARG A 1 174 ? 3.751 -11.686 -8.563 1.00 87.62 174 ARG A CA 1
ATOM 1334 C C . ARG A 1 174 ? 2.587 -10.719 -8.441 1.00 87.62 174 ARG A C 1
ATOM 1336 O O . ARG A 1 174 ? 1.701 -10.693 -9.294 1.00 87.62 174 ARG A O 1
ATOM 1343 N N . PHE A 1 175 ? 2.639 -9.837 -7.450 1.00 89.31 175 PHE A N 1
ATOM 1344 C CA . PHE A 1 175 ? 1.611 -8.813 -7.269 1.00 89.31 175 PHE A CA 1
ATOM 1345 C C . PHE A 1 175 ? 1.478 -7.896 -8.498 1.00 89.31 175 PHE A C 1
ATOM 1347 O O . PHE A 1 175 ? 0.386 -7.459 -8.853 1.00 89.31 175 PHE A O 1
ATOM 1354 N N . ILE A 1 176 ? 2.587 -7.646 -9.204 1.00 83.25 176 ILE A N 1
ATOM 1355 C CA . ILE A 1 176 ? 2.566 -6.874 -10.452 1.00 83.25 176 ILE A CA 1
ATOM 1356 C C . ILE A 1 176 ? 1.848 -7.606 -11.593 1.00 83.25 176 ILE A C 1
ATOM 1358 O O . ILE A 1 176 ? 1.173 -6.960 -12.388 1.00 83.25 176 ILE A O 1
ATOM 1362 N N . ASP A 1 177 ? 1.930 -8.941 -11.646 1.00 84.56 177 ASP A N 1
ATOM 1363 C CA . ASP A 1 177 ? 1.201 -9.732 -12.641 1.00 84.56 177 ASP A CA 1
ATOM 1364 C C . ASP A 1 177 ? -0.308 -9.625 -12.389 1.00 84.56 177 ASP A C 1
ATOM 1366 O O . ASP A 1 177 ? -1.063 -9.382 -13.324 1.00 84.56 177 ASP A O 1
ATOM 1370 N N . LEU A 1 178 ? -0.735 -9.704 -11.122 1.00 88.94 178 LEU A N 1
ATOM 1371 C CA . LEU A 1 178 ? -2.127 -9.475 -10.723 1.00 88.94 178 LEU A CA 1
ATOM 1372 C C . LEU A 1 178 ? -2.615 -8.084 -11.157 1.00 88.94 178 LEU A C 1
ATOM 1374 O O . LEU A 1 178 ? -3.639 -7.971 -11.829 1.00 88.94 178 LEU A O 1
ATOM 1378 N N . ARG A 1 179 ? -1.869 -7.023 -10.820 1.00 87.19 179 ARG A N 1
ATOM 1379 C CA . ARG A 1 179 ? -2.229 -5.646 -11.204 1.00 87.19 179 ARG A CA 1
ATOM 1380 C C . ARG A 1 179 ? -2.323 -5.471 -12.715 1.00 87.19 179 ARG A C 1
ATOM 1382 O O . ARG A 1 179 ? -3.214 -4.769 -13.179 1.00 87.19 179 ARG A O 1
ATOM 1389 N N . GLN A 1 180 ? -1.418 -6.085 -13.472 1.00 82.75 180 GLN A N 1
ATOM 1390 C CA . GLN A 1 180 ? -1.419 -6.004 -14.928 1.00 82.75 180 GLN A CA 1
ATOM 1391 C C . GLN A 1 180 ? -2.643 -6.695 -15.537 1.00 82.75 180 GLN A C 1
ATOM 1393 O O . GLN A 1 180 ? -3.270 -6.131 -16.428 1.00 82.75 180 GLN A O 1
ATOM 1398 N N . GLU A 1 181 ? -2.985 -7.894 -15.069 1.00 86.81 181 GLU A N 1
ATOM 1399 C CA . GLU A 1 181 ? -4.149 -8.630 -15.574 1.00 86.81 181 GLU A CA 1
ATOM 1400 C C . GLU A 1 181 ? -5.457 -7.897 -15.244 1.00 86.81 181 GLU A C 1
ATOM 1402 O O . GLU A 1 181 ? -6.339 -7.819 -16.092 1.00 86.81 181 GLU A O 1
ATOM 1407 N N . ILE A 1 182 ? -5.552 -7.263 -14.070 1.00 89.12 182 ILE A N 1
ATOM 1408 C CA . ILE A 1 182 ? -6.682 -6.384 -13.731 1.00 89.12 182 ILE A CA 1
ATOM 1409 C C . ILE A 1 182 ? -6.708 -5.154 -14.650 1.00 89.12 182 ILE A C 1
ATOM 1411 O O . ILE A 1 182 ? -7.753 -4.821 -15.201 1.00 89.12 182 ILE A O 1
ATOM 1415 N N . ALA A 1 183 ? -5.563 -4.495 -14.845 1.00 83.44 183 ALA A N 1
ATOM 1416 C CA . ALA A 1 183 ? -5.449 -3.279 -15.649 1.00 83.44 183 ALA A CA 1
ATOM 1417 C C . ALA A 1 183 ? -5.822 -3.481 -17.125 1.00 83.44 183 ALA A C 1
ATOM 1419 O O . ALA A 1 183 ? -6.317 -2.556 -17.768 1.00 83.44 183 ALA A O 1
ATOM 1420 N N . LEU A 1 184 ? -5.525 -4.665 -17.664 1.00 82.81 184 LEU A N 1
ATOM 1421 C CA . LEU A 1 184 ? -5.800 -5.046 -19.049 1.00 82.81 184 LEU A CA 1
ATOM 1422 C C . LEU A 1 184 ? -7.158 -5.735 -19.221 1.00 82.81 184 LEU A C 1
ATOM 1424 O O . LEU A 1 184 ? -7.575 -5.953 -20.359 1.00 82.81 184 LEU A O 1
ATOM 1428 N N . SER A 1 185 ? -7.837 -6.086 -18.126 1.00 83.75 185 SER A N 1
ATOM 1429 C CA . SER A 1 185 ? -9.142 -6.730 -18.193 1.00 83.75 185 SER A CA 1
ATOM 1430 C C . SER A 1 185 ? -10.186 -5.772 -18.759 1.00 83.75 185 SER A C 1
ATOM 1432 O O . SER A 1 185 ? -10.335 -4.642 -18.297 1.00 83.75 185 SER A O 1
ATOM 1434 N N . SER A 1 186 ? -10.947 -6.243 -19.744 1.00 79.00 186 SER A N 1
ATOM 1435 C CA . SER A 1 186 ? -12.128 -5.547 -20.265 1.00 79.00 186 SER A CA 1
ATOM 1436 C C . SER A 1 186 ? -13.419 -5.922 -19.526 1.00 79.00 186 SER A C 1
ATOM 1438 O O . SER A 1 186 ? -14.494 -5.491 -19.933 1.00 79.00 186 SER A O 1
ATOM 1440 N N . GLY A 1 187 ? -13.331 -6.748 -18.479 1.00 86.06 187 GLY A N 1
ATOM 1441 C CA . GLY A 1 187 ? -14.473 -7.223 -17.703 1.00 86.06 187 GLY A CA 1
ATOM 1442 C C . GLY A 1 187 ? -14.043 -7.945 -16.428 1.00 86.06 187 GLY A C 1
ATOM 1443 O O . GLY A 1 187 ? -13.053 -7.573 -15.791 1.00 86.06 187 GLY A O 1
ATOM 1444 N N . ASP A 1 188 ? -14.792 -8.981 -16.077 1.00 92.31 188 ASP A N 1
ATOM 1445 C CA . ASP A 1 188 ? -14.575 -9.798 -14.889 1.00 92.31 188 ASP A CA 1
ATOM 1446 C C . ASP A 1 188 ? -13.168 -10.406 -14.843 1.00 92.31 188 ASP A C 1
ATOM 1448 O O . ASP A 1 188 ? -12.619 -10.872 -15.844 1.00 92.31 188 ASP A O 1
ATOM 1452 N N . VAL A 1 189 ? -12.582 -10.406 -13.648 1.00 92.81 189 VAL A N 1
ATOM 1453 C CA . VAL A 1 189 ? -11.278 -10.996 -13.361 1.00 92.81 189 VAL A CA 1
ATOM 1454 C C . VAL A 1 189 ? -11.484 -12.233 -12.501 1.00 92.81 189 VAL A C 1
ATOM 1456 O O . VAL A 1 189 ? -11.892 -12.141 -11.344 1.00 92.81 189 VAL A O 1
ATOM 1459 N N . HIS A 1 190 ? -11.176 -13.403 -13.047 1.00 94.50 190 HIS A N 1
ATOM 1460 C CA . HIS A 1 190 ? -11.286 -14.667 -12.327 1.00 94.50 190 HIS A CA 1
ATOM 1461 C C . HIS A 1 190 ? -9.979 -14.979 -11.611 1.00 94.50 190 HIS A C 1
ATOM 1463 O O . HIS A 1 190 ? -8.921 -15.070 -12.241 1.00 94.50 190 HIS A O 1
ATOM 1469 N N . VAL A 1 191 ? -10.054 -15.188 -10.300 1.00 94.44 191 VAL A N 1
ATOM 1470 C CA . VAL A 1 191 ? -8.894 -15.496 -9.464 1.00 94.44 191 VAL A CA 1
ATOM 1471 C C . VAL A 1 191 ? -9.083 -16.819 -8.735 1.00 94.44 191 VAL A C 1
ATOM 1473 O O . VAL A 1 191 ? -10.191 -17.174 -8.327 1.00 94.44 191 VAL A O 1
ATOM 1476 N N . LYS A 1 192 ? -7.977 -17.542 -8.561 1.00 94.69 192 LYS A N 1
ATOM 1477 C CA . LYS A 1 192 ? -7.891 -18.704 -7.672 1.00 94.69 192 LYS A CA 1
ATOM 1478 C C . LYS A 1 192 ? -6.730 -18.528 -6.721 1.00 94.69 192 LYS A C 1
ATOM 1480 O O . LYS A 1 192 ? -5.713 -17.933 -7.089 1.00 94.69 192 LYS A O 1
ATOM 1485 N N . GLY A 1 193 ? -6.856 -19.081 -5.529 1.00 93.62 193 GLY A N 1
ATOM 1486 C CA . GLY A 1 193 ? -5.842 -18.926 -4.508 1.00 93.62 193 GLY A CA 1
ATOM 1487 C C . GLY A 1 193 ? -5.977 -19.913 -3.370 1.00 93.62 193 GLY A C 1
ATOM 1488 O O . GLY A 1 193 ? -6.886 -20.739 -3.363 1.00 93.62 193 GLY A O 1
ATOM 1489 N N . ILE A 1 194 ? -5.042 -19.801 -2.435 1.00 93.25 194 ILE A N 1
ATOM 1490 C CA . ILE A 1 194 ? -5.052 -20.522 -1.167 1.00 93.25 194 ILE A CA 1
ATOM 1491 C C . ILE A 1 194 ? -5.271 -19.502 -0.058 1.00 93.25 194 ILE A C 1
ATOM 1493 O O . ILE A 1 194 ? -4.679 -18.422 -0.063 1.00 93.25 194 ILE A O 1
ATOM 1497 N N . ARG A 1 195 ? -6.114 -19.862 0.901 1.00 91.94 195 ARG A N 1
ATOM 1498 C CA . ARG A 1 195 ? -6.345 -19.122 2.133 1.00 91.94 195 ARG A CA 1
ATOM 1499 C C . ARG A 1 195 ? -5.826 -19.930 3.310 1.00 91.94 195 ARG A C 1
ATOM 1501 O O . ARG A 1 195 ? -6.175 -21.097 3.453 1.00 91.94 195 ARG A O 1
ATOM 1508 N N . ARG A 1 196 ? -5.052 -19.286 4.183 1.00 87.06 196 ARG A N 1
ATOM 1509 C CA . ARG A 1 196 ? -4.642 -19.843 5.479 1.00 87.06 196 ARG A CA 1
ATOM 1510 C C . ARG A 1 196 ? -5.582 -19.363 6.579 1.00 87.06 196 ARG A C 1
ATOM 1512 O O . ARG A 1 196 ? -5.860 -18.169 6.676 1.00 87.06 196 ARG A O 1
ATOM 1519 N N . ILE A 1 197 ? -6.069 -20.284 7.404 1.00 81.69 197 ILE A N 1
ATOM 1520 C CA . ILE A 1 197 ? -7.035 -20.013 8.474 1.00 81.69 197 ILE A CA 1
ATOM 1521 C C . ILE A 1 197 ? -6.481 -20.522 9.804 1.00 81.69 197 ILE A C 1
ATOM 1523 O O . ILE A 1 197 ? -6.080 -21.683 9.907 1.00 81.69 197 ILE A O 1
ATOM 1527 N N . TYR A 1 198 ? -6.498 -19.654 10.821 1.00 81.31 198 TYR A N 1
ATOM 1528 C CA . TYR A 1 198 ? -6.159 -19.994 12.203 1.00 81.31 198 TYR A CA 1
ATOM 1529 C C . TYR A 1 198 ? -7.428 -20.146 13.050 1.00 81.31 198 TYR A C 1
ATOM 1531 O O . TYR A 1 198 ? -8.120 -19.159 13.327 1.00 81.31 198 TYR A O 1
ATOM 1539 N N . ASP A 1 199 ? -7.701 -21.366 13.509 1.00 75.06 199 ASP A N 1
ATOM 1540 C CA . ASP A 1 199 ? -8.865 -21.704 14.348 1.00 75.06 199 ASP A CA 1
ATOM 1541 C C . ASP A 1 199 ? -8.635 -21.446 15.853 1.00 75.06 199 ASP A C 1
ATOM 1543 O O . ASP A 1 199 ? -9.467 -21.786 16.688 1.00 75.06 199 ASP A O 1
ATOM 1547 N N . GLY A 1 200 ? -7.494 -20.852 16.221 1.00 74.94 200 GLY A N 1
ATOM 1548 C CA . GLY A 1 200 ? -7.083 -20.675 17.616 1.00 74.94 200 GLY A CA 1
ATOM 1549 C C . GLY A 1 200 ? -6.139 -21.767 18.122 1.00 74.94 200 GLY A C 1
ATOM 1550 O O . GLY A 1 200 ? -5.414 -21.531 19.091 1.00 74.94 200 GLY A O 1
ATOM 1551 N N . VAL A 1 201 ? -6.055 -22.910 17.439 1.00 76.81 201 VAL A N 1
ATOM 1552 C CA . VAL A 1 201 ? -5.204 -24.048 17.816 1.00 76.81 201 VAL A CA 1
ATOM 1553 C C . VAL A 1 201 ? -4.169 -24.356 16.737 1.00 76.81 201 VAL A C 1
ATOM 1555 O O . VAL A 1 201 ? -3.003 -24.581 17.055 1.00 76.81 201 VAL A O 1
ATOM 1558 N N . LYS A 1 202 ? -4.565 -24.357 15.463 1.00 80.62 202 LYS A N 1
ATOM 1559 C CA . LYS A 1 202 ? -3.708 -24.730 14.332 1.00 80.62 202 LYS A CA 1
ATOM 1560 C C . LYS A 1 202 ? -4.014 -23.913 13.079 1.00 80.62 202 LYS A C 1
ATOM 1562 O O . LYS A 1 202 ? -5.076 -23.311 12.939 1.00 80.62 202 LYS A O 1
ATOM 1567 N N . MET A 1 203 ? -3.062 -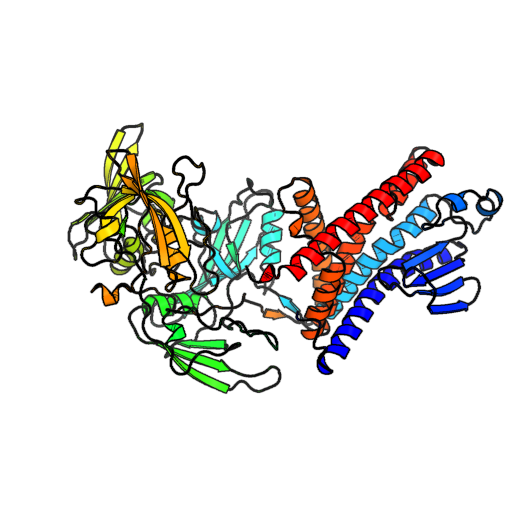23.933 12.152 1.00 83.56 203 MET A N 1
ATOM 1568 C CA . MET A 1 203 ? -3.229 -23.390 10.805 1.00 83.56 203 MET A CA 1
ATOM 1569 C C . MET A 1 203 ? -3.804 -24.459 9.871 1.00 83.56 203 MET A C 1
ATOM 1571 O O . MET A 1 203 ? -3.386 -25.618 9.911 1.00 83.56 203 MET A O 1
ATOM 1575 N N . THR A 1 204 ? -4.744 -24.064 9.018 1.00 87.38 204 THR A N 1
ATOM 1576 C CA . THR A 1 204 ? -5.314 -24.886 7.939 1.00 87.38 204 THR A CA 1
ATOM 1577 C C . THR A 1 204 ? -5.294 -24.112 6.623 1.00 87.38 204 THR A C 1
ATOM 1579 O O . THR A 1 204 ? -5.247 -22.884 6.638 1.00 87.38 204 THR A O 1
ATOM 1582 N N . GLU A 1 205 ? -5.288 -24.820 5.494 1.00 91.00 205 GLU A N 1
ATOM 1583 C CA . GLU A 1 205 ? -5.303 -24.230 4.152 1.00 91.00 205 GLU A CA 1
ATOM 1584 C C . GLU A 1 205 ? -6.557 -24.663 3.394 1.00 91.00 205 GLU A C 1
ATOM 1586 O O . GLU A 1 205 ? -6.930 -25.837 3.420 1.00 91.00 205 GLU A O 1
ATOM 1591 N N . GLU A 1 206 ? -7.182 -23.714 2.704 1.00 92.44 206 GLU A N 1
ATOM 1592 C CA . GLU A 1 206 ? -8.360 -23.936 1.870 1.00 92.44 206 GLU A CA 1
ATOM 1593 C C . GLU A 1 206 ? -8.181 -23.262 0.509 1.00 92.44 206 GLU A C 1
ATOM 1595 O O . GLU A 1 206 ? -7.706 -22.127 0.413 1.00 92.44 206 GLU A O 1
ATOM 1600 N N . ASP A 1 207 ? -8.588 -23.950 -0.556 1.00 93.69 207 ASP A N 1
ATOM 1601 C CA . ASP A 1 207 ? -8.633 -23.359 -1.889 1.00 93.69 207 ASP A CA 1
ATOM 1602 C C . ASP A 1 207 ? -9.845 -22.431 -2.013 1.00 93.69 207 ASP A C 1
ATOM 1604 O O . ASP A 1 207 ? -10.957 -22.767 -1.601 1.00 93.69 207 ASP A O 1
ATOM 1608 N N . PHE A 1 208 ? -9.661 -21.287 -2.671 1.00 92.94 208 PHE A N 1
ATOM 1609 C CA . PHE A 1 208 ? -10.764 -20.409 -3.043 1.00 92.94 208 PHE A CA 1
ATOM 1610 C C . PHE A 1 208 ? -10.745 -20.079 -4.534 1.00 92.94 208 PHE A C 1
ATOM 1612 O O . PHE A 1 208 ? -9.710 -20.056 -5.206 1.00 92.94 208 PHE A O 1
ATOM 1619 N N . THR A 1 209 ? -11.931 -19.800 -5.066 1.00 94.44 209 THR A N 1
ATOM 1620 C CA . THR A 1 209 ? -12.125 -19.232 -6.401 1.00 94.44 209 THR A CA 1
ATOM 1621 C C . THR A 1 209 ? -13.130 -18.103 -6.281 1.00 94.44 209 THR A C 1
ATOM 1623 O O . THR A 1 209 ? -14.176 -18.277 -5.660 1.00 94.44 209 THR A O 1
ATOM 1626 N N . THR A 1 210 ? -12.824 -16.951 -6.868 1.00 94.00 210 THR A N 1
ATOM 1627 C CA . THR A 1 210 ? -13.762 -15.830 -6.897 1.00 94.00 210 THR A CA 1
ATOM 1628 C C . THR A 1 210 ? -13.630 -15.031 -8.188 1.00 94.00 210 THR A C 1
ATOM 1630 O O . THR A 1 210 ? -12.660 -15.172 -8.940 1.00 94.00 210 THR A O 1
ATOM 1633 N N . THR A 1 211 ? -14.645 -14.220 -8.458 1.00 94.69 211 THR A N 1
ATOM 1634 C CA . THR A 1 211 ? -14.692 -13.318 -9.605 1.00 94.69 211 THR A CA 1
ATOM 1635 C C . THR A 1 211 ? -14.727 -11.893 -9.087 1.00 94.69 211 THR A C 1
ATOM 1637 O O . THR A 1 211 ? -15.563 -11.544 -8.258 1.00 94.69 211 THR A O 1
ATOM 1640 N N . LEU A 1 212 ? -13.794 -11.080 -9.564 1.00 94.50 212 LEU A N 1
ATOM 1641 C CA . LEU A 1 212 ? -13.662 -9.680 -9.200 1.00 94.50 212 LEU A CA 1
ATOM 1642 C C . LEU A 1 212 ? -14.147 -8.836 -10.368 1.00 94.50 212 LEU A C 1
ATOM 1644 O O . LEU A 1 212 ? -13.712 -9.052 -11.494 1.00 94.50 212 LEU A O 1
ATOM 1648 N N . VAL A 1 213 ? -14.998 -7.853 -10.099 1.00 92.81 213 VAL A N 1
ATOM 1649 C CA . VAL A 1 213 ? -15.434 -6.874 -11.101 1.00 92.81 213 VAL A CA 1
ATOM 1650 C C . VAL A 1 213 ? -14.614 -5.602 -10.888 1.00 92.81 213 VAL A C 1
ATOM 1652 O O . VAL A 1 213 ? -14.874 -4.893 -9.916 1.00 92.81 213 VAL A O 1
ATOM 1655 N N . PRO A 1 214 ? -13.586 -5.307 -11.708 1.00 91.50 214 PRO A N 1
ATOM 1656 C CA . PRO A 1 214 ? -12.716 -4.163 -11.464 1.00 91.50 214 PRO A CA 1
ATOM 1657 C C . PRO A 1 214 ? -13.473 -2.836 -11.518 1.00 91.50 214 PRO A C 1
ATOM 1659 O O . PRO A 1 214 ? -14.305 -2.607 -12.396 1.00 91.50 214 PRO A O 1
ATOM 1662 N N . LYS A 1 215 ? -13.130 -1.916 -10.617 1.00 87.06 215 LYS A N 1
ATOM 1663 C CA . LYS A 1 215 ? -13.640 -0.547 -10.641 1.00 87.06 215 LYS A CA 1
ATOM 1664 C C . LYS A 1 215 ? -12.937 0.226 -11.755 1.00 87.06 215 LYS A C 1
ATOM 1666 O O . LYS A 1 215 ? -11.729 0.438 -11.697 1.00 87.06 215 LYS A O 1
ATOM 1671 N N . THR A 1 216 ? -13.686 0.655 -12.768 1.00 75.62 216 THR A N 1
ATOM 1672 C CA . THR A 1 216 ? -13.163 1.319 -13.980 1.00 75.62 216 THR A CA 1
ATOM 1673 C C . THR A 1 216 ? -13.145 2.850 -13.906 1.00 75.62 216 THR A C 1
ATOM 1675 O O . THR A 1 216 ? -12.691 3.498 -14.845 1.00 75.62 216 THR A O 1
ATOM 1678 N N . GLY A 1 217 ? -13.606 3.437 -12.793 1.00 62.66 217 GLY A N 1
ATOM 1679 C CA . GLY A 1 217 ? -13.558 4.888 -12.555 1.00 62.66 217 GLY A CA 1
ATOM 1680 C C . GLY A 1 217 ? -12.155 5.430 -12.249 1.00 62.66 217 GLY A C 1
ATOM 1681 O O . GLY A 1 217 ? -11.920 6.630 -12.376 1.00 62.66 217 GLY A O 1
ATOM 1682 N N . ASP A 1 218 ? -11.222 4.547 -11.888 1.00 60.28 218 ASP A N 1
ATOM 1683 C CA . ASP A 1 218 ? -9.819 4.882 -11.656 1.00 60.28 218 ASP A CA 1
ATOM 1684 C C . ASP A 1 218 ? -9.005 4.861 -12.961 1.00 60.28 218 ASP A C 1
ATOM 1686 O O . ASP A 1 218 ? -9.382 4.277 -13.975 1.00 60.28 218 ASP A O 1
ATOM 1690 N N . ILE A 1 219 ? -7.822 5.480 -12.931 1.00 61.94 219 ILE A N 1
ATOM 1691 C CA . ILE A 1 219 ? -6.898 5.588 -14.077 1.00 61.94 219 ILE A CA 1
ATOM 1692 C C . ILE A 1 219 ? -6.500 4.224 -14.657 1.00 61.94 219 ILE A C 1
ATOM 1694 O O . ILE A 1 219 ? -6.246 4.068 -15.856 1.00 61.94 219 ILE A O 1
ATOM 1698 N N . ILE A 1 220 ? -6.374 3.262 -13.752 1.00 70.50 220 ILE A N 1
ATOM 1699 C CA . ILE A 1 220 ? -6.105 1.861 -14.007 1.00 70.50 220 ILE A CA 1
ATOM 1700 C C . ILE A 1 220 ? -7.200 1.130 -13.241 1.00 70.50 220 ILE A C 1
ATOM 1702 O O . ILE A 1 220 ? -7.336 1.419 -12.051 1.00 70.50 220 ILE A O 1
ATOM 1706 N N . PRO A 1 221 ? -7.956 0.217 -13.871 1.00 84.50 221 PRO A N 1
ATOM 1707 C CA . PRO A 1 221 ? -8.925 -0.588 -13.151 1.00 84.50 221 PRO A CA 1
ATOM 1708 C C . PRO A 1 221 ? -8.303 -1.213 -11.901 1.00 84.50 221 PRO A C 1
ATOM 1710 O O . PRO A 1 221 ? -7.192 -1.750 -11.952 1.00 84.50 221 PRO A O 1
ATOM 1713 N N . THR A 1 222 ? -8.993 -1.115 -10.768 1.00 89.12 222 THR A N 1
ATOM 1714 C CA . THR A 1 222 ? -8.520 -1.667 -9.494 1.00 89.12 222 THR A CA 1
ATOM 1715 C C . THR A 1 222 ? -9.567 -2.583 -8.875 1.00 89.12 222 THR A C 1
ATOM 1717 O O . THR A 1 222 ? -10.750 -2.531 -9.204 1.00 89.12 222 THR A O 1
ATOM 1720 N N . VAL A 1 223 ? -9.120 -3.454 -7.974 1.00 92.44 223 VAL A N 1
ATOM 1721 C CA . VAL A 1 223 ? -10.006 -4.303 -7.161 1.00 92.44 223 VAL A CA 1
ATOM 1722 C C . VAL A 1 223 ? -9.857 -4.015 -5.665 1.00 92.44 223 VAL A C 1
ATOM 1724 O O . VAL A 1 223 ? -10.454 -4.713 -4.861 1.00 92.44 223 VAL A O 1
ATOM 1727 N N . GLY A 1 224 ? -9.064 -3.008 -5.278 1.00 91.75 224 GLY A N 1
ATOM 1728 C CA . GLY A 1 224 ? -8.863 -2.641 -3.873 1.00 91.75 224 GLY A CA 1
ATOM 1729 C C . GLY A 1 224 ? -7.987 -3.603 -3.065 1.00 91.75 224 GLY A C 1
ATOM 1730 O O . GLY A 1 224 ? -8.277 -3.842 -1.900 1.00 91.75 224 GLY A O 1
ATOM 1731 N N . VAL A 1 225 ? -6.925 -4.170 -3.652 1.00 93.25 225 VAL A N 1
ATOM 1732 C CA . VAL A 1 225 ? -5.942 -5.016 -2.940 1.00 93.25 225 VAL A CA 1
ATOM 1733 C C . VAL A 1 225 ? -4.586 -4.326 -2.823 1.00 93.25 225 VAL A C 1
ATOM 1735 O O . VAL A 1 225 ? -4.144 -3.660 -3.761 1.00 93.25 225 VAL A O 1
ATOM 1738 N N . ALA A 1 226 ? -3.900 -4.543 -1.702 1.00 92.38 226 ALA A N 1
ATOM 1739 C CA . ALA A 1 226 ? -2.508 -4.147 -1.482 1.00 92.38 226 ALA A CA 1
ATOM 1740 C C . ALA A 1 226 ? -1.643 -5.375 -1.127 1.00 92.38 226 ALA A C 1
ATOM 1742 O O . ALA A 1 226 ? -2.181 -6.363 -0.615 1.00 92.38 226 ALA A O 1
ATOM 1743 N N . PRO A 1 227 ? -0.326 -5.353 -1.410 1.00 94.75 227 PRO A N 1
ATOM 1744 C CA . PRO A 1 227 ? 0.553 -6.485 -1.131 1.00 94.75 227 PRO A CA 1
ATOM 1745 C C . PRO A 1 227 ? 0.742 -6.712 0.373 1.00 94.75 227 PRO A C 1
ATOM 1747 O O . PRO A 1 227 ? 0.682 -5.773 1.166 1.00 94.75 227 PRO A O 1
ATOM 1750 N N . SER A 1 228 ? 0.998 -7.965 0.754 1.00 95.00 228 SER A N 1
ATOM 1751 C CA . SER A 1 228 ? 1.299 -8.345 2.139 1.00 95.00 228 SER A CA 1
ATOM 1752 C C . SER A 1 228 ? 2.581 -7.720 2.672 1.00 95.00 228 SER A C 1
ATOM 1754 O O . SER A 1 228 ? 3.539 -7.470 1.940 1.00 95.00 228 SER A O 1
ATOM 1756 N N . LEU A 1 229 ? 2.602 -7.523 3.988 1.00 94.69 229 LEU A N 1
ATOM 1757 C CA . LEU A 1 229 ? 3.825 -7.299 4.745 1.00 94.69 229 LEU A CA 1
ATOM 1758 C C . LEU A 1 229 ? 4.553 -8.634 4.945 1.00 94.69 229 LEU A C 1
ATOM 1760 O O . LEU A 1 229 ? 3.932 -9.703 4.970 1.00 94.69 229 LEU A O 1
ATOM 1764 N N . GLY A 1 230 ? 5.876 -8.566 5.039 1.00 94.12 230 GLY A N 1
ATOM 1765 C CA . GLY A 1 230 ? 6.738 -9.665 5.452 1.00 94.12 230 GLY A CA 1
ATOM 1766 C C . GLY A 1 230 ? 6.958 -9.636 6.959 1.00 94.12 230 GLY A C 1
ATOM 1767 O O . GLY A 1 230 ? 6.483 -8.740 7.645 1.00 94.12 230 GLY A O 1
ATOM 1768 N N . MET A 1 231 ? 7.699 -10.608 7.486 1.00 95.06 231 MET A N 1
ATOM 1769 C CA . MET A 1 231 ? 7.928 -10.761 8.933 1.00 95.06 231 MET A CA 1
ATOM 1770 C C . MET A 1 231 ? 9.196 -10.078 9.441 1.00 95.06 231 MET A C 1
ATOM 1772 O O . MET A 1 231 ? 9.581 -10.265 10.592 1.00 95.06 231 MET A O 1
ATOM 1776 N N . ARG A 1 232 ? 9.846 -9.277 8.593 1.00 93.56 232 ARG A N 1
ATOM 1777 C CA . ARG A 1 232 ? 11.101 -8.603 8.917 1.00 93.56 232 ARG A CA 1
ATOM 1778 C C . ARG A 1 232 ? 10.863 -7.140 9.269 1.00 93.56 232 ARG A C 1
ATOM 1780 O O . ARG A 1 232 ? 10.239 -6.416 8.487 1.00 93.56 232 ARG A O 1
ATOM 1787 N N . LEU A 1 233 ? 11.392 -6.712 10.408 1.00 93.88 233 LEU A N 1
ATOM 1788 C CA . LEU A 1 233 ? 11.356 -5.319 10.838 1.00 93.88 233 LEU A CA 1
ATOM 1789 C C . LEU A 1 233 ? 12.279 -4.464 9.947 1.00 93.88 233 LEU A C 1
ATOM 1791 O O . LEU A 1 233 ? 13.292 -4.970 9.443 1.00 93.88 233 LEU A O 1
ATOM 1795 N N . PRO A 1 234 ? 11.968 -3.169 9.750 1.00 89.69 234 PRO A N 1
ATOM 1796 C CA . PRO A 1 234 ? 12.868 -2.230 9.093 1.00 89.69 234 PRO A CA 1
ATOM 1797 C C . PRO A 1 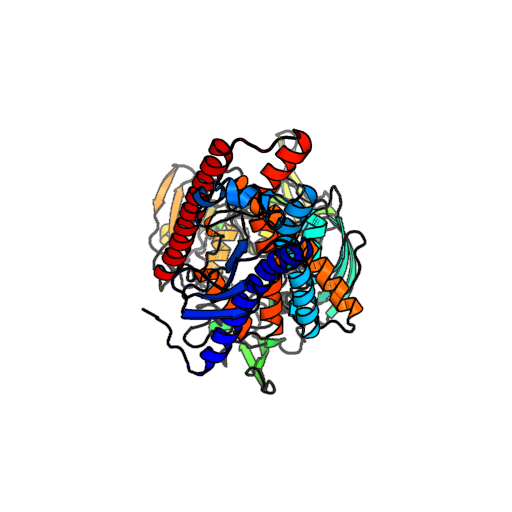234 ? 14.257 -2.234 9.738 1.00 89.69 234 PRO A C 1
ATOM 1799 O O . PRO A 1 234 ? 14.397 -2.320 10.958 1.00 89.69 234 PRO A O 1
ATOM 1802 N N . GLN A 1 235 ? 15.292 -2.132 8.910 1.00 84.75 235 GLN A N 1
ATOM 1803 C CA . GLN A 1 235 ? 16.673 -1.987 9.355 1.00 84.75 235 GLN A CA 1
ATOM 1804 C C . GLN A 1 235 ? 17.209 -0.667 8.815 1.00 84.75 235 GLN A C 1
ATOM 1806 O O . GLN A 1 235 ? 17.047 -0.380 7.630 1.00 84.75 235 GLN A O 1
ATOM 1811 N N . ALA A 1 236 ? 17.814 0.139 9.685 1.00 75.06 236 ALA A N 1
ATOM 1812 C CA . ALA A 1 236 ? 18.349 1.433 9.292 1.00 75.06 236 ALA A CA 1
ATOM 1813 C C . ALA A 1 236 ? 19.579 1.261 8.398 1.00 75.06 236 ALA A C 1
ATOM 1815 O O . ALA A 1 236 ? 20.373 0.337 8.607 1.00 75.06 236 ALA A O 1
ATOM 1816 N N . ALA A 1 237 ? 19.754 2.170 7.440 1.00 66.38 237 ALA A N 1
ATOM 1817 C CA . ALA A 1 237 ? 21.041 2.333 6.783 1.00 66.38 237 ALA A CA 1
ATOM 1818 C C . ALA A 1 237 ? 22.082 2.871 7.783 1.00 66.38 237 ALA A C 1
ATOM 1820 O O . ALA A 1 237 ? 21.746 3.422 8.834 1.00 66.38 237 ALA A O 1
ATOM 1821 N N . GLU A 1 238 ? 23.365 2.700 7.470 1.00 56.66 238 GLU A N 1
ATOM 1822 C CA . GLU A 1 238 ? 24.452 3.178 8.324 1.00 56.66 238 GLU A CA 1
ATOM 1823 C C . GLU A 1 238 ? 24.368 4.709 8.494 1.00 56.66 238 GLU A C 1
ATOM 1825 O O . GLU A 1 238 ? 24.425 5.455 7.519 1.00 56.66 238 GLU A O 1
ATOM 1830 N N . GLY A 1 239 ? 24.199 5.178 9.736 1.00 54.38 239 GLY A N 1
ATOM 1831 C CA . GLY A 1 239 ? 24.015 6.601 10.057 1.00 54.38 239 GLY A CA 1
ATOM 1832 C C . GLY A 1 239 ? 22.558 7.081 10.135 1.00 54.38 239 GLY A C 1
ATOM 1833 O O . GLY A 1 239 ? 22.337 8.265 10.391 1.00 54.38 239 GLY A O 1
ATOM 1834 N N . GLU A 1 240 ? 21.577 6.192 9.962 1.00 62.47 240 GLU A N 1
ATOM 1835 C CA . GLU A 1 240 ? 20.153 6.481 10.163 1.00 62.47 240 GLU A CA 1
ATOM 1836 C C . GLU A 1 240 ? 19.593 5.744 11.390 1.00 62.47 240 GLU A C 1
ATOM 1838 O O . GLU A 1 240 ? 20.082 4.685 11.781 1.00 62.47 240 GLU A O 1
ATOM 1843 N N . GLU A 1 241 ? 18.539 6.293 11.999 1.00 64.81 241 GLU A N 1
ATOM 1844 C CA . GLU A 1 241 ? 17.730 5.585 12.994 1.00 64.81 241 GLU A CA 1
ATOM 1845 C C . GLU A 1 241 ? 16.496 5.005 12.298 1.00 64.81 241 GLU A C 1
ATOM 1847 O O . GLU A 1 241 ? 15.692 5.742 11.726 1.00 64.81 241 GLU A O 1
ATOM 1852 N N . ALA A 1 242 ? 16.331 3.682 12.340 1.00 69.06 242 ALA A N 1
ATOM 1853 C CA . ALA A 1 242 ? 15.088 3.050 11.919 1.00 69.06 242 ALA A CA 1
ATOM 1854 C C . ALA A 1 242 ? 14.104 3.059 13.082 1.00 69.06 242 ALA A C 1
ATOM 1856 O O . ALA A 1 242 ? 14.444 2.691 14.207 1.00 69.06 242 ALA A O 1
ATOM 1857 N N . THR A 1 243 ? 12.854 3.404 12.796 1.00 77.56 243 THR A N 1
ATOM 1858 C CA . THR A 1 243 ? 11.755 3.184 13.732 1.00 77.56 243 THR A CA 1
ATOM 1859 C C . THR A 1 243 ? 11.493 1.681 13.826 1.00 77.56 243 THR A C 1
ATOM 1861 O O . THR A 1 243 ? 10.818 1.105 12.978 1.00 77.56 243 THR A O 1
ATOM 1864 N N . VAL A 1 244 ? 12.076 1.034 14.837 1.00 87.38 244 VAL A N 1
ATOM 1865 C CA . VAL A 1 244 ? 11.927 -0.413 15.080 1.00 87.38 244 VAL A CA 1
ATOM 1866 C C . VAL A 1 244 ? 10.607 -0.729 15.787 1.00 87.38 244 VAL A C 1
ATOM 1868 O O . VAL A 1 244 ? 10.044 -1.800 15.598 1.00 87.38 244 VAL A O 1
ATOM 1871 N N . THR A 1 245 ? 10.090 0.206 16.584 1.00 92.06 245 THR A N 1
ATOM 1872 C CA . THR A 1 245 ? 8.790 0.115 17.264 1.00 92.06 245 THR A CA 1
ATOM 1873 C C . THR A 1 245 ? 8.122 1.486 17.271 1.00 92.06 245 THR A C 1
ATOM 1875 O O . THR A 1 245 ? 8.801 2.508 17.166 1.00 92.06 245 THR A O 1
ATOM 1878 N N . ILE A 1 246 ? 6.793 1.520 17.374 1.00 89.56 246 ILE A N 1
ATOM 1879 C CA . ILE A 1 246 ? 6.043 2.777 17.491 1.00 89.56 246 ILE A CA 1
ATOM 1880 C C . ILE A 1 246 ? 6.103 3.258 18.956 1.00 89.56 246 ILE A C 1
ATOM 1882 O O . ILE A 1 246 ? 5.660 2.511 19.839 1.00 89.56 246 ILE A O 1
ATOM 1886 N N . PRO A 1 247 ? 6.606 4.475 19.249 1.00 88.94 247 PRO A N 1
ATOM 1887 C CA . PRO A 1 247 ? 6.609 5.035 20.605 1.00 88.94 247 PRO A CA 1
ATOM 1888 C C . PRO A 1 247 ? 5.216 5.030 21.252 1.00 88.94 247 PRO A C 1
ATOM 1890 O O . PRO A 1 247 ? 4.203 5.112 20.562 1.00 88.94 247 PRO A O 1
ATOM 1893 N N . GLY A 1 248 ? 5.152 4.871 22.574 1.00 88.06 248 GLY A N 1
ATOM 1894 C CA . GLY A 1 248 ? 3.900 4.752 23.335 1.00 88.06 248 GLY A CA 1
ATOM 1895 C C . GLY A 1 248 ? 3.153 3.410 23.221 1.00 88.06 248 GLY A C 1
ATOM 1896 O O . GLY A 1 248 ? 2.272 3.138 24.039 1.00 88.06 248 GLY A O 1
ATOM 1897 N N . THR A 1 249 ? 3.512 2.529 22.279 1.00 93.25 249 THR A N 1
ATOM 1898 C CA . THR A 1 249 ? 2.850 1.219 22.097 1.00 93.25 249 THR A CA 1
ATOM 1899 C C . THR A 1 249 ? 3.470 0.094 22.936 1.00 93.25 249 THR A C 1
ATOM 1901 O O . THR A 1 249 ? 4.522 0.253 23.556 1.00 93.25 249 THR A O 1
ATOM 1904 N N . ALA A 1 250 ? 2.821 -1.075 22.960 1.00 95.06 250 ALA A N 1
ATOM 1905 C CA . ALA A 1 250 ? 3.315 -2.257 23.669 1.00 95.06 250 ALA A CA 1
ATOM 1906 C C . ALA A 1 250 ? 4.700 -2.740 23.202 1.00 95.06 250 ALA A C 1
ATOM 1908 O O . ALA A 1 250 ? 5.516 -3.117 24.040 1.00 95.06 250 ALA A O 1
ATOM 1909 N N . ALA A 1 251 ? 4.995 -2.710 21.897 1.00 94.88 251 ALA A N 1
ATOM 1910 C CA . ALA A 1 251 ? 6.289 -3.150 21.373 1.00 94.88 251 ALA A CA 1
ATOM 1911 C C . ALA A 1 251 ? 7.446 -2.277 21.873 1.00 94.88 251 ALA A C 1
ATOM 1913 O O . ALA A 1 251 ? 8.517 -2.801 22.154 1.00 94.88 251 ALA A O 1
ATOM 1914 N N . ALA A 1 252 ? 7.228 -0.973 22.075 1.00 93.69 252 ALA A N 1
ATOM 1915 C CA . ALA A 1 252 ? 8.238 -0.084 22.655 1.00 93.69 252 ALA A CA 1
ATOM 1916 C C . ALA A 1 252 ? 8.567 -0.418 24.127 1.00 93.69 252 ALA A C 1
ATOM 1918 O O . ALA A 1 252 ? 9.589 0.019 24.650 1.00 93.69 252 ALA A O 1
ATOM 1919 N N . LYS A 1 253 ? 7.711 -1.203 24.795 1.00 94.69 253 LYS A N 1
ATOM 1920 C CA . LYS A 1 253 ? 7.868 -1.667 26.183 1.00 94.69 253 LYS A CA 1
ATOM 1921 C C . LYS A 1 253 ? 8.346 -3.125 26.262 1.00 94.69 253 LYS A C 1
ATOM 1923 O O . LYS A 1 253 ? 8.340 -3.707 27.347 1.00 94.69 253 LYS A O 1
ATOM 1928 N N . SER A 1 254 ? 8.708 -3.743 25.134 1.00 96.19 254 SER A N 1
ATOM 1929 C CA . SER A 1 254 ? 9.100 -5.151 25.093 1.00 96.19 254 SER A CA 1
ATOM 1930 C C . SER A 1 254 ? 10.438 -5.395 25.793 1.00 96.19 254 SER A C 1
ATOM 1932 O O . SER A 1 254 ? 11.315 -4.531 25.823 1.00 96.19 254 SER A O 1
ATOM 1934 N N . THR A 1 255 ? 10.611 -6.591 26.357 1.00 94.62 255 THR A N 1
ATOM 1935 C CA . THR A 1 255 ? 11.855 -6.977 27.036 1.00 94.62 255 THR A CA 1
ATOM 1936 C C . THR A 1 255 ? 12.335 -8.356 26.567 1.00 94.62 255 THR A C 1
ATOM 1938 O O . THR A 1 255 ? 11.605 -9.335 26.747 1.00 94.62 255 THR A O 1
ATOM 1941 N N . PRO A 1 256 ? 13.564 -8.474 26.021 1.00 95.88 256 PRO A N 1
ATOM 1942 C CA . PRO A 1 256 ? 14.425 -7.390 25.517 1.00 95.88 256 PRO A CA 1
ATOM 1943 C C . PRO A 1 256 ? 13.753 -6.565 24.392 1.00 95.88 256 PRO A C 1
ATOM 1945 O O . PRO A 1 256 ? 12.713 -6.976 23.874 1.00 95.88 256 PRO A O 1
ATOM 1948 N N . PRO A 1 257 ? 14.293 -5.391 24.012 1.00 94.81 257 PRO A N 1
ATOM 1949 C CA . PRO A 1 257 ? 13.737 -4.610 22.909 1.00 94.81 257 PRO A CA 1
ATOM 1950 C C . PRO A 1 257 ? 13.891 -5.338 21.564 1.00 94.81 257 PRO A C 1
ATOM 1952 O O . PRO A 1 257 ? 14.849 -6.088 21.344 1.00 94.81 257 PRO A O 1
ATOM 1955 N N . PHE A 1 258 ? 12.958 -5.075 20.649 1.00 95.19 258 PHE A N 1
ATOM 1956 C CA . PHE A 1 258 ? 13.133 -5.406 19.235 1.00 95.19 258 PHE A CA 1
ATOM 1957 C C . PHE A 1 258 ? 14.321 -4.643 18.643 1.00 95.19 258 PHE A C 1
ATOM 1959 O O . PHE A 1 258 ? 14.586 -3.498 19.014 1.00 95.19 258 PHE A O 1
ATOM 1966 N N . GLU A 1 259 ? 15.008 -5.261 17.685 1.00 92.81 259 GLU A N 1
ATOM 1967 C CA . GLU A 1 259 ? 16.115 -4.655 16.946 1.00 92.81 259 GLU A CA 1
ATOM 1968 C C . GLU A 1 259 ? 15.833 -4.619 15.439 1.00 92.81 259 GLU A C 1
ATOM 1970 O O . GLU A 1 259 ? 15.069 -5.415 14.887 1.00 92.81 259 GLU A O 1
ATOM 1975 N N . GLY A 1 260 ? 16.459 -3.661 14.752 1.00 91.44 260 GLY A N 1
ATOM 1976 C CA . GLY A 1 260 ? 16.290 -3.494 13.313 1.00 91.44 260 GLY A CA 1
ATOM 1977 C C . GLY A 1 260 ? 16.758 -4.727 12.537 1.00 91.44 260 GLY A C 1
ATOM 1978 O O . GLY A 1 260 ? 17.889 -5.187 12.702 1.00 91.44 260 GLY A O 1
ATOM 1979 N N . GLY A 1 261 ? 15.898 -5.235 11.654 1.00 90.56 261 GLY A N 1
ATOM 1980 C CA . GLY A 1 261 ? 16.154 -6.442 10.866 1.00 90.56 261 GLY A CA 1
ATOM 1981 C C . GLY A 1 261 ? 15.761 -7.762 11.537 1.00 90.56 261 GLY A C 1
ATOM 1982 O O . GLY A 1 261 ? 15.944 -8.805 10.899 1.00 90.56 261 GLY A O 1
ATOM 1983 N N . ASP A 1 262 ? 15.207 -7.727 12.757 1.00 94.81 262 ASP A N 1
ATOM 1984 C CA . ASP A 1 262 ? 14.580 -8.890 13.394 1.00 94.81 262 ASP A CA 1
ATOM 1985 C C . ASP A 1 262 ? 13.514 -9.498 12.473 1.00 94.81 262 ASP A C 1
ATOM 1987 O O . ASP A 1 262 ? 12.716 -8.791 11.856 1.00 94.81 262 ASP A O 1
ATOM 1991 N N . GLU A 1 263 ? 13.507 -10.824 12.369 1.00 95.44 263 GLU A N 1
ATOM 1992 C CA . GLU A 1 263 ? 12.527 -11.584 11.598 1.00 95.44 263 GLU A CA 1
ATOM 1993 C C . GLU A 1 263 ? 11.651 -12.402 12.546 1.00 95.44 263 GLU A C 1
ATOM 1995 O O . GLU A 1 263 ? 12.137 -13.326 13.197 1.00 95.44 263 GLU A O 1
ATOM 2000 N N . ILE A 1 264 ? 10.365 -12.068 12.636 1.00 97.12 264 ILE A N 1
ATOM 2001 C CA . ILE A 1 264 ? 9.400 -12.780 13.478 1.00 97.12 264 ILE A CA 1
ATOM 2002 C C . ILE A 1 264 ? 9.139 -14.162 12.881 1.00 97.12 264 ILE A C 1
ATOM 2004 O O . ILE A 1 264 ? 8.757 -14.280 11.721 1.00 97.12 264 ILE A O 1
ATOM 2008 N N . VAL A 1 265 ? 9.320 -15.207 13.690 1.00 96.81 265 VAL A N 1
ATOM 2009 C CA . VAL A 1 265 ? 9.095 -16.599 13.263 1.00 96.81 265 VAL A CA 1
ATOM 2010 C C . VAL A 1 265 ? 8.076 -17.343 14.120 1.00 96.81 265 VAL A C 1
ATOM 2012 O O . VAL A 1 265 ? 7.497 -18.317 13.649 1.00 96.81 265 VAL A O 1
ATOM 2015 N N . LYS A 1 266 ? 7.833 -16.900 15.359 1.00 96.50 266 LYS A N 1
ATOM 2016 C CA . LYS A 1 266 ? 6.903 -17.558 16.290 1.00 96.50 266 LYS A CA 1
ATOM 2017 C C . LYS A 1 266 ? 6.280 -16.558 17.260 1.00 96.50 266 LYS A C 1
ATOM 2019 O O . LYS A 1 266 ? 6.910 -15.553 17.598 1.00 96.50 266 LYS A O 1
ATOM 2024 N N . ILE A 1 267 ? 5.079 -16.869 17.741 1.00 96.31 267 ILE A N 1
ATOM 2025 C CA . ILE A 1 267 ? 4.455 -16.222 18.901 1.00 96.31 267 ILE A CA 1
ATOM 2026 C C . ILE A 1 267 ? 4.010 -17.300 19.887 1.00 96.31 267 ILE A C 1
ATOM 2028 O O . ILE A 1 267 ? 3.086 -18.078 19.622 1.00 96.31 267 ILE A O 1
ATOM 2032 N N . ASP A 1 268 ? 4.668 -17.320 21.040 1.00 94.69 268 ASP A N 1
ATOM 2033 C CA . ASP A 1 268 ? 4.600 -18.376 22.047 1.00 94.69 268 ASP A CA 1
ATOM 2034 C C . ASP A 1 268 ? 4.864 -19.750 21.406 1.00 94.69 268 ASP A C 1
ATOM 2036 O O . ASP A 1 268 ? 5.985 -20.046 20.993 1.00 94.69 268 ASP A O 1
ATOM 2040 N N . GLU A 1 269 ? 3.825 -20.578 21.255 1.00 91.56 269 GLU A N 1
ATOM 2041 C CA . GLU A 1 269 ? 3.906 -21.906 20.640 1.00 91.56 269 GLU A CA 1
ATOM 2042 C C . GLU A 1 269 ? 3.472 -21.968 19.170 1.00 91.56 269 GLU A C 1
ATOM 2044 O O . GLU A 1 269 ? 3.535 -23.031 18.561 1.00 91.56 269 GLU A O 1
ATOM 2049 N N . VAL A 1 270 ? 3.071 -20.843 18.572 1.00 91.94 270 VAL A N 1
ATOM 2050 C CA . VAL A 1 270 ? 2.507 -20.813 17.214 1.00 91.94 270 VAL A CA 1
ATOM 2051 C C . VAL A 1 270 ? 3.533 -20.294 16.218 1.00 91.94 270 VAL A C 1
ATOM 2053 O O . VAL A 1 270 ? 3.987 -19.155 16.335 1.00 91.94 270 VAL A O 1
ATOM 2056 N N . ASP A 1 271 ? 3.865 -21.113 15.222 1.00 93.06 271 ASP A N 1
ATOM 2057 C CA . ASP A 1 271 ? 4.710 -20.706 14.101 1.00 93.06 271 ASP A CA 1
ATOM 2058 C C . ASP A 1 271 ? 4.000 -19.658 13.236 1.00 93.06 271 ASP A C 1
ATOM 2060 O O . ASP A 1 271 ? 2.835 -19.810 12.862 1.00 93.06 271 ASP A O 1
ATOM 2064 N N . ILE A 1 272 ? 4.724 -18.595 12.893 1.00 93.31 272 ILE A N 1
ATOM 2065 C CA . ILE A 1 272 ? 4.227 -17.480 12.088 1.00 93.31 272 ILE A CA 1
ATOM 2066 C C . ILE A 1 272 ? 4.919 -17.533 10.730 1.00 93.31 272 ILE A C 1
ATOM 2068 O O . ILE A 1 272 ? 6.118 -17.283 10.630 1.00 93.31 272 ILE A O 1
ATOM 2072 N N . SER A 1 273 ? 4.173 -17.867 9.673 1.00 88.31 273 SER A N 1
ATOM 2073 C CA . SER A 1 273 ? 4.727 -17.928 8.309 1.00 88.31 273 SER A CA 1
ATOM 2074 C C . SER A 1 273 ? 4.435 -16.674 7.483 1.00 88.31 273 SER A C 1
ATOM 2076 O O . SER A 1 273 ? 5.036 -16.482 6.429 1.00 88.31 273 SER A O 1
ATOM 2078 N N . GLY A 1 274 ? 3.515 -15.820 7.933 1.00 92.19 274 GLY A N 1
ATOM 2079 C CA . GLY A 1 274 ? 3.130 -14.621 7.201 1.00 92.19 274 GLY A CA 1
ATOM 2080 C C . GLY A 1 274 ? 2.321 -13.632 8.031 1.00 92.19 274 GLY A C 1
ATOM 2081 O O . GLY A 1 274 ? 1.981 -13.871 9.189 1.00 92.19 274 GLY A O 1
ATOM 2082 N N . TYR A 1 275 ? 1.995 -12.497 7.415 1.00 93.75 275 TYR A N 1
ATOM 2083 C CA . TYR A 1 275 ? 1.346 -11.386 8.111 1.00 93.75 275 TYR A CA 1
ATOM 2084 C C . TYR A 1 275 ? -0.078 -11.684 8.575 1.00 93.75 275 TYR A C 1
ATOM 2086 O O . TYR A 1 275 ? -0.470 -11.244 9.653 1.00 93.75 275 TYR A O 1
ATOM 2094 N N . ALA A 1 276 ? -0.828 -12.483 7.820 1.00 92.00 276 ALA A N 1
ATOM 2095 C CA . ALA A 1 276 ? -2.148 -12.922 8.252 1.00 92.00 276 ALA A CA 1
ATOM 2096 C C . ALA A 1 276 ? -2.084 -13.790 9.519 1.00 92.00 276 ALA A C 1
ATOM 2098 O O . ALA A 1 276 ? -2.890 -13.599 10.428 1.00 92.00 276 ALA A O 1
ATOM 2099 N N . ASP A 1 277 ? -1.097 -14.688 9.617 1.00 92.25 277 ASP A N 1
ATOM 2100 C CA . ASP A 1 277 ? -0.871 -15.508 10.812 1.00 92.25 277 ASP A CA 1
ATOM 2101 C C . ASP A 1 277 ? -0.600 -14.604 12.025 1.00 92.25 277 ASP A C 1
ATOM 2103 O O . ASP A 1 277 ? -1.255 -14.733 13.059 1.00 92.25 277 ASP A O 1
ATOM 2107 N N . LEU A 1 278 ? 0.305 -13.629 11.864 1.00 94.50 278 LEU A N 1
ATOM 2108 C CA . LEU A 1 278 ? 0.629 -12.630 12.884 1.00 94.50 278 LEU A CA 1
ATOM 2109 C C . LEU A 1 278 ? -0.619 -11.865 13.352 1.00 94.50 278 LEU A C 1
ATOM 2111 O O . LEU A 1 278 ? -0.873 -11.783 14.555 1.00 94.50 278 LEU A O 1
ATOM 2115 N N . GLN A 1 279 ? -1.403 -11.316 12.418 1.00 93.31 279 GLN A N 1
ATOM 2116 C CA . GLN A 1 279 ? -2.622 -10.570 12.741 1.00 93.31 279 GLN A CA 1
ATOM 2117 C C . GLN A 1 279 ? -3.640 -11.440 13.487 1.00 93.31 279 GLN A C 1
ATOM 2119 O O . GLN A 1 279 ? -4.163 -11.015 14.517 1.00 93.31 279 GLN A O 1
ATOM 2124 N N . ASN A 1 280 ? -3.897 -12.658 13.005 1.00 90.19 280 ASN A N 1
ATOM 2125 C CA . ASN A 1 280 ? -4.886 -13.558 13.596 1.00 90.19 280 ASN A CA 1
ATOM 2126 C C . ASN A 1 280 ? -4.485 -14.009 15.007 1.00 90.19 280 ASN A C 1
ATOM 2128 O O . ASN A 1 280 ? -5.316 -13.984 15.918 1.00 90.19 280 ASN A O 1
ATOM 2132 N N . VAL A 1 281 ? -3.217 -14.382 15.213 1.00 93.38 281 VAL A N 1
ATOM 2133 C CA . VAL A 1 281 ? -2.713 -14.804 16.530 1.00 93.38 281 VAL A CA 1
ATOM 2134 C C . VAL A 1 281 ? -2.788 -13.650 17.528 1.00 93.38 281 VAL A C 1
ATOM 2136 O O . VAL A 1 281 ? -3.339 -13.816 18.618 1.00 93.38 281 VAL A O 1
ATOM 2139 N N . LEU A 1 282 ? -2.309 -12.460 17.153 1.00 95.19 282 LEU A N 1
ATOM 2140 C CA . LEU A 1 282 ? -2.348 -11.292 18.034 1.00 95.19 282 LEU A CA 1
ATOM 2141 C C . LEU A 1 282 ? -3.774 -10.830 18.342 1.00 95.19 282 LEU A C 1
ATOM 2143 O O . LEU A 1 282 ? -4.063 -10.462 19.478 1.00 95.19 282 LEU A O 1
ATOM 2147 N N . ALA A 1 283 ? -4.690 -10.896 17.375 1.00 93.69 283 ALA A N 1
ATOM 2148 C CA . ALA A 1 283 ? -6.081 -10.526 17.602 1.00 93.69 283 ALA A CA 1
ATOM 2149 C C . ALA A 1 283 ? -6.794 -11.469 18.580 1.00 93.69 283 ALA A C 1
ATOM 2151 O O . ALA A 1 283 ? -7.611 -11.000 19.375 1.00 93.69 283 ALA A O 1
ATOM 2152 N N . ARG A 1 284 ? -6.471 -12.768 18.577 1.00 92.06 284 ARG A N 1
ATOM 2153 C CA . ARG A 1 284 ? -7.005 -13.737 19.552 1.00 92.06 284 ARG A CA 1
ATOM 2154 C C . ARG A 1 284 ? -6.313 -13.653 20.919 1.00 92.06 284 ARG A C 1
ATOM 2156 O O . ARG A 1 284 ? -6.930 -13.970 21.929 1.00 92.06 284 ARG A O 1
ATOM 2163 N N . ARG A 1 285 ? -5.064 -13.176 20.973 1.00 93.50 285 ARG A N 1
ATOM 2164 C CA . ARG A 1 285 ? -4.279 -12.968 22.209 1.00 93.50 285 ARG A CA 1
ATOM 2165 C C . ARG A 1 285 ? -4.192 -11.498 22.639 1.00 93.50 285 ARG A C 1
ATOM 2167 O O . ARG A 1 285 ? -3.290 -11.115 23.378 1.00 93.50 285 ARG A O 1
ATOM 2174 N N . ARG A 1 286 ? -5.128 -10.649 22.204 1.00 93.56 286 ARG A N 1
ATOM 2175 C CA . ARG A 1 286 ? -5.045 -9.183 22.366 1.00 93.56 286 ARG A CA 1
ATOM 2176 C C . ARG A 1 286 ? -4.841 -8.719 23.812 1.00 93.56 286 ARG A C 1
ATOM 2178 O O . ARG A 1 286 ? -4.028 -7.823 24.027 1.00 93.56 286 ARG A O 1
ATOM 2185 N N . GLY A 1 287 ? -5.491 -9.374 24.776 1.00 94.38 287 GLY A N 1
ATOM 2186 C CA . GLY A 1 287 ? -5.384 -9.079 26.210 1.00 94.38 287 GLY A CA 1
ATOM 2187 C C . GLY A 1 287 ? -4.275 -9.831 26.951 1.00 94.38 287 GLY A C 1
ATOM 2188 O O . GLY A 1 287 ? -4.160 -9.697 28.162 1.00 94.38 287 GLY A O 1
ATOM 2189 N N . GLN A 1 288 ? -3.464 -10.632 26.255 1.00 95.44 288 GLN A N 1
ATOM 2190 C CA . GLN A 1 288 ? -2.422 -11.466 26.859 1.00 95.44 288 GLN A CA 1
ATOM 2191 C C . GLN A 1 288 ? -1.025 -10.902 26.571 1.00 95.44 288 GLN A C 1
ATOM 2193 O O . GLN A 1 288 ? -0.776 -10.341 25.499 1.00 95.44 288 GLN A O 1
ATOM 2198 N N . GLU A 1 289 ? -0.105 -11.060 27.524 1.00 97.25 289 GLU A N 1
ATOM 2199 C CA . GLU A 1 289 ? 1.326 -10.945 27.231 1.00 97.25 289 GLU A CA 1
ATOM 2200 C C . GLU A 1 289 ? 1.725 -12.089 26.294 1.00 97.25 289 GLU A C 1
ATOM 2202 O O . GLU A 1 289 ? 1.285 -13.224 26.477 1.00 97.25 289 GLU A O 1
ATOM 2207 N N . VAL A 1 290 ? 2.534 -11.779 25.284 1.00 97.38 290 VAL A N 1
ATOM 2208 C CA . VAL A 1 290 ? 2.994 -12.752 24.288 1.00 97.38 290 VAL A CA 1
ATOM 2209 C C . VAL A 1 290 ? 4.511 -12.710 24.158 1.00 97.38 290 VAL A C 1
ATOM 2211 O O . VAL A 1 290 ? 5.135 -11.655 24.305 1.00 97.38 290 VAL A O 1
ATOM 2214 N N . THR A 1 291 ? 5.110 -13.853 23.845 1.00 98.31 291 THR A N 1
ATOM 2215 C CA . THR A 1 291 ? 6.544 -13.995 23.587 1.00 98.31 291 THR A CA 1
ATOM 2216 C C . THR A 1 291 ? 6.778 -14.147 22.092 1.00 98.31 291 THR A C 1
ATOM 2218 O O . THR A 1 291 ? 6.417 -15.155 21.490 1.00 98.31 291 THR A O 1
ATOM 2221 N N . PHE A 1 292 ? 7.401 -13.149 21.474 1.00 98.19 292 PHE A N 1
ATOM 2222 C CA . PHE A 1 292 ? 7.847 -13.238 20.090 1.00 98.19 292 PHE A CA 1
ATOM 2223 C C . PHE A 1 292 ? 9.176 -13.978 20.026 1.00 98.19 292 PHE A C 1
ATOM 2225 O O . PHE A 1 292 ? 10.132 -13.589 20.693 1.00 98.19 292 PHE A O 1
ATOM 2232 N N . THR A 1 293 ? 9.267 -14.997 19.181 1.00 98.12 293 THR A N 1
ATOM 2233 C CA . THR A 1 293 ? 10.554 -15.572 18.791 1.00 98.12 293 THR A CA 1
ATOM 2234 C C . THR A 1 293 ? 10.991 -14.925 17.485 1.00 98.12 293 THR A C 1
ATOM 2236 O O . THR A 1 293 ? 10.269 -14.986 16.483 1.00 98.12 293 THR A O 1
ATOM 2239 N N . VAL A 1 294 ? 12.177 -14.317 17.486 1.00 97.12 294 VAL A N 1
ATOM 2240 C CA . VAL A 1 294 ? 12.750 -13.633 16.324 1.00 97.12 294 VAL A CA 1
ATOM 2241 C C . VAL A 1 294 ? 14.087 -14.243 15.922 1.00 97.12 294 VAL A C 1
ATOM 2243 O O . VAL A 1 294 ? 14.879 -14.659 16.770 1.00 97.12 294 VAL A O 1
ATOM 2246 N N . LYS A 1 295 ? 14.359 -14.278 14.617 1.00 95.75 295 LYS A N 1
ATOM 2247 C CA . LYS A 1 295 ? 15.692 -14.539 14.072 1.00 95.75 295 LYS A CA 1
ATOM 2248 C C . LYS A 1 295 ? 16.408 -13.215 13.849 1.00 95.75 295 LYS A C 1
ATOM 2250 O O . LYS A 1 295 ? 15.897 -12.337 13.157 1.00 95.75 295 LYS A O 1
ATOM 2255 N N . ARG A 1 296 ? 17.617 -13.109 14.390 1.00 93.12 296 ARG A N 1
ATOM 2256 C CA . ARG A 1 296 ? 18.467 -11.921 14.330 1.00 93.12 296 ARG A CA 1
ATOM 2257 C C . ARG A 1 296 ? 19.830 -12.293 13.774 1.00 93.12 296 ARG A C 1
ATOM 2259 O O . ARG A 1 296 ? 20.431 -13.268 14.203 1.00 93.12 296 ARG A O 1
ATOM 2266 N N . GLY A 1 297 ? 20.338 -11.528 12.819 1.00 82.75 297 GLY A N 1
ATOM 2267 C CA . GLY A 1 297 ? 21.672 -11.759 12.272 1.00 82.75 297 GLY A CA 1
ATOM 2268 C C . GLY A 1 297 ? 22.013 -10.775 11.167 1.00 82.75 297 GLY A C 1
ATOM 2269 O O . GLY A 1 297 ? 21.133 -10.334 10.424 1.00 82.75 297 GLY A O 1
ATOM 2270 N N . LYS A 1 298 ? 23.296 -10.426 11.057 1.00 71.31 298 LYS A N 1
ATOM 2271 C CA . LYS A 1 298 ? 23.789 -9.581 9.967 1.00 71.31 298 LYS A CA 1
ATOM 2272 C C . LYS A 1 298 ? 23.859 -10.374 8.665 1.00 71.31 298 LYS A C 1
ATOM 2274 O O . LYS A 1 298 ? 23.968 -11.601 8.654 1.00 71.31 298 LYS A O 1
ATOM 2279 N N . LYS A 1 299 ? 23.819 -9.660 7.538 1.00 65.69 299 LYS A N 1
ATOM 2280 C CA . LYS A 1 299 ? 23.968 -10.249 6.201 1.00 65.69 299 LYS A CA 1
ATOM 2281 C C . LYS A 1 299 ? 25.288 -11.036 6.133 1.00 65.69 299 LYS A C 1
ATOM 2283 O O . LYS A 1 299 ? 26.356 -10.443 6.215 1.00 65.69 299 LYS A O 1
ATOM 2288 N N . GLY A 1 300 ? 25.201 -12.359 5.969 1.00 65.31 300 GLY A N 1
ATOM 2289 C CA . GLY A 1 300 ? 26.358 -13.265 5.887 1.00 65.31 300 GLY A CA 1
ATOM 2290 C C . GLY A 1 300 ? 26.683 -14.045 7.168 1.00 65.31 300 GLY A C 1
ATOM 2291 O O . GLY A 1 300 ? 27.543 -14.920 7.125 1.00 65.31 300 GLY A O 1
ATOM 2292 N N . GLU A 1 301 ? 25.985 -13.785 8.275 1.00 78.06 301 GLU A N 1
ATOM 2293 C CA . GLU A 1 301 ? 26.110 -14.540 9.526 1.00 78.06 301 GLU A CA 1
ATOM 2294 C C . GLU A 1 301 ? 24.943 -15.524 9.697 1.00 78.06 301 GLU A C 1
ATOM 2296 O O . GLU A 1 301 ? 23.869 -15.352 9.117 1.00 78.06 301 GLU A O 1
ATOM 2301 N N . THR A 1 302 ? 25.147 -16.579 10.494 1.00 83.81 302 THR A N 1
ATOM 2302 C CA . THR A 1 302 ? 24.049 -17.488 10.856 1.00 83.81 302 THR A CA 1
ATOM 2303 C C . THR A 1 302 ? 23.142 -16.772 11.856 1.00 83.81 302 THR A C 1
ATOM 2305 O O . THR A 1 302 ? 23.644 -16.369 12.906 1.00 83.81 302 THR A O 1
ATOM 2308 N N . PRO A 1 303 ? 21.837 -16.606 11.573 1.00 89.00 303 PRO A N 1
ATOM 2309 C CA . PRO A 1 303 ? 20.947 -15.909 12.488 1.00 89.00 303 PRO A CA 1
ATOM 2310 C C . PRO A 1 303 ? 20.824 -16.645 13.825 1.00 89.00 303 PRO A C 1
ATOM 2312 O O . PRO A 1 303 ? 20.620 -17.861 13.855 1.00 89.00 303 PRO A O 1
ATOM 2315 N N . THR A 1 304 ? 20.903 -15.906 14.925 1.00 93.62 304 THR A N 1
ATOM 2316 C CA . THR A 1 304 ? 20.580 -16.379 16.271 1.00 93.62 304 THR A CA 1
ATOM 2317 C C . THR A 1 304 ? 19.102 -16.161 16.569 1.00 93.62 304 THR A C 1
ATOM 2319 O O . THR A 1 304 ? 18.444 -15.308 15.976 1.00 93.62 304 THR A O 1
ATOM 2322 N N . THR A 1 305 ? 18.554 -16.971 17.472 1.00 96.19 305 THR A N 1
ATOM 2323 C CA . THR A 1 305 ? 17.152 -16.867 17.892 1.00 96.19 305 THR A CA 1
ATOM 2324 C C . THR A 1 305 ? 17.064 -16.126 19.219 1.00 96.19 305 THR A C 1
ATOM 2326 O O . THR A 1 305 ? 17.844 -16.407 20.127 1.00 96.19 305 THR A O 1
ATOM 2329 N N . HIS A 1 306 ? 16.119 -15.196 19.325 1.00 96.69 306 HIS A N 1
ATOM 2330 C CA . HIS A 1 306 ? 15.865 -14.409 20.529 1.00 96.69 306 HIS A CA 1
ATOM 2331 C C . HIS A 1 306 ? 14.379 -14.450 20.876 1.00 96.69 306 HIS A C 1
ATOM 2333 O O . HIS A 1 306 ? 13.531 -14.480 19.987 1.00 96.69 306 HIS A O 1
ATOM 2339 N N . GLU A 1 307 ? 14.074 -14.433 22.169 1.00 97.94 307 GLU A N 1
ATOM 2340 C CA . GLU A 1 307 ? 12.711 -14.329 22.683 1.00 97.94 307 GLU A CA 1
ATOM 2341 C C . GLU A 1 307 ? 12.480 -12.927 23.240 1.00 97.94 307 GLU A C 1
ATOM 2343 O O . GLU A 1 307 ? 13.308 -12.416 23.993 1.00 97.94 307 GLU A O 1
ATOM 2348 N N . ILE A 1 308 ? 11.363 -12.310 22.859 1.00 97.94 308 ILE A N 1
ATOM 2349 C CA . ILE A 1 308 ? 10.986 -10.943 23.213 1.00 97.94 308 ILE A CA 1
ATOM 2350 C C . ILE A 1 308 ? 9.589 -10.962 23.829 1.00 97.94 308 ILE A C 1
ATOM 2352 O O . ILE A 1 308 ? 8.594 -11.201 23.140 1.00 97.94 308 ILE A O 1
ATOM 2356 N N . LYS A 1 309 ? 9.499 -10.682 25.130 1.00 98.19 309 LYS A N 1
ATOM 2357 C CA . LYS A 1 309 ? 8.215 -10.580 25.831 1.00 98.19 309 LYS A CA 1
ATOM 2358 C C . LYS A 1 309 ? 7.589 -9.221 25.581 1.00 98.19 309 LYS A C 1
ATOM 2360 O O . LYS A 1 309 ? 8.248 -8.195 25.751 1.0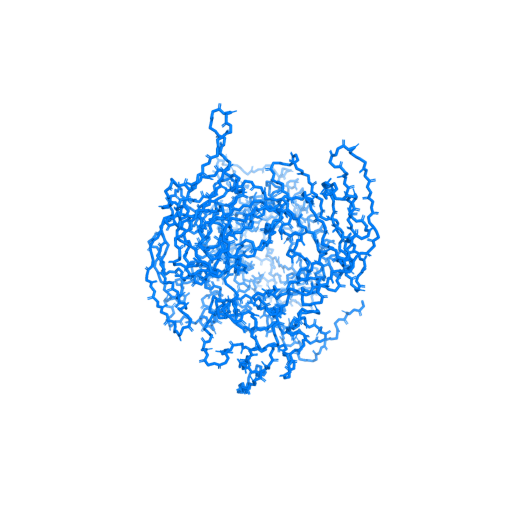0 98.19 309 LYS A O 1
ATOM 2365 N N . THR A 1 310 ? 6.326 -9.217 25.175 1.00 98.00 310 THR A N 1
ATOM 2366 C CA . THR A 1 310 ? 5.592 -8.005 24.807 1.00 98.00 310 THR A CA 1
ATOM 2367 C C . THR A 1 310 ? 4.231 -7.982 25.504 1.00 98.00 310 THR A C 1
ATOM 2369 O O . THR A 1 310 ? 3.440 -8.911 25.306 1.00 98.00 310 THR A O 1
ATOM 2372 N N . PRO A 1 311 ? 3.927 -6.932 26.290 1.00 96.88 311 PRO A N 1
ATOM 2373 C CA . PRO A 1 311 ? 2.667 -6.839 27.020 1.00 96.88 311 PRO A CA 1
ATOM 2374 C C . PRO A 1 311 ? 1.462 -6.622 26.082 1.00 96.88 311 PRO A C 1
ATOM 2376 O O . PRO A 1 311 ? 1.629 -6.366 24.881 1.00 96.88 311 PRO A O 1
ATOM 2379 N N . PRO A 1 312 ? 0.228 -6.680 26.613 1.00 96.56 312 PRO A N 1
ATOM 2380 C CA . PRO A 1 312 ? -0.955 -6.212 25.906 1.00 96.56 312 PRO A CA 1
ATOM 2381 C C . PRO A 1 312 ? -0.828 -4.756 25.439 1.00 96.56 312 PRO A C 1
ATOM 2383 O O . PRO A 1 312 ? -0.212 -3.921 26.101 1.00 96.56 312 PRO A O 1
ATOM 2386 N N . ASN A 1 313 ? -1.440 -4.452 24.296 1.00 95.81 313 ASN A N 1
ATOM 2387 C CA . ASN A 1 313 ? -1.542 -3.104 23.751 1.00 95.81 313 ASN A CA 1
ATOM 2388 C C . ASN A 1 313 ? -2.977 -2.601 23.905 1.00 95.81 313 ASN A C 1
ATOM 2390 O O . ASN A 1 313 ? -3.918 -3.333 23.603 1.00 95.81 313 ASN A O 1
ATOM 2394 N N . TYR A 1 314 ? -3.141 -1.358 24.345 1.00 95.38 314 TYR A N 1
ATOM 2395 C CA . TYR A 1 314 ? -4.447 -0.749 24.596 1.00 95.38 314 TYR A CA 1
ATOM 2396 C C . TYR A 1 314 ? -4.773 0.294 23.536 1.00 95.38 314 TYR A C 1
ATOM 2398 O O . TYR A 1 314 ? -3.881 0.987 23.037 1.00 95.38 314 TYR A O 1
ATOM 2406 N N . PHE A 1 315 ? -6.062 0.441 23.233 1.00 96.00 315 PHE A N 1
ATOM 2407 C CA . PHE A 1 315 ? -6.519 1.603 22.480 1.00 96.00 315 PHE A CA 1
ATOM 2408 C C . PHE A 1 315 ? -6.263 2.878 23.282 1.00 96.00 315 PHE A C 1
ATOM 2410 O O . PHE A 1 315 ? -6.593 2.947 24.465 1.00 96.00 315 PHE A O 1
ATOM 2417 N N . HIS A 1 316 ? -5.702 3.887 22.623 1.00 95.25 316 HIS A N 1
ATOM 2418 C CA . HIS A 1 316 ? -5.595 5.243 23.147 1.00 95.25 316 HIS A CA 1
ATOM 2419 C C . HIS A 1 316 ? -6.817 6.045 22.713 1.00 95.25 316 HIS A C 1
ATOM 2421 O O . HIS A 1 316 ? -7.205 6.013 21.545 1.00 95.25 316 HIS A O 1
ATOM 2427 N N . THR A 1 317 ? -7.458 6.744 23.647 1.00 95.50 317 THR A N 1
ATOM 2428 C CA . THR A 1 317 ? -8.708 7.456 23.375 1.00 95.50 317 THR A CA 1
ATOM 2429 C C . THR A 1 317 ? -8.761 8.797 24.092 1.00 95.50 317 THR A C 1
ATOM 2431 O O . THR A 1 317 ? -8.030 9.055 25.046 1.00 95.50 317 THR A O 1
ATOM 2434 N N . LEU A 1 318 ? -9.689 9.638 23.644 1.00 96.31 318 LEU A N 1
ATOM 2435 C CA . LEU A 1 318 ? -10.083 10.862 24.333 1.00 96.31 318 LEU A CA 1
ATOM 2436 C C . LEU A 1 318 ? -11.340 10.679 25.206 1.00 96.31 318 LEU A C 1
ATOM 2438 O O . LEU A 1 318 ? -11.779 11.644 25.822 1.00 96.31 318 LEU A O 1
ATOM 2442 N N . GLY A 1 319 ? -11.936 9.478 25.233 1.00 94.38 319 GLY A N 1
ATOM 2443 C CA . GLY A 1 319 ? -13.219 9.188 25.892 1.00 94.38 319 GLY A CA 1
ATOM 2444 C C . GLY A 1 319 ? -14.462 9.683 25.151 1.00 94.38 319 GLY A C 1
ATOM 2445 O O . GLY A 1 319 ? -15.493 9.938 25.770 1.00 94.38 319 GLY A O 1
ATOM 2446 N N . LEU A 1 320 ? -14.381 9.854 23.830 1.00 94.88 320 LEU A N 1
ATOM 2447 C CA . LEU A 1 320 ? -15.509 10.281 22.998 1.00 94.88 320 LEU A CA 1
ATOM 2448 C C . LEU A 1 320 ? -16.363 9.073 22.582 1.00 94.88 320 LEU A C 1
ATOM 2450 O O . LEU A 1 320 ? -15.855 8.123 21.979 1.00 94.88 320 LEU A O 1
ATOM 2454 N N . LYS A 1 321 ? -17.667 9.122 22.869 1.00 94.06 321 LYS A N 1
ATOM 2455 C CA . LYS A 1 321 ? -18.660 8.178 22.343 1.00 94.06 321 LYS A CA 1
ATOM 2456 C C . LYS A 1 321 ? -19.280 8.750 21.079 1.00 94.06 321 LYS A C 1
ATOM 2458 O O . LYS A 1 321 ? -19.930 9.797 21.121 1.00 94.06 321 LYS A O 1
ATOM 2463 N N . MET A 1 322 ? -19.046 8.060 19.970 1.00 95.06 322 MET A N 1
ATOM 2464 C CA . MET A 1 322 ? -19.387 8.534 18.633 1.00 95.06 322 MET A CA 1
ATOM 2465 C C . MET A 1 322 ? -20.693 7.913 18.147 1.00 95.06 322 MET A C 1
ATOM 2467 O O . MET A 1 322 ? -20.994 6.763 18.476 1.00 95.06 322 MET A O 1
ATOM 2471 N N . ASP A 1 323 ? -21.430 8.659 17.329 1.00 94.06 323 ASP A N 1
ATOM 2472 C CA . ASP A 1 323 ? -22.575 8.126 16.596 1.00 94.06 323 ASP A CA 1
ATOM 2473 C C . ASP A 1 323 ? -22.127 7.175 15.476 1.00 94.06 323 ASP A C 1
ATOM 2475 O O . ASP A 1 323 ? -21.056 7.321 14.871 1.00 94.06 323 ASP A O 1
ATOM 2479 N N . ILE A 1 324 ? -22.985 6.205 15.178 1.00 94.56 324 ILE A N 1
ATOM 2480 C CA . ILE A 1 324 ? -22.810 5.292 14.056 1.00 94.56 324 ILE A CA 1
ATOM 2481 C C . ILE A 1 324 ? -23.513 5.852 12.811 1.00 94.56 324 ILE A C 1
ATOM 2483 O O . ILE A 1 324 ? -24.643 6.347 12.859 1.00 94.56 324 ILE A O 1
ATOM 2487 N N . GLY A 1 325 ? -22.822 5.793 11.681 1.00 93.38 325 GLY A N 1
ATOM 2488 C CA . GLY A 1 325 ? -23.368 6.082 10.363 1.00 93.38 325 GLY A CA 1
ATOM 2489 C C . GLY A 1 325 ? -24.036 4.858 9.727 1.00 93.38 325 GLY A C 1
ATOM 2490 O O . GLY A 1 325 ? -24.145 3.801 10.354 1.00 93.38 325 GLY A O 1
ATOM 2491 N N . PRO A 1 326 ? -24.493 4.988 8.474 1.00 93.06 326 PRO A N 1
ATOM 2492 C CA . PRO A 1 326 ? -25.071 3.872 7.740 1.00 93.06 326 PRO A CA 1
ATOM 2493 C C . PRO A 1 326 ? -24.026 2.804 7.389 1.00 93.06 326 PRO A C 1
ATOM 2495 O O . PRO A 1 326 ? -22.822 3.078 7.297 1.00 93.06 326 PRO A O 1
ATOM 2498 N N . ILE A 1 327 ? -24.512 1.591 7.130 1.00 96.31 327 ILE A N 1
ATOM 2499 C CA . ILE A 1 327 ? -23.766 0.543 6.433 1.00 96.31 327 ILE A CA 1
ATOM 2500 C C . ILE A 1 327 ? -23.477 1.029 5.013 1.00 96.31 327 ILE A C 1
ATOM 2502 O O . ILE A 1 327 ? -24.391 1.359 4.265 1.00 96.31 327 ILE A O 1
ATOM 2506 N N . THR A 1 328 ? -22.208 1.044 4.621 1.00 95.19 328 THR A N 1
ATOM 2507 C CA . THR A 1 328 ? -21.765 1.492 3.292 1.00 95.19 328 THR A CA 1
ATOM 2508 C C . THR A 1 328 ? -21.316 0.350 2.392 1.00 95.19 328 THR A C 1
ATOM 2510 O O . THR A 1 328 ? -21.246 0.516 1.177 1.00 95.19 328 THR A O 1
ATOM 2513 N N . ALA A 1 329 ? -21.010 -0.816 2.963 1.00 95.31 329 ALA A N 1
ATOM 2514 C CA . ALA A 1 329 ? -20.578 -1.982 2.206 1.00 95.31 329 ALA A CA 1
ATOM 2515 C C . ALA A 1 329 ? -20.941 -3.285 2.920 1.00 95.31 329 ALA A C 1
ATOM 2517 O O . ALA A 1 329 ? -20.911 -3.358 4.148 1.00 95.31 329 ALA A O 1
ATOM 2518 N N . ILE A 1 330 ? -21.224 -4.334 2.147 1.00 97.19 330 ILE A N 1
ATOM 2519 C CA . ILE A 1 330 ? -21.482 -5.684 2.658 1.00 97.19 330 ILE A CA 1
ATOM 2520 C C . ILE A 1 330 ? -20.668 -6.693 1.843 1.00 97.19 330 ILE A C 1
ATOM 2522 O O . ILE A 1 330 ? -20.623 -6.628 0.614 1.00 97.19 330 ILE A O 1
ATOM 2526 N N . GLN A 1 331 ? -20.003 -7.609 2.540 1.00 95.69 331 GLN A N 1
ATOM 2527 C CA . GLN A 1 331 ? -19.225 -8.695 1.954 1.00 95.69 331 GLN A CA 1
ATOM 2528 C C . GLN A 1 331 ? -20.154 -9.834 1.514 1.00 95.69 331 GLN A C 1
ATOM 2530 O O . GLN A 1 331 ? -21.021 -10.265 2.268 1.00 95.69 331 GLN A O 1
ATOM 2535 N N . GLN A 1 332 ? -19.979 -10.341 0.296 1.00 92.94 332 GLN A N 1
ATOM 2536 C CA . GLN A 1 332 ? -20.778 -11.447 -0.227 1.00 92.94 332 GLN A CA 1
ATOM 2537 C C . GLN A 1 332 ? -20.524 -12.733 0.562 1.00 92.94 332 GLN A C 1
ATOM 2539 O O . GLN A 1 332 ? -19.380 -13.068 0.872 1.00 92.94 332 GLN A O 1
ATOM 2544 N N . GLY A 1 333 ? -21.601 -13.454 0.877 1.00 91.06 333 GLY A N 1
ATOM 2545 C CA . GLY A 1 333 ? -21.541 -14.691 1.657 1.00 91.06 333 GLY A CA 1
ATOM 2546 C C . GLY A 1 333 ? -21.247 -14.487 3.146 1.00 91.06 333 GLY A C 1
ATOM 2547 O O . GLY A 1 333 ? -20.973 -15.464 3.835 1.00 91.06 333 GLY A O 1
ATOM 2548 N N . SER A 1 334 ? -21.286 -13.249 3.649 1.00 95.81 334 SER A N 1
ATOM 2549 C CA . SER A 1 334 ? -21.138 -12.964 5.078 1.00 95.81 334 SER A CA 1
ATOM 2550 C C . SER A 1 334 ? -22.439 -13.205 5.859 1.00 95.81 334 SER A C 1
ATOM 2552 O O . SER A 1 334 ? -23.526 -13.243 5.258 1.00 95.81 334 SER A O 1
ATOM 2554 N N . PRO A 1 335 ? -22.376 -13.269 7.202 1.00 98.00 335 PRO A N 1
ATOM 2555 C CA . PRO A 1 335 ? -23.568 -13.311 8.044 1.00 98.00 335 PRO A CA 1
ATOM 2556 C C . PRO A 1 335 ? -24.565 -12.178 7.771 1.00 98.00 335 PRO A C 1
ATOM 2558 O O . PRO A 1 335 ? -25.770 -12.398 7.818 1.00 98.00 335 PRO A O 1
ATOM 2561 N N . ALA A 1 336 ? -24.107 -10.978 7.399 1.00 97.62 336 ALA A N 1
ATOM 2562 C CA . ALA A 1 336 ? -25.003 -9.871 7.062 1.00 97.62 336 ALA A CA 1
ATOM 2563 C C . ALA A 1 336 ? -25.889 -10.156 5.840 1.00 97.62 336 ALA A C 1
ATOM 2565 O O . ALA A 1 336 ? -27.055 -9.760 5.827 1.00 97.62 336 ALA A O 1
ATOM 2566 N N . THR A 1 337 ? -25.365 -10.871 4.837 1.00 96.81 337 THR A N 1
ATOM 2567 C CA . THR A 1 337 ? -26.138 -11.258 3.640 1.00 96.81 337 THR A CA 1
ATOM 2568 C C . THR A 1 337 ? -27.106 -12.413 3.889 1.00 96.81 337 THR A C 1
ATOM 2570 O O . THR A 1 337 ? -28.090 -12.550 3.166 1.00 96.81 337 THR A O 1
ATOM 2573 N N . THR A 1 338 ? -26.836 -13.236 4.904 1.00 95.94 338 THR A N 1
ATOM 2574 C CA . THR A 1 338 ? -27.632 -14.426 5.248 1.00 95.94 338 THR A CA 1
ATOM 2575 C C . THR A 1 338 ? -28.569 -14.208 6.437 1.00 95.94 338 THR A C 1
ATOM 2577 O O . THR A 1 338 ? -29.391 -15.078 6.731 1.00 95.94 338 THR A O 1
ATOM 2580 N N . ALA A 1 339 ? -28.486 -13.041 7.084 1.00 97.06 339 ALA A N 1
ATOM 2581 C CA . ALA A 1 339 ? -29.380 -12.619 8.152 1.00 97.06 339 ALA A CA 1
ATOM 2582 C C . ALA A 1 339 ? -30.856 -12.637 7.720 1.00 97.06 339 ALA A C 1
ATOM 2584 O O . ALA A 1 339 ? -31.188 -12.578 6.532 1.00 97.06 339 ALA A O 1
ATOM 2585 N N . GLN A 1 340 ? -31.759 -12.706 8.698 1.00 96.69 340 GLN A N 1
ATOM 2586 C CA . GLN A 1 340 ? -33.201 -12.790 8.463 1.00 96.69 340 GLN A CA 1
ATOM 2587 C C . GLN A 1 340 ? -33.950 -11.638 9.161 1.00 96.69 340 GLN A C 1
ATOM 2589 O O . GLN A 1 340 ? -34.101 -11.684 10.386 1.00 96.69 340 GLN A O 1
ATOM 2594 N N . PRO A 1 341 ? -34.437 -10.624 8.409 1.00 96.62 341 PRO A N 1
ATOM 2595 C CA . PRO A 1 341 ? -34.110 -10.342 7.002 1.00 96.62 341 PRO A CA 1
ATOM 2596 C C . PRO A 1 341 ? -32.636 -9.914 6.814 1.00 96.62 341 PRO A C 1
ATOM 2598 O O . PRO A 1 341 ? -31.986 -9.539 7.792 1.00 96.62 341 PRO A O 1
ATOM 2601 N N . PRO A 1 342 ? -32.097 -9.936 5.577 1.00 97.12 342 PRO A N 1
ATOM 2602 C CA . PRO A 1 342 ? -30.720 -9.520 5.324 1.00 97.12 342 PRO A CA 1
ATOM 2603 C C . PRO A 1 342 ? -30.486 -8.056 5.694 1.00 97.12 342 PRO A C 1
ATOM 2605 O O . PRO A 1 342 ? -31.369 -7.207 5.506 1.00 97.12 342 PRO A O 1
ATOM 2608 N N . LEU A 1 343 ? -29.280 -7.752 6.175 1.00 97.19 343 LEU A N 1
ATOM 2609 C CA . LEU A 1 343 ? -28.817 -6.372 6.303 1.00 97.19 343 LEU A CA 1
ATOM 2610 C C . LEU A 1 343 ? -28.592 -5.776 4.908 1.00 97.19 343 LEU A C 1
ATOM 2612 O O . LEU A 1 343 ? -28.241 -6.483 3.961 1.00 97.19 343 LEU A O 1
ATOM 2616 N N . ALA A 1 344 ? -28.802 -4.471 4.784 1.00 95.56 344 ALA A N 1
ATOM 2617 C CA . ALA A 1 344 ? -28.691 -3.734 3.535 1.00 95.56 344 ALA A CA 1
ATOM 2618 C C . ALA A 1 344 ? -27.745 -2.538 3.684 1.00 95.56 344 ALA A C 1
ATOM 2620 O O . ALA A 1 344 ? -27.529 -2.018 4.778 1.00 95.56 344 ALA A O 1
ATOM 2621 N N . VAL A 1 345 ? -27.180 -2.099 2.558 1.00 95.38 345 VAL A N 1
ATOM 2622 C CA . VAL A 1 345 ? -26.531 -0.783 2.478 1.00 95.38 345 VAL A CA 1
ATOM 2623 C C . VAL A 1 345 ? -27.567 0.288 2.844 1.00 95.38 345 VAL A C 1
ATOM 2625 O O . VAL A 1 345 ? -28.754 0.110 2.576 1.00 95.38 345 VAL A O 1
ATOM 2628 N N . ASP A 1 346 ? -27.111 1.358 3.491 1.00 93.81 346 ASP A N 1
ATOM 2629 C CA . ASP A 1 346 ? -27.896 2.456 4.073 1.00 93.81 346 ASP A CA 1
ATOM 2630 C C . ASP A 1 346 ? -28.651 2.138 5.374 1.00 93.81 346 ASP A C 1
ATOM 2632 O O . ASP A 1 346 ? -29.187 3.051 6.008 1.00 93.81 346 ASP A O 1
ATOM 2636 N N . ASP A 1 347 ? -28.632 0.891 5.853 1.00 96.38 347 ASP A N 1
ATOM 2637 C CA . ASP A 1 347 ? -29.130 0.580 7.194 1.00 96.38 347 ASP A CA 1
ATOM 2638 C C . ASP A 1 347 ? -28.300 1.298 8.264 1.00 96.38 347 ASP A C 1
ATOM 2640 O O . ASP A 1 347 ? -27.070 1.221 8.268 1.00 96.38 347 ASP A O 1
ATOM 2644 N N . LYS A 1 348 ? -28.961 1.930 9.238 1.00 95.81 348 LYS A N 1
ATOM 2645 C CA . LYS A 1 348 ? -28.307 2.419 10.460 1.00 95.81 348 LYS A CA 1
ATOM 2646 C C . LYS A 1 348 ? -28.577 1.457 11.609 1.00 95.81 348 LYS A C 1
ATOM 2648 O O . LYS A 1 348 ? -29.723 1.313 12.035 1.00 95.81 348 LYS A O 1
ATOM 2653 N N . ILE A 1 349 ? -27.534 0.824 12.141 1.00 96.94 349 ILE A N 1
ATOM 2654 C CA . ILE A 1 349 ? -27.654 -0.035 13.327 1.00 96.94 349 ILE A CA 1
ATOM 2655 C C . ILE A 1 349 ? -27.978 0.836 14.539 1.00 96.94 349 ILE A C 1
ATOM 2657 O O . ILE A 1 349 ? -27.326 1.846 14.777 1.00 96.94 349 ILE A O 1
ATOM 2661 N N . THR A 1 350 ? -28.993 0.441 15.300 1.00 96.50 350 THR A N 1
ATOM 2662 C CA . THR A 1 350 ? -29.438 1.171 16.495 1.00 96.50 350 THR A CA 1
ATOM 2663 C C . THR A 1 350 ? -29.267 0.359 17.765 1.00 96.50 350 THR A C 1
ATOM 2665 O O . THR A 1 350 ? -28.873 0.920 18.778 1.00 96.50 350 THR A O 1
ATOM 2668 N N . HIS A 1 351 ? -29.525 -0.952 17.719 1.00 97.56 351 HIS A N 1
ATOM 2669 C CA . HIS A 1 351 ? -29.427 -1.817 18.892 1.00 97.56 351 HIS A CA 1
ATOM 2670 C C . HIS A 1 351 ? -28.816 -3.166 18.534 1.00 97.56 351 HIS A C 1
ATOM 2672 O O . HIS A 1 351 ? -29.063 -3.698 17.447 1.00 97.56 351 HIS A O 1
ATOM 2678 N N . ILE A 1 352 ? -28.075 -3.729 19.485 1.00 97.75 352 ILE A N 1
ATOM 2679 C CA . ILE A 1 352 ? -27.673 -5.135 19.491 1.00 97.75 352 ILE A CA 1
ATOM 2680 C C . ILE A 1 352 ? -28.408 -5.815 20.643 1.00 97.75 352 ILE A C 1
ATOM 2682 O O . ILE A 1 352 ? -28.405 -5.306 21.763 1.00 97.75 352 ILE A O 1
ATOM 2686 N N . ILE A 1 353 ? -29.062 -6.936 20.354 1.00 97.50 353 ILE A N 1
ATOM 2687 C CA . ILE A 1 353 ? -29.856 -7.699 21.314 1.00 97.50 353 ILE A CA 1
ATOM 2688 C C . ILE A 1 353 ? -29.275 -9.109 21.369 1.00 97.50 353 ILE A C 1
ATOM 2690 O O . ILE A 1 353 ? -29.366 -9.861 20.392 1.00 97.50 353 ILE A O 1
ATOM 2694 N N . SER A 1 354 ? -28.678 -9.459 22.504 1.00 95.75 354 SER A N 1
ATOM 2695 C CA . SER A 1 354 ? -28.126 -10.788 22.772 1.00 95.75 354 SER A CA 1
ATOM 2696 C C . SER A 1 354 ? -28.733 -11.379 24.041 1.00 95.75 354 SER A C 1
ATOM 2698 O O . SER A 1 354 ? -29.239 -10.663 24.907 1.00 95.75 354 SER A O 1
ATOM 2700 N N . GLU A 1 355 ? -28.678 -12.703 24.173 1.00 91.88 355 GLU A N 1
ATOM 2701 C CA . GLU A 1 355 ? -29.103 -13.366 25.411 1.00 91.88 355 GLU A CA 1
ATOM 2702 C C . GLU A 1 355 ? -28.196 -13.005 26.598 1.00 91.88 355 GLU A C 1
ATOM 2704 O O . GLU A 1 355 ? -28.662 -12.952 27.735 1.00 91.88 355 GLU A O 1
ATOM 2709 N N . THR A 1 356 ? -26.910 -12.745 26.342 1.00 89.56 356 THR A N 1
ATOM 2710 C CA . THR A 1 356 ? -25.897 -12.499 27.376 1.00 89.56 356 THR A CA 1
ATOM 2711 C C . THR A 1 356 ? -25.960 -11.093 27.960 1.00 89.56 356 THR A C 1
ATOM 2713 O O . THR A 1 356 ? -25.834 -10.939 29.173 1.00 89.56 356 THR A O 1
ATOM 2716 N N . ASP A 1 357 ? -26.158 -10.076 27.119 1.00 89.44 357 ASP A N 1
ATOM 2717 C CA . ASP A 1 357 ? -26.067 -8.663 27.515 1.00 89.44 357 ASP A CA 1
ATOM 2718 C C . ASP A 1 357 ? -27.408 -7.924 27.440 1.00 89.44 357 ASP A C 1
ATOM 2720 O O . ASP A 1 357 ? -27.476 -6.736 27.763 1.00 89.44 357 ASP A O 1
ATOM 2724 N N . GLY A 1 358 ? -28.472 -8.609 27.015 1.00 94.50 358 GLY A N 1
ATOM 2725 C CA . GLY A 1 358 ? -29.768 -7.999 26.762 1.00 94.50 358 GLY A CA 1
ATOM 2726 C C . GLY A 1 358 ? -29.724 -7.048 25.569 1.00 94.50 358 GLY A C 1
ATOM 2727 O O . GLY A 1 358 ? -29.050 -7.295 24.570 1.00 94.50 358 GLY A O 1
ATOM 2728 N N . GLU A 1 359 ? -30.484 -5.963 25.664 1.00 96.31 359 GLU A N 1
ATOM 2729 C CA . GLU A 1 359 ? -30.567 -4.935 24.632 1.00 96.31 359 GLU A CA 1
ATOM 2730 C C . GLU A 1 359 ? -29.606 -3.782 24.938 1.00 96.31 359 GLU A C 1
ATOM 2732 O O . GLU A 1 359 ? -29.631 -3.215 26.030 1.00 96.31 359 GLU A O 1
ATOM 2737 N N . ARG A 1 360 ? -28.760 -3.440 23.963 1.00 95.88 360 ARG A N 1
ATOM 2738 C CA . ARG A 1 360 ? -27.742 -2.388 24.066 1.00 95.88 360 ARG A CA 1
ATOM 2739 C C . ARG A 1 360 ? -27.908 -1.392 22.927 1.00 95.88 360 ARG A C 1
ATOM 2741 O O . ARG A 1 360 ? -27.852 -1.783 21.758 1.00 95.88 360 ARG A O 1
ATOM 2748 N N . GLU A 1 361 ? -28.060 -0.113 23.251 1.00 95.06 361 GLU A N 1
ATOM 2749 C CA . GLU A 1 361 ? -28.147 0.961 22.259 1.00 95.06 361 GLU A CA 1
ATOM 2750 C C . GLU A 1 361 ? -26.752 1.352 21.736 1.00 95.06 361 GLU A C 1
ATOM 2752 O O . GLU A 1 361 ? -25.814 1.635 22.493 1.00 95.06 361 GLU A O 1
ATOM 2757 N N . VAL A 1 362 ? -26.606 1.395 20.412 1.00 92.88 362 VAL A N 1
ATOM 2758 C CA . VAL A 1 362 ? -25.379 1.824 19.735 1.00 92.88 362 VAL A CA 1
ATOM 2759 C C . VAL A 1 362 ? -25.284 3.348 19.739 1.00 92.88 362 VAL A C 1
ATOM 2761 O O . VAL A 1 362 ? -26.210 4.043 19.340 1.00 92.88 362 VAL A O 1
ATOM 2764 N N . GLY A 1 363 ? -24.140 3.872 20.174 1.00 85.12 363 GLY A N 1
ATOM 2765 C CA . GLY A 1 363 ? -23.896 5.299 20.396 1.00 85.12 363 GLY A CA 1
ATOM 2766 C C . GLY A 1 363 ? -24.116 5.738 21.850 1.00 85.12 363 GLY A C 1
ATOM 2767 O O . GLY A 1 363 ? -23.533 6.736 22.279 1.00 85.12 363 GLY A O 1
ATOM 2768 N N . ALA A 1 364 ? -24.868 4.961 22.638 1.00 86.19 364 ALA A N 1
ATOM 2769 C CA . ALA A 1 364 ? -25.113 5.212 24.059 1.00 86.19 364 ALA A CA 1
ATOM 2770 C C . ALA A 1 364 ? -24.430 4.160 24.954 1.00 86.19 364 ALA A C 1
ATOM 2772 O O . ALA A 1 364 ? -23.427 4.463 25.624 1.00 86.19 364 ALA A O 1
ATOM 2773 N N . ASP A 1 365 ? -24.925 2.920 24.929 1.00 90.62 365 ASP A N 1
ATOM 2774 C CA . ASP A 1 365 ? -24.414 1.796 25.725 1.00 90.62 365 ASP A CA 1
ATOM 2775 C C . ASP A 1 365 ? -23.173 1.155 25.100 1.00 90.62 365 ASP A C 1
ATOM 2777 O O . ASP A 1 365 ? -22.303 0.647 25.812 1.00 90.62 365 ASP A O 1
ATOM 2781 N N . LEU A 1 366 ? -23.091 1.180 23.768 1.00 91.62 366 LEU A N 1
ATOM 2782 C CA . LEU A 1 366 ? -21.980 0.657 22.975 1.00 91.62 366 LEU A CA 1
ATOM 2783 C C . LEU A 1 366 ? -21.385 1.771 22.121 1.00 91.62 366 LEU A C 1
ATOM 2785 O O . LEU A 1 366 ? -22.097 2.419 21.357 1.00 91.62 366 LEU A O 1
ATOM 2789 N N . ASN A 1 367 ? -20.076 1.994 22.213 1.00 93.62 367 ASN A N 1
ATOM 2790 C CA . ASN A 1 367 ? -19.418 2.938 21.315 1.00 93.62 367 ASN A CA 1
ATOM 2791 C C . ASN A 1 367 ? -19.354 2.343 19.899 1.00 93.62 367 ASN A C 1
ATOM 2793 O O . ASN A 1 367 ? -18.997 1.176 19.735 1.00 93.62 367 ASN A O 1
ATOM 2797 N N . ALA A 1 368 ? -19.630 3.148 18.869 1.00 95.56 368 ALA A N 1
ATOM 2798 C CA . ALA A 1 368 ? -19.531 2.720 17.475 1.00 95.56 368 ALA A CA 1
ATOM 2799 C C . ALA A 1 368 ? -18.145 2.143 17.126 1.00 95.56 368 ALA A C 1
ATOM 2801 O O . ALA A 1 368 ? -18.052 1.259 16.281 1.00 95.56 368 ALA A O 1
ATOM 2802 N N . LEU A 1 369 ? -17.074 2.598 17.788 1.00 96.00 369 LEU A N 1
ATOM 2803 C CA . LEU A 1 369 ? -15.709 2.085 17.597 1.00 96.00 369 LEU A CA 1
ATOM 2804 C C . LEU A 1 369 ? -15.455 0.715 18.264 1.00 96.00 369 LEU A C 1
ATOM 2806 O O . LEU A 1 369 ? -14.530 0.010 17.866 1.00 96.00 369 LEU A O 1
ATOM 2810 N N . GLU A 1 370 ? -16.258 0.328 19.258 1.00 95.12 370 GLU A N 1
ATOM 2811 C CA . GLU A 1 370 ? -16.117 -0.932 20.012 1.00 95.12 370 GLU A CA 1
ATOM 2812 C C . GLU A 1 370 ? -16.913 -2.089 19.372 1.00 95.12 370 GLU A C 1
ATOM 2814 O O . GLU A 1 370 ? -16.641 -3.259 19.647 1.00 95.12 370 GLU A O 1
ATOM 2819 N N . LEU A 1 371 ? -17.854 -1.784 18.468 1.00 96.12 371 LEU A N 1
ATOM 2820 C CA . LEU A 1 371 ? -18.689 -2.776 17.779 1.00 96.12 371 LEU A CA 1
ATOM 2821 C C . LEU A 1 371 ? -17.923 -3.922 17.096 1.00 96.12 371 LEU A C 1
ATOM 2823 O O . LEU A 1 371 ? -18.392 -5.058 17.212 1.00 96.12 371 LEU A O 1
ATOM 2827 N N . PRO A 1 372 ? -16.780 -3.694 16.407 1.00 96.81 372 PRO A N 1
ATOM 2828 C CA . PRO A 1 372 ? -16.047 -4.777 15.757 1.00 96.81 372 PRO A CA 1
ATOM 2829 C C . PRO A 1 372 ? -15.617 -5.869 16.737 1.00 96.81 372 PRO A C 1
ATOM 2831 O O . PRO A 1 372 ? -15.659 -7.050 16.400 1.00 96.81 372 PRO A O 1
ATOM 2834 N N . ASP A 1 373 ? -15.225 -5.478 17.949 1.00 94.50 373 ASP A N 1
ATOM 2835 C CA . ASP A 1 373 ? -14.782 -6.410 18.984 1.00 94.50 373 ASP A CA 1
ATOM 2836 C C . ASP A 1 373 ? -15.964 -7.027 19.715 1.00 94.50 373 ASP A C 1
ATOM 2838 O O . ASP A 1 373 ? -15.988 -8.238 19.921 1.00 94.50 373 ASP A O 1
ATOM 2842 N N . TYR A 1 374 ? -16.968 -6.214 20.049 1.00 95.31 374 TYR A N 1
ATOM 2843 C CA . TYR A 1 374 ? -18.161 -6.682 20.741 1.00 95.31 374 TYR A CA 1
ATOM 2844 C C . TYR A 1 374 ? -18.873 -7.790 19.953 1.00 95.31 374 TYR A C 1
ATOM 2846 O O . TYR A 1 374 ? -19.099 -8.874 20.483 1.00 95.31 374 TYR A O 1
ATOM 2854 N N . LEU A 1 375 ? -19.126 -7.589 18.656 1.00 96.88 375 LEU A N 1
ATOM 2855 C CA . LEU A 1 375 ? -19.779 -8.609 17.828 1.00 96.88 375 LEU A CA 1
ATOM 2856 C C . LEU A 1 375 ? -18.902 -9.845 17.594 1.00 96.88 375 LEU A C 1
ATOM 2858 O O . LEU A 1 375 ? -19.438 -10.943 17.464 1.00 96.88 375 LEU A O 1
ATOM 2862 N N . ALA A 1 376 ? -17.573 -9.707 17.607 1.00 95.06 376 ALA A N 1
ATOM 2863 C CA . ALA A 1 376 ? -16.673 -10.858 17.547 1.00 95.06 376 ALA A CA 1
ATOM 2864 C C . ALA A 1 376 ? -16.755 -11.738 18.812 1.00 95.06 376 ALA A C 1
ATOM 2866 O O . ALA A 1 376 ? -16.564 -12.952 18.729 1.00 95.06 376 ALA A O 1
ATOM 2867 N N . THR A 1 377 ? -17.074 -11.169 19.983 1.00 94.25 377 THR A N 1
ATOM 2868 C CA . THR A 1 377 ? -17.294 -11.970 21.207 1.00 94.25 377 THR A CA 1
ATOM 2869 C C . THR A 1 377 ? -18.587 -12.784 21.188 1.00 94.25 377 THR A C 1
ATOM 2871 O O . THR A 1 377 ? -18.691 -13.764 21.920 1.00 94.25 377 THR A O 1
ATOM 2874 N N . LEU A 1 378 ? -19.535 -12.429 20.316 1.00 96.19 378 LEU A N 1
ATOM 2875 C CA . LEU A 1 378 ? -20.828 -13.100 20.157 1.00 96.19 378 LEU A CA 1
ATOM 2876 C C . LEU A 1 378 ? -20.809 -14.148 19.028 1.00 96.19 378 LEU A C 1
ATOM 2878 O O . LEU A 1 378 ? -21.864 -14.594 18.580 1.00 96.19 378 LEU A O 1
ATOM 2882 N N . HIS A 1 379 ? -19.628 -14.536 18.532 1.00 95.06 379 HIS A N 1
ATOM 2883 C CA . HIS A 1 379 ? -19.515 -15.517 17.453 1.00 95.06 379 HIS A CA 1
ATOM 2884 C C . HIS A 1 379 ? -20.203 -16.843 17.804 1.00 95.06 379 HIS A C 1
ATOM 2886 O O . HIS A 1 379 ? -20.142 -17.326 18.935 1.00 95.06 379 HIS A O 1
ATOM 2892 N N . GLY A 1 380 ? -20.876 -17.435 16.819 1.00 95.25 380 GLY A N 1
ATOM 2893 C CA . GLY A 1 380 ? -21.637 -18.675 16.994 1.00 95.25 380 GLY A CA 1
ATOM 2894 C C . GLY A 1 380 ? -22.921 -18.544 17.826 1.00 95.25 380 GLY A C 1
ATOM 2895 O O . GLY A 1 380 ? -23.660 -19.521 17.924 1.00 95.25 380 GLY A O 1
ATOM 2896 N N . GLN A 1 381 ? -23.219 -17.370 18.392 1.00 96.25 381 GLN A N 1
ATOM 2897 C CA . GLN A 1 381 ? -24.473 -17.092 19.093 1.00 96.25 381 GLN A CA 1
ATOM 2898 C C . GLN A 1 381 ? -25.455 -16.405 18.141 1.00 96.25 381 GLN A C 1
ATOM 2900 O O . GLN A 1 381 ? -25.088 -15.491 17.402 1.00 96.25 381 GLN A O 1
ATOM 2905 N N . GLU A 1 382 ? -26.713 -16.843 18.141 1.00 97.25 382 GLU A N 1
ATOM 2906 C CA . GLU A 1 382 ? -27.770 -16.145 17.412 1.00 97.25 382 GLU A CA 1
ATOM 2907 C C . GLU A 1 382 ? -28.153 -14.868 18.169 1.00 97.25 382 GLU A C 1
ATOM 2909 O O . GLU A 1 382 ? -28.487 -14.902 19.353 1.00 97.25 382 GLU A O 1
ATOM 2914 N N . ILE A 1 383 ? -28.078 -13.730 17.484 1.00 98.00 383 ILE A N 1
ATOM 2915 C CA . ILE A 1 383 ? -28.386 -12.407 18.032 1.00 98.00 383 ILE A CA 1
ATOM 2916 C C . ILE A 1 383 ? -29.367 -11.680 17.116 1.00 98.00 383 ILE A C 1
ATOM 2918 O O . ILE A 1 383 ? -29.540 -12.038 15.947 1.00 98.00 383 ILE A O 1
ATOM 2922 N N . LYS A 1 384 ? -29.980 -10.609 17.623 1.00 98.31 384 LYS A N 1
ATOM 2923 C CA . LYS A 1 384 ? -30.776 -9.691 16.803 1.00 98.31 384 LYS A CA 1
ATOM 2924 C C . LYS A 1 384 ? -30.100 -8.333 16.711 1.00 98.31 384 LYS A C 1
ATOM 2926 O O . LYS A 1 384 ? -29.686 -7.758 17.714 1.00 98.31 384 LYS A O 1
ATOM 2931 N N . ILE A 1 385 ? -30.028 -7.797 15.500 1.00 98.19 385 ILE A N 1
ATOM 2932 C CA . ILE A 1 385 ? -29.546 -6.446 15.222 1.00 98.19 385 ILE A CA 1
ATOM 2933 C C . ILE A 1 385 ? -30.738 -5.613 14.773 1.00 98.19 385 ILE A C 1
ATOM 2935 O O . ILE A 1 385 ? -31.343 -5.903 13.742 1.00 98.19 385 ILE A O 1
ATOM 2939 N N . ARG A 1 386 ? -31.075 -4.567 15.532 1.00 98.06 386 ARG A N 1
ATOM 2940 C CA . ARG A 1 386 ? -32.128 -3.630 15.137 1.00 98.06 386 ARG A CA 1
ATOM 2941 C C . ARG A 1 386 ? -31.544 -2.505 14.301 1.00 98.06 386 ARG A C 1
ATOM 2943 O O . ARG A 1 386 ? -30.682 -1.757 14.774 1.00 98.06 386 ARG A O 1
ATOM 2950 N N . VAL A 1 387 ? -32.061 -2.334 13.093 1.00 97.25 387 VAL A N 1
ATOM 2951 C CA . VAL A 1 387 ? -31.662 -1.278 12.162 1.00 97.25 387 VAL A CA 1
ATOM 2952 C C . VAL A 1 387 ? -32.811 -0.318 11.877 1.00 97.25 387 VAL A C 1
ATOM 2954 O O . VAL A 1 387 ? -33.983 -0.688 11.951 1.00 97.25 387 VAL A O 1
ATOM 2957 N N . LYS A 1 388 ? -32.466 0.922 11.539 1.00 96.31 388 LYS A N 1
ATOM 2958 C CA . LYS A 1 388 ? -33.345 1.843 10.820 1.00 96.31 388 LYS A CA 1
ATOM 2959 C C . LYS A 1 388 ? -33.042 1.737 9.334 1.00 96.31 388 LYS A C 1
ATOM 2961 O O . LYS A 1 388 ? -31.896 1.949 8.939 1.00 96.31 388 LYS A O 1
ATOM 2966 N N . ARG A 1 389 ? -34.065 1.440 8.538 1.00 94.62 389 ARG A N 1
ATOM 2967 C CA . ARG A 1 389 ? -33.977 1.320 7.082 1.00 94.62 389 ARG A CA 1
ATOM 2968 C C . ARG A 1 389 ? -34.909 2.329 6.429 1.00 94.62 389 ARG A C 1
ATOM 2970 O O . ARG A 1 389 ? -36.088 2.386 6.768 1.00 94.62 389 ARG A O 1
ATOM 2977 N N . SER A 1 390 ? -34.393 3.097 5.473 1.00 87.75 390 SER A N 1
ATOM 2978 C CA . SER A 1 390 ? -35.217 3.987 4.653 1.00 87.75 390 SER A CA 1
ATOM 2979 C C . SER A 1 390 ? -35.692 3.239 3.410 1.00 87.75 390 SER A C 1
ATOM 2981 O O . SER A 1 390 ? -34.893 2.895 2.541 1.00 87.75 390 SER A O 1
ATOM 2983 N N . THR A 1 391 ? -36.993 2.970 3.313 1.00 79.81 391 THR A N 1
ATOM 2984 C CA . THR A 1 391 ? -37.608 2.414 2.099 1.00 79.81 391 THR A CA 1
ATOM 2985 C C . THR A 1 391 ? -38.618 3.409 1.545 1.00 79.81 391 THR A C 1
ATOM 2987 O O . THR A 1 391 ? -39.540 3.842 2.228 1.00 79.81 391 THR A O 1
ATOM 2990 N N . SER A 1 392 ? -38.430 3.833 0.292 1.00 75.25 392 SER A N 1
ATOM 2991 C CA . SER A 1 392 ? -39.312 4.812 -0.373 1.00 75.25 392 SER A CA 1
ATOM 2992 C C . SER A 1 392 ? -39.530 6.121 0.415 1.00 75.25 392 SER A C 1
ATOM 2994 O O . SER A 1 392 ? -40.585 6.744 0.309 1.00 75.25 392 SER A O 1
ATOM 2996 N N . GLY A 1 393 ? -38.540 6.543 1.211 1.00 75.25 393 GLY A N 1
ATOM 2997 C CA . GLY A 1 393 ? -38.600 7.758 2.032 1.00 75.25 393 GLY A CA 1
ATOM 2998 C C . GLY A 1 393 ? -39.313 7.607 3.382 1.00 75.25 393 GLY A C 1
ATOM 2999 O O . GLY A 1 393 ? -39.448 8.602 4.090 1.00 75.25 393 GLY A O 1
ATOM 3000 N N . GLN A 1 394 ? -39.756 6.401 3.752 1.00 80.56 394 GLN A N 1
ATOM 3001 C CA . GLN A 1 394 ? -40.241 6.084 5.098 1.00 80.56 394 GLN A CA 1
ATOM 3002 C C . GLN A 1 394 ? -39.163 5.320 5.873 1.00 80.56 394 GLN A C 1
ATOM 3004 O O . GLN A 1 394 ? -38.571 4.373 5.356 1.00 80.56 394 GLN A O 1
ATOM 3009 N N . GLU A 1 395 ? -38.893 5.754 7.107 1.00 88.00 395 GLU A N 1
ATOM 3010 C CA . GLU A 1 395 ? -37.998 5.041 8.018 1.00 88.00 395 GLU A CA 1
ATOM 3011 C C . GLU A 1 395 ? -38.767 3.948 8.758 1.00 88.00 395 GLU A C 1
ATOM 3013 O O . GLU A 1 395 ? -39.724 4.225 9.483 1.00 88.00 395 GLU A O 1
ATOM 3018 N N . GLU A 1 396 ? -38.307 2.712 8.612 1.00 93.25 396 GLU A N 1
ATOM 3019 C CA . GLU A 1 396 ? -38.825 1.556 9.333 1.00 93.25 396 GLU A CA 1
ATOM 3020 C C . GLU A 1 396 ? -37.751 0.982 10.256 1.00 93.25 396 GLU A C 1
ATOM 3022 O O . GLU A 1 396 ? -36.553 1.025 9.958 1.00 93.25 396 GLU A O 1
ATOM 3027 N N . SER A 1 397 ? -38.183 0.434 11.392 1.00 95.25 397 SER A N 1
ATOM 3028 C CA . SER A 1 397 ? -37.303 -0.296 12.299 1.00 95.25 397 SER A CA 1
ATOM 3029 C C . SER A 1 397 ? -37.435 -1.793 12.054 1.00 95.25 397 SER A C 1
ATOM 3031 O O . SER A 1 397 ? -38.538 -2.335 12.105 1.00 95.25 397 SER A O 1
ATOM 3033 N N . ILE A 1 398 ? -36.310 -2.449 11.778 1.00 96.31 398 ILE A N 1
ATOM 3034 C CA . ILE A 1 398 ? -36.250 -3.859 11.388 1.00 96.31 398 ILE A CA 1
ATOM 3035 C C . ILE A 1 398 ? -35.305 -4.587 12.340 1.00 96.31 398 ILE A C 1
ATOM 3037 O O . ILE A 1 398 ? -34.202 -4.109 12.594 1.00 96.31 398 ILE A O 1
ATOM 3041 N N . GLU A 1 399 ? -35.718 -5.745 12.856 1.00 97.69 399 GLU A N 1
ATOM 3042 C CA . GLU A 1 399 ? -34.847 -6.642 13.622 1.00 97.69 399 GLU A CA 1
ATOM 3043 C C . GLU A 1 399 ? -34.347 -7.773 12.725 1.00 97.69 399 GLU A C 1
ATOM 3045 O O . GLU A 1 399 ? -35.130 -8.606 12.270 1.00 97.69 399 GLU A O 1
ATOM 3050 N N . CYS A 1 400 ? -33.039 -7.799 12.482 1.00 97.88 400 CYS A N 1
ATOM 3051 C CA . CYS A 1 400 ? -32.369 -8.813 11.681 1.00 97.88 400 CYS A CA 1
ATOM 3052 C C . CYS A 1 400 ? -31.747 -9.866 12.599 1.00 97.88 400 CYS A C 1
ATOM 3054 O O . CYS A 1 400 ? -30.900 -9.539 13.430 1.00 97.88 400 CYS A O 1
ATOM 3056 N N . THR A 1 401 ? -32.147 -11.127 12.440 1.00 98.25 401 THR A N 1
ATOM 3057 C CA . THR A 1 401 ? -31.547 -12.259 13.164 1.00 98.25 401 THR A CA 1
ATOM 3058 C C . THR A 1 401 ? -30.284 -12.710 12.440 1.00 98.25 401 THR A C 1
ATOM 3060 O O . THR A 1 401 ? -30.316 -12.909 11.224 1.00 98.25 401 THR A O 1
ATOM 3063 N N . ILE A 1 402 ? -29.171 -12.833 13.160 1.00 98.06 402 ILE A N 1
ATOM 3064 C CA . ILE A 1 402 ? -27.841 -13.071 12.590 1.00 98.06 402 ILE A CA 1
ATOM 3065 C C . ILE A 1 402 ? -26.965 -13.868 13.560 1.00 98.06 402 ILE A C 1
ATOM 3067 O O . ILE A 1 402 ? -27.074 -13.714 14.773 1.00 98.06 402 ILE A O 1
ATOM 3071 N N . THR A 1 403 ? -26.061 -14.685 13.024 1.00 98.06 403 THR A N 1
ATOM 3072 C CA . THR A 1 403 ? -25.034 -15.393 13.799 1.00 98.06 403 THR A CA 1
ATOM 3073 C C . THR A 1 403 ? -23.658 -14.906 13.351 1.00 98.06 403 THR A C 1
ATOM 3075 O O . THR A 1 403 ? -23.289 -15.167 12.206 1.00 98.06 403 THR A O 1
ATOM 3078 N N . PRO A 1 404 ? -22.900 -14.176 14.189 1.00 97.75 404 PRO A N 1
ATOM 3079 C CA . PRO A 1 404 ? -21.572 -13.706 13.814 1.00 97.75 404 PRO A CA 1
ATOM 3080 C C . PRO A 1 404 ? -20.574 -14.859 13.613 1.00 97.75 404 PRO A C 1
ATOM 3082 O O . PRO A 1 404 ? -20.579 -15.846 14.354 1.00 97.75 404 PRO A O 1
ATOM 3085 N N . ASP A 1 405 ? -19.687 -14.702 12.634 1.00 95.44 405 ASP A N 1
ATOM 3086 C CA . ASP A 1 405 ? -18.546 -15.579 12.376 1.00 95.44 405 ASP A CA 1
ATOM 3087 C C . ASP A 1 405 ? -17.432 -15.361 13.413 1.00 95.44 405 ASP A C 1
ATOM 3089 O O . ASP A 1 405 ? -17.260 -14.266 13.955 1.00 95.44 405 ASP A O 1
ATOM 3093 N N . ASP A 1 406 ? -16.589 -16.379 13.613 1.00 93.06 406 ASP A N 1
ATOM 3094 C CA . ASP A 1 406 ? -15.353 -16.276 14.400 1.00 93.06 406 ASP A CA 1
ATOM 3095 C C . ASP A 1 406 ? -14.273 -15.486 13.635 1.00 93.06 406 ASP A C 1
ATOM 3097 O O . ASP A 1 406 ? -13.307 -16.027 13.087 1.00 93.06 406 ASP A O 1
ATOM 3101 N N . ARG A 1 407 ? -14.476 -14.169 13.547 1.00 91.81 407 ARG A N 1
ATOM 3102 C CA . ARG A 1 407 ? -13.537 -13.219 12.946 1.00 91.81 407 ARG A CA 1
ATOM 3103 C C . ARG A 1 407 ? -13.264 -12.069 13.916 1.00 91.81 407 ARG A C 1
ATOM 3105 O O . ARG A 1 407 ? -14.170 -11.282 14.188 1.00 91.81 407 ARG A O 1
ATOM 3112 N N . PRO A 1 408 ? -12.020 -11.919 14.404 1.00 93.25 408 PRO A N 1
ATOM 3113 C CA . PRO A 1 408 ? -11.689 -10.866 15.354 1.00 93.25 408 PRO A CA 1
ATOM 3114 C C . PRO A 1 408 ? -11.887 -9.453 14.784 1.00 93.25 408 PRO A C 1
ATOM 3116 O O . PRO A 1 408 ? -11.489 -9.164 13.650 1.00 93.25 408 PRO A O 1
ATOM 3119 N N . GLY A 1 409 ? -12.425 -8.553 15.611 1.00 93.75 409 GLY A N 1
ATOM 3120 C CA . GLY A 1 409 ? -12.499 -7.123 15.317 1.00 93.75 409 GLY A CA 1
ATOM 3121 C C . GLY A 1 409 ? -11.122 -6.457 15.240 1.00 93.75 409 GLY A C 1
ATOM 3122 O O . GLY A 1 409 ? -10.125 -6.997 15.736 1.00 93.75 409 GLY A O 1
ATOM 3123 N N . TRP A 1 410 ? -11.073 -5.292 14.583 1.00 94.00 410 TRP A N 1
ATOM 3124 C CA . TRP A 1 410 ? -9.866 -4.469 14.391 1.00 94.00 410 TRP A CA 1
ATOM 3125 C C . TRP A 1 410 ? -8.690 -5.159 13.670 1.00 94.00 410 TRP A C 1
ATOM 3127 O O . TRP A 1 410 ? -7.538 -4.746 13.797 1.00 94.00 410 TRP A O 1
ATOM 3137 N N . THR A 1 411 ? -8.977 -6.190 12.873 1.00 91.00 411 THR A N 1
ATOM 3138 C CA . THR A 1 411 ? -8.014 -6.836 11.958 1.00 91.00 411 THR A CA 1
ATOM 3139 C C . THR A 1 411 ? -7.941 -6.144 10.590 1.00 91.00 411 THR A C 1
ATOM 3141 O O . THR A 1 411 ? -6.902 -6.165 9.932 1.00 91.00 411 THR A O 1
ATOM 3144 N N . GLU A 1 412 ? -9.018 -5.467 10.192 1.00 91.00 412 GLU A N 1
ATOM 3145 C CA . GLU A 1 412 ? -9.129 -4.645 8.985 1.00 91.00 412 GLU A CA 1
ATOM 3146 C C . GLU A 1 412 ? -9.138 -3.163 9.396 1.00 91.00 412 GLU A C 1
ATOM 3148 O O . GLU A 1 412 ? -10.154 -2.628 9.836 1.00 91.00 412 GLU A O 1
ATOM 3153 N N . THR A 1 413 ? -7.987 -2.494 9.321 1.00 88.25 413 THR A N 1
ATOM 3154 C CA . THR A 1 413 ? -7.833 -1.127 9.841 1.00 88.25 413 THR A CA 1
ATOM 3155 C C . THR A 1 413 ? -8.181 -0.067 8.782 1.00 88.25 413 THR A C 1
ATOM 3157 O O . THR A 1 413 ? -7.959 -0.286 7.584 1.00 88.25 413 THR A O 1
ATOM 3160 N N . PRO A 1 414 ? -8.728 1.100 9.179 1.00 89.69 414 PRO A N 1
ATOM 3161 C CA . PRO A 1 414 ? -9.070 2.169 8.246 1.00 89.69 414 PRO A CA 1
ATOM 3162 C C . PRO A 1 414 ? -7.798 2.932 7.856 1.00 89.69 414 PRO A C 1
ATOM 3164 O O . PRO A 1 414 ? -7.409 3.912 8.486 1.00 89.69 414 PRO A O 1
ATOM 3167 N N . THR A 1 415 ? -7.110 2.457 6.819 1.00 84.31 415 THR A N 1
ATOM 3168 C CA . THR A 1 415 ? -5.811 2.993 6.368 1.00 84.31 415 THR A CA 1
ATOM 3169 C C . THR A 1 415 ? -5.915 4.263 5.517 1.00 84.31 415 THR A C 1
ATOM 3171 O O . THR A 1 415 ? -4.892 4.814 5.116 1.00 84.31 415 THR A O 1
ATOM 3174 N N . GLY A 1 416 ? -7.128 4.756 5.252 1.00 88.06 416 GLY A N 1
ATOM 3175 C CA . GLY A 1 416 ? -7.373 5.959 4.460 1.00 88.06 416 GLY A CA 1
ATOM 3176 C C . GLY A 1 416 ? -8.597 6.749 4.940 1.00 88.06 416 GLY A C 1
ATOM 3177 O O . GLY A 1 416 ? -9.454 6.168 5.607 1.00 88.06 416 GLY A O 1
ATOM 3178 N N . PRO A 1 417 ? -8.701 8.048 4.588 1.00 87.62 417 PRO A N 1
ATOM 3179 C CA . PRO A 1 417 ? -9.655 8.980 5.195 1.00 87.62 417 PRO A CA 1
ATOM 3180 C C . PRO A 1 417 ? -11.113 8.534 5.146 1.00 87.62 417 PRO A C 1
ATOM 3182 O O . PRO A 1 417 ? -11.795 8.562 6.161 1.00 87.62 417 PRO A O 1
ATOM 3185 N N . SER A 1 418 ? -11.583 8.085 3.990 1.00 87.44 418 SER A N 1
ATOM 3186 C CA . SER A 1 418 ? -12.996 7.762 3.760 1.00 87.44 418 SER A CA 1
ATOM 3187 C C . SER A 1 418 ? -13.301 6.268 3.894 1.00 87.44 418 SER A C 1
ATOM 3189 O O . SER A 1 418 ? -14.411 5.817 3.615 1.00 87.44 418 SER A O 1
ATOM 3191 N N . ILE A 1 419 ? -12.303 5.469 4.286 1.00 91.25 419 ILE A N 1
ATOM 3192 C CA . ILE A 1 419 ? -12.460 4.021 4.399 1.00 91.25 419 ILE A CA 1
ATOM 3193 C C . ILE A 1 419 ? -13.422 3.715 5.559 1.00 91.25 419 ILE A C 1
ATOM 3195 O O . ILE A 1 419 ? -13.191 4.194 6.674 1.00 91.25 419 ILE A O 1
ATOM 3199 N N . PRO A 1 420 ? -14.497 2.932 5.337 1.00 93.75 420 PRO A N 1
ATOM 3200 C CA . PRO A 1 420 ? -15.410 2.563 6.408 1.00 93.75 420 PRO A CA 1
ATOM 3201 C C . PRO A 1 420 ? -14.718 1.659 7.435 1.00 93.75 420 PRO A C 1
ATOM 3203 O O . PRO A 1 420 ? -13.826 0.879 7.095 1.00 93.75 420 PRO A O 1
ATOM 3206 N N . LEU A 1 421 ? -15.150 1.744 8.694 1.00 96.25 421 LEU A N 1
ATOM 3207 C CA . LEU A 1 421 ? -14.761 0.772 9.712 1.00 96.25 421 LEU A CA 1
ATOM 3208 C C . LEU A 1 421 ? -15.537 -0.515 9.442 1.00 96.25 421 LEU A C 1
ATOM 3210 O O . LEU A 1 421 ? -16.702 -0.453 9.049 1.00 96.25 421 LEU A O 1
ATOM 3214 N N . THR A 1 422 ? -14.916 -1.676 9.621 1.00 96.50 422 THR A N 1
ATOM 3215 C CA . THR A 1 422 ? -15.580 -2.952 9.347 1.00 96.50 422 THR A CA 1
ATOM 3216 C C . THR A 1 422 ? -15.914 -3.712 10.616 1.00 96.50 422 THR A C 1
ATOM 3218 O O . THR A 1 422 ? -15.269 -3.562 11.653 1.00 96.50 422 THR A O 1
ATOM 3221 N N . ILE A 1 423 ? -16.931 -4.565 10.513 1.00 97.38 423 ILE A N 1
ATOM 3222 C CA . ILE A 1 423 ? -17.245 -5.598 11.498 1.00 97.38 423 ILE A CA 1
ATOM 3223 C C . ILE A 1 423 ? -17.005 -6.944 10.809 1.00 97.38 423 ILE A C 1
ATOM 3225 O O . ILE A 1 423 ? -17.931 -7.489 10.200 1.00 97.38 423 ILE A O 1
ATOM 3229 N N . PRO A 1 424 ? -15.771 -7.488 10.855 1.00 95.81 424 PRO A N 1
ATOM 3230 C CA . PRO A 1 424 ? -15.422 -8.714 10.141 1.00 95.81 424 PRO A CA 1
ATOM 3231 C C . PRO A 1 424 ? -16.333 -9.898 10.477 1.00 95.81 424 PRO A C 1
ATOM 3233 O O . PRO A 1 424 ? -16.666 -10.669 9.581 1.00 95.81 424 PRO A O 1
ATOM 3236 N N . ALA A 1 425 ? -16.773 -9.999 11.737 1.00 96.69 425 ALA A N 1
ATOM 3237 C CA . ALA A 1 425 ? -17.647 -11.060 12.241 1.00 96.69 425 ALA A CA 1
ATOM 3238 C C . ALA A 1 425 ? -19.009 -11.130 11.535 1.00 96.69 425 ALA A C 1
ATOM 3240 O O . ALA A 1 425 ? -19.604 -12.194 11.476 1.00 96.69 425 ALA A O 1
ATOM 3241 N N . ILE A 1 426 ? -19.511 -10.030 10.969 1.00 97.75 426 ILE A N 1
ATOM 3242 C CA . ILE A 1 426 ? -20.762 -10.045 10.189 1.00 97.75 426 ILE A CA 1
ATOM 3243 C C . ILE A 1 426 ? -20.569 -9.588 8.739 1.00 97.75 426 ILE A C 1
ATOM 3245 O O . ILE A 1 426 ? -21.502 -9.652 7.948 1.00 97.75 426 ILE A O 1
ATOM 3249 N N . GLY A 1 427 ? -19.358 -9.166 8.367 1.00 96.94 427 GLY A N 1
ATOM 3250 C CA . GLY A 1 427 ? -18.977 -8.782 7.009 1.00 96.94 427 GLY A CA 1
ATOM 3251 C C . GLY A 1 427 ? -19.665 -7.516 6.504 1.00 96.94 427 GLY A C 1
ATOM 3252 O O . GLY A 1 427 ? -20.179 -7.511 5.386 1.00 96.94 427 GLY A O 1
ATOM 3253 N N . ILE A 1 428 ? -19.667 -6.452 7.313 1.00 97.69 428 ILE A N 1
ATOM 3254 C CA . ILE A 1 428 ? -20.146 -5.117 6.917 1.00 97.69 428 ILE A CA 1
ATOM 3255 C C . ILE A 1 428 ? -19.054 -4.058 7.088 1.00 97.69 428 ILE A C 1
ATOM 3257 O O . ILE A 1 428 ? -18.180 -4.199 7.944 1.00 97.69 428 ILE A O 1
ATOM 3261 N N . GLY A 1 429 ? -19.138 -2.989 6.300 1.00 96.69 429 GLY A N 1
ATOM 3262 C CA . GLY A 1 429 ? -18.433 -1.725 6.493 1.00 96.69 429 GLY A CA 1
ATOM 3263 C C . GLY A 1 429 ? -19.431 -0.609 6.801 1.00 96.69 429 GLY A C 1
ATOM 3264 O O . GLY A 1 429 ? -20.496 -0.559 6.188 1.00 96.69 429 GLY A O 1
ATOM 3265 N N . TYR A 1 430 ? -19.103 0.271 7.742 1.00 95.88 430 TYR A N 1
ATOM 3266 C CA . TYR A 1 430 ? -19.945 1.388 8.172 1.00 95.88 430 TYR A CA 1
ATOM 3267 C C . TYR A 1 430 ? -19.115 2.643 8.462 1.00 95.88 430 TYR A C 1
ATOM 3269 O O . TYR A 1 430 ? -17.908 2.589 8.724 1.00 95.88 430 TYR A O 1
ATOM 3277 N N . GLN A 1 431 ? -19.770 3.799 8.403 1.00 92.81 431 GLN A N 1
ATOM 3278 C CA . GLN A 1 431 ? -19.151 5.077 8.755 1.00 92.81 431 GLN A CA 1
ATOM 3279 C C . GLN A 1 431 ? -19.233 5.311 10.264 1.00 92.81 431 GLN A C 1
ATOM 3281 O O . GLN A 1 431 ? -20.283 5.109 10.869 1.00 92.81 431 GLN A O 1
ATOM 3286 N N . VAL A 1 432 ? -18.144 5.769 10.880 1.00 95.50 432 VAL A N 1
ATOM 3287 C CA . VAL A 1 432 ? -18.194 6.340 12.229 1.00 95.50 432 VAL A CA 1
ATOM 3288 C C . VAL A 1 432 ? -18.305 7.843 12.056 1.00 95.50 432 VAL A C 1
ATOM 3290 O O . VAL A 1 432 ? -17.422 8.485 11.484 1.00 95.50 432 VAL A O 1
ATOM 3293 N N . MET A 1 433 ? -19.420 8.404 12.511 1.00 93.75 433 MET A N 1
ATOM 3294 C CA . MET A 1 433 ? -19.703 9.812 12.279 1.00 93.75 433 MET A CA 1
ATOM 3295 C C . MET A 1 433 ? -18.830 10.668 13.199 1.00 93.75 433 MET A C 1
ATOM 3297 O O . MET A 1 433 ? -18.644 10.308 14.363 1.00 93.75 433 MET A O 1
ATOM 3301 N N . PRO A 1 434 ? -18.359 11.846 12.754 1.00 94.50 434 PRO A N 1
ATOM 3302 C CA . PRO A 1 434 ? -17.702 12.821 13.620 1.00 94.50 434 PRO A CA 1
ATOM 3303 C C . PRO A 1 434 ? -18.731 13.559 14.504 1.00 94.50 434 PRO A C 1
ATOM 3305 O O . PRO A 1 434 ? -18.655 14.771 14.677 1.00 94.50 434 PRO A O 1
ATOM 3308 N N . LEU A 1 435 ? -19.730 12.846 15.031 1.00 94.19 435 LEU A N 1
ATOM 3309 C CA . LEU A 1 435 ? -20.753 13.345 15.946 1.00 94.19 435 LEU A CA 1
ATOM 3310 C C . LEU A 1 435 ? -20.545 12.682 17.306 1.00 94.19 435 LEU A C 1
ATOM 3312 O O . LEU A 1 435 ? -20.720 11.474 17.457 1.00 94.19 435 LEU A O 1
ATOM 3316 N N . VAL A 1 436 ? -20.159 13.486 18.290 1.00 95.06 436 VAL A N 1
ATOM 3317 C CA . VAL A 1 436 ? -20.001 13.064 19.680 1.00 95.06 436 VAL A CA 1
ATOM 3318 C C . VAL A 1 436 ? -21.374 13.071 20.332 1.00 95.06 436 VAL A C 1
ATOM 3320 O O . VAL A 1 436 ? -21.999 14.125 20.422 1.00 95.06 436 VAL A O 1
ATOM 3323 N N . LEU A 1 437 ? -21.827 11.913 20.806 1.00 93.62 437 LEU A N 1
ATOM 3324 C CA . LEU A 1 437 ? -23.089 11.771 21.537 1.00 93.62 437 LEU A CA 1
ATOM 3325 C C . LEU A 1 437 ? -22.889 11.939 23.042 1.00 93.62 437 LEU A C 1
ATOM 3327 O O . LEU A 1 437 ? -23.731 12.507 23.732 1.00 93.62 437 LEU A O 1
ATOM 3331 N N . LYS A 1 438 ? -21.761 11.448 23.562 1.00 93.12 438 LYS A N 1
ATOM 3332 C CA . LYS A 1 438 ? -21.416 11.520 24.984 1.00 93.12 438 LYS A CA 1
ATOM 3333 C C . LYS A 1 438 ? -19.902 11.562 25.162 1.00 93.12 438 LYS A C 1
ATOM 3335 O O . LYS A 1 438 ? -19.156 11.025 24.347 1.00 93.12 438 LYS A O 1
ATOM 3340 N N . VAL A 1 439 ? -19.453 12.167 26.256 1.00 94.06 439 VAL A N 1
ATOM 3341 C CA . VAL A 1 439 ? -18.050 12.136 26.680 1.00 94.06 439 VAL A CA 1
ATOM 3342 C C . VAL A 1 439 ? -17.963 11.400 28.011 1.00 94.06 439 VAL A C 1
ATOM 3344 O O . VAL A 1 439 ? -18.752 11.663 28.920 1.00 94.06 439 VAL A O 1
ATOM 3347 N N . GLU A 1 440 ? -17.052 10.439 28.104 1.00 92.00 440 GLU A N 1
ATOM 3348 C CA . GLU A 1 440 ? -16.834 9.623 29.296 1.00 92.00 440 GLU A CA 1
ATOM 3349 C C . GLU A 1 440 ? -16.277 10.477 30.442 1.00 92.00 440 GLU A C 1
ATOM 3351 O O . GLU A 1 440 ? -15.396 11.316 30.238 1.00 92.00 440 GLU A O 1
ATOM 3356 N N . GLU A 1 441 ? -16.811 10.296 31.647 1.00 91.75 441 GLU A N 1
ATOM 3357 C CA . GLU A 1 441 ? -16.372 11.043 32.825 1.00 91.75 441 GLU A CA 1
ATOM 3358 C C . GLU A 1 441 ? -14.929 10.676 33.196 1.00 91.75 441 GLU A C 1
ATOM 3360 O O . GLU A 1 441 ? -14.533 9.518 33.107 1.00 91.75 441 GLU A O 1
ATOM 3365 N N . GLY A 1 442 ? -14.119 11.674 33.559 1.00 90.00 442 GLY A N 1
ATOM 3366 C CA . GLY A 1 442 ? -12.692 11.483 33.852 1.00 90.00 442 GLY A CA 1
ATOM 3367 C C . GLY A 1 442 ? -11.789 11.317 32.622 1.00 90.00 442 GLY A C 1
ATOM 3368 O O . GLY A 1 442 ? -10.573 11.257 32.777 1.00 90.00 442 GLY A O 1
ATOM 3369 N N . SER A 1 443 ? -12.348 11.291 31.408 1.00 94.31 443 SER A N 1
ATOM 3370 C CA . SER A 1 443 ? -11.565 11.202 30.171 1.00 94.31 443 SER A CA 1
ATOM 3371 C C . SER A 1 443 ? -10.852 12.513 29.800 1.00 94.31 443 SER A C 1
ATOM 3373 O O . SER A 1 443 ? -11.289 13.591 30.223 1.00 94.31 443 SER A O 1
ATOM 3375 N N . PRO A 1 444 ? -9.811 12.463 28.940 1.00 95.50 444 PRO A N 1
ATOM 3376 C CA . PRO A 1 444 ? -9.102 13.660 28.483 1.00 95.50 444 PRO A CA 1
ATOM 3377 C C . PRO A 1 444 ? -10.011 14.738 27.883 1.00 95.50 444 PRO A C 1
ATOM 3379 O O . PRO A 1 444 ? -9.785 15.924 28.111 1.00 95.50 444 PRO A O 1
ATOM 3382 N N . ALA A 1 445 ? -11.057 14.354 27.141 1.00 95.50 445 ALA A N 1
ATOM 3383 C CA . ALA A 1 445 ? -11.954 15.316 26.505 1.00 95.50 445 ALA A CA 1
ATOM 3384 C C . ALA A 1 445 ? -13.079 15.830 27.413 1.00 95.50 445 ALA A C 1
ATOM 3386 O O . ALA A 1 445 ? -13.769 16.771 27.019 1.00 95.50 445 ALA A O 1
ATOM 3387 N N . PHE A 1 446 ? -13.296 15.259 28.604 1.00 94.62 446 PHE A N 1
ATOM 3388 C CA . PHE A 1 446 ? -14.490 15.554 29.403 1.00 94.62 446 PHE A CA 1
ATOM 3389 C C . PHE A 1 446 ? -14.651 17.048 29.703 1.00 94.62 446 PHE A C 1
ATOM 3391 O O . PHE A 1 446 ? -15.688 17.622 29.395 1.00 94.62 446 PHE A O 1
ATOM 3398 N N . GLY A 1 447 ? -13.617 17.713 30.223 1.00 92.56 447 GLY A N 1
ATOM 3399 C CA . GLY A 1 447 ? -13.703 19.134 30.588 1.00 92.56 447 GLY A CA 1
ATOM 3400 C C . GLY A 1 447 ? -13.807 20.108 29.406 1.00 92.56 447 GLY A C 1
ATOM 3401 O O . GLY A 1 447 ? -14.228 21.247 29.590 1.00 92.56 447 GLY A O 1
ATOM 3402 N N . GLU A 1 448 ? -13.429 19.680 28.200 1.00 93.00 448 GLU A N 1
ATOM 3403 C CA . GLU A 1 448 ? -13.281 20.564 27.034 1.00 93.00 448 GLU A CA 1
ATOM 3404 C C . GLU A 1 448 ? -14.367 20.314 25.965 1.00 93.00 448 GLU A C 1
ATOM 3406 O O . GLU A 1 448 ? -14.730 21.233 25.225 1.00 93.00 448 GLU A O 1
ATOM 3411 N N . VAL A 1 449 ? -14.935 19.102 25.911 1.00 92.06 449 VAL A N 1
ATOM 3412 C CA . VAL A 1 449 ? -15.941 18.681 24.917 1.00 92.06 449 VAL A CA 1
ATOM 3413 C C . VAL A 1 449 ? -17.319 18.425 25.540 1.00 92.06 449 VAL A C 1
ATOM 3415 O O . VAL A 1 449 ? -18.323 18.601 24.857 1.00 92.06 449 VAL A O 1
ATOM 3418 N N . ASN A 1 450 ? -17.426 18.060 26.826 1.00 89.38 450 ASN A N 1
ATOM 3419 C CA . ASN A 1 450 ? -18.729 17.800 27.448 1.00 89.38 450 ASN A CA 1
ATOM 3420 C C . ASN A 1 450 ? -19.520 19.105 27.677 1.00 89.38 450 ASN A C 1
ATOM 3422 O O . ASN A 1 450 ? -19.349 19.792 28.684 1.00 89.38 450 ASN A O 1
ATOM 3426 N N . ARG A 1 451 ? -20.431 19.446 26.761 1.00 83.88 451 ARG A N 1
ATOM 3427 C CA . ARG A 1 451 ? -21.280 20.652 26.826 1.00 83.88 451 ARG A CA 1
ATOM 3428 C C . ARG A 1 451 ? -22.607 20.376 27.533 1.00 83.88 451 ARG A C 1
ATOM 3430 O O . ARG A 1 451 ? -23.687 20.552 26.977 1.00 83.88 451 ARG A O 1
ATOM 3437 N N . GLY A 1 452 ? -22.520 19.886 28.771 1.00 81.50 452 GLY A N 1
ATOM 3438 C CA . GLY A 1 452 ? -23.698 19.489 29.552 1.00 81.50 452 GLY A CA 1
ATOM 3439 C C . GLY A 1 452 ? -24.431 18.282 28.957 1.00 81.50 452 GLY A C 1
ATOM 3440 O O . GLY A 1 452 ? -25.655 18.222 29.022 1.00 81.50 452 GLY A O 1
ATOM 3441 N N . GLY A 1 453 ? -23.690 17.355 28.339 1.00 81.31 453 GLY A N 1
ATOM 3442 C CA . GLY A 1 453 ? -24.235 16.153 27.703 1.00 81.31 453 GLY A CA 1
ATOM 3443 C C . GLY A 1 453 ? -24.883 16.371 26.333 1.00 81.31 453 GLY A C 1
ATOM 3444 O O . GLY A 1 453 ? -25.453 15.428 25.794 1.00 81.31 453 GLY A O 1
ATOM 3445 N N . LYS A 1 454 ? -24.816 17.582 25.765 1.00 86.81 454 LYS A N 1
ATOM 3446 C CA . LYS A 1 454 ? -25.343 17.854 24.423 1.00 86.81 454 LYS A CA 1
ATOM 3447 C C . LYS A 1 454 ? -24.419 17.305 23.329 1.00 86.81 454 LYS A C 1
ATOM 3449 O O . LYS A 1 454 ? -23.198 17.442 23.465 1.00 86.81 454 LYS A O 1
ATOM 3454 N N . PRO A 1 455 ? -24.967 16.769 22.224 1.00 92.69 455 PRO A N 1
ATOM 3455 C CA . PRO A 1 455 ? -24.146 16.311 21.115 1.00 92.69 455 PRO A CA 1
ATOM 3456 C C . PRO A 1 455 ? -23.378 17.443 20.422 1.00 92.69 455 PRO A C 1
ATOM 3458 O O . PRO A 1 455 ? -23.829 18.591 20.355 1.00 92.69 455 PRO A O 1
ATOM 3461 N N . SER A 1 456 ? -22.203 17.121 19.885 1.00 93.75 456 SER A N 1
ATOM 3462 C CA . SER A 1 456 ? -21.338 18.076 19.179 1.00 93.75 456 SER A CA 1
ATOM 3463 C C . SER A 1 456 ? -20.654 17.426 17.980 1.00 93.75 456 SER A C 1
ATOM 3465 O O . SER A 1 456 ? -20.189 16.291 18.062 1.00 93.75 456 SER A O 1
ATOM 3467 N N . PHE A 1 457 ? -20.554 18.153 16.871 1.00 93.94 457 PHE A N 1
ATOM 3468 C CA . PHE A 1 457 ? -19.796 17.731 15.698 1.00 93.94 457 PHE A CA 1
ATOM 3469 C C . PHE A 1 457 ? -18.320 18.075 15.850 1.00 93.94 457 PHE A C 1
ATOM 3471 O O . PHE A 1 457 ? -17.982 19.175 16.278 1.00 93.94 457 PHE A O 1
ATOM 3478 N N . ILE A 1 458 ? -17.441 17.175 15.425 1.00 95.31 458 ILE A N 1
ATOM 3479 C CA . ILE A 1 458 ? -16.016 17.448 15.252 1.00 95.31 458 ILE A CA 1
ATOM 3480 C C . ILE A 1 458 ? -15.805 17.935 13.821 1.00 95.31 458 ILE A C 1
ATOM 3482 O O . ILE A 1 458 ? -16.133 17.246 12.860 1.00 95.31 458 ILE A O 1
ATOM 3486 N N . LYS A 1 459 ? -15.270 19.146 13.685 1.00 94.62 459 LYS A N 1
ATOM 3487 C CA . LYS A 1 459 ? -14.980 19.810 12.408 1.00 94.62 459 LYS A CA 1
ATOM 3488 C C . LYS A 1 459 ? -13.564 19.507 11.942 1.00 94.62 459 LYS A C 1
ATOM 3490 O O . LYS A 1 459 ? -13.339 19.312 10.751 1.00 94.62 459 LYS A O 1
ATOM 3495 N N . SER A 1 460 ? -12.620 19.418 12.873 1.00 94.75 460 SER A N 1
ATOM 3496 C CA . SER A 1 460 ? -11.261 18.977 12.582 1.00 94.75 460 SER A CA 1
ATOM 3497 C C . SER A 1 460 ? -10.565 18.399 13.809 1.00 94.75 460 SER A C 1
ATOM 3499 O O . SER A 1 460 ? -10.962 18.647 14.951 1.00 94.75 460 SER A O 1
ATOM 3501 N N . ILE A 1 461 ? -9.513 17.628 13.545 1.00 95.00 461 ILE A N 1
ATOM 3502 C CA . ILE A 1 461 ? -8.536 17.173 14.532 1.00 95.00 461 ILE A CA 1
ATOM 3503 C C . ILE A 1 461 ? -7.125 17.456 14.018 1.00 95.00 461 ILE A C 1
ATOM 3505 O O . ILE A 1 461 ? -6.786 17.145 12.876 1.00 95.00 461 ILE A O 1
ATOM 3509 N N . GLU A 1 462 ? -6.304 18.045 14.875 1.00 94.06 462 GLU A N 1
ATOM 3510 C CA . GLU A 1 462 ? -4.903 18.362 14.616 1.00 94.06 462 GLU A CA 1
ATOM 3511 C C . GLU A 1 462 ? -4.018 17.534 15.541 1.00 94.06 462 GLU A C 1
ATOM 3513 O O . GLU A 1 462 ? -4.214 17.561 16.754 1.00 94.06 462 GLU A O 1
ATOM 3518 N N . PHE A 1 463 ? -3.049 16.811 14.975 1.00 90.62 463 PHE A N 1
ATOM 3519 C CA . PHE A 1 463 ? -2.066 16.029 15.727 1.00 90.62 463 PHE A CA 1
ATOM 3520 C C . PHE A 1 463 ? -0.770 16.819 15.859 1.00 90.62 463 PHE A C 1
ATOM 3522 O O . PHE A 1 463 ? -0.251 17.309 14.859 1.00 90.62 463 PHE A O 1
ATOM 3529 N N . PHE A 1 464 ? -0.226 16.892 17.070 1.00 88.12 464 PHE A N 1
ATOM 3530 C CA . PHE A 1 464 ? 1.045 17.543 17.372 1.00 88.12 464 PHE A CA 1
ATOM 3531 C C . PHE A 1 464 ? 2.060 16.482 17.816 1.00 88.12 464 PHE A C 1
ATOM 3533 O O . PHE A 1 464 ? 2.107 16.139 19.001 1.00 88.12 464 PHE A O 1
ATOM 3540 N N . PRO A 1 465 ? 2.873 15.935 16.890 1.00 79.25 465 PRO A N 1
ATOM 3541 C CA . PRO A 1 465 ? 3.911 14.979 17.245 1.00 79.25 465 PRO A CA 1
ATOM 3542 C C . PRO A 1 465 ? 4.938 15.616 18.194 1.00 79.25 465 PRO A C 1
ATOM 3544 O O . PRO A 1 465 ? 5.294 16.783 17.990 1.00 79.25 465 PRO A O 1
ATOM 3547 N N . PRO A 1 466 ? 5.496 14.864 19.164 1.00 74.75 466 PRO A N 1
ATOM 3548 C CA . PRO A 1 466 ? 6.457 15.407 20.129 1.00 74.75 466 PRO A CA 1
ATOM 3549 C C . PRO A 1 466 ? 7.696 16.055 19.491 1.00 74.75 466 PRO A C 1
ATOM 3551 O O . PRO A 1 466 ? 8.250 17.004 20.043 1.00 74.75 466 PRO A O 1
ATOM 3554 N N . ILE A 1 467 ? 8.128 15.546 18.330 1.00 71.69 467 ILE A N 1
ATOM 3555 C CA . ILE A 1 467 ? 9.382 15.940 17.673 1.00 71.69 467 ILE A CA 1
ATOM 3556 C C . ILE A 1 467 ? 9.193 17.153 16.757 1.00 71.69 467 ILE A C 1
ATOM 3558 O O . ILE A 1 467 ? 9.896 18.149 16.901 1.00 71.69 467 ILE A O 1
ATOM 3562 N N . THR A 1 468 ? 8.285 17.068 15.783 1.00 70.00 468 THR A N 1
ATOM 3563 C CA . THR A 1 468 ? 8.158 18.093 14.734 1.00 70.00 468 THR A CA 1
ATOM 3564 C C . THR A 1 468 ? 7.297 19.272 15.167 1.00 70.00 468 THR A C 1
ATOM 3566 O O . THR A 1 468 ? 7.503 20.375 14.675 1.00 70.00 468 THR A O 1
ATOM 3569 N N . GLN A 1 469 ? 6.317 19.044 16.050 1.00 69.62 469 GLN A N 1
ATOM 3570 C CA . GLN A 1 469 ? 5.247 19.985 16.413 1.00 69.62 469 GLN A CA 1
ATOM 3571 C C . GLN A 1 469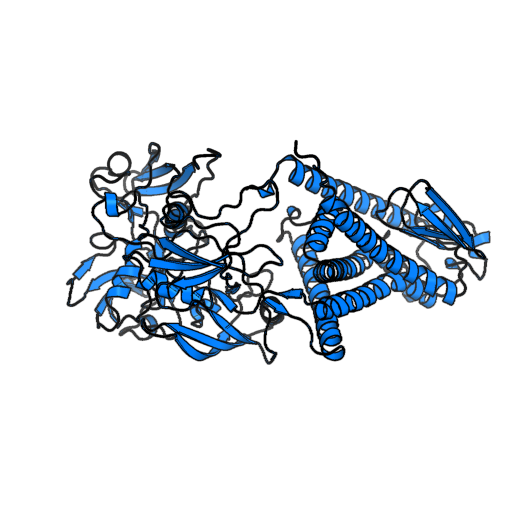 ? 4.442 20.575 15.236 1.00 69.62 469 GLN A C 1
ATOM 3573 O O . GLN A 1 469 ? 3.548 21.390 15.459 1.00 69.62 469 GLN A O 1
ATOM 3578 N N . GLU A 1 470 ? 4.702 20.158 13.996 1.00 69.44 470 GLU A N 1
ATOM 3579 C CA . GLU A 1 470 ? 3.906 20.528 12.832 1.00 69.44 470 GLU A CA 1
ATOM 3580 C C . GLU A 1 470 ? 2.621 19.701 12.801 1.00 69.44 470 GLU A C 1
ATOM 3582 O O . GLU A 1 470 ? 2.663 18.471 12.717 1.00 69.44 470 GLU A O 1
ATOM 3587 N N . ALA A 1 471 ? 1.479 20.388 12.838 1.00 69.50 471 ALA A N 1
ATOM 3588 C CA . ALA A 1 471 ? 0.169 19.767 12.728 1.00 69.50 471 ALA A CA 1
ATOM 3589 C C . ALA A 1 471 ? -0.373 19.872 11.301 1.00 69.50 471 ALA A C 1
ATOM 3591 O O . ALA A 1 471 ? -0.405 20.947 10.700 1.00 69.50 471 ALA A O 1
ATOM 3592 N N . LYS A 1 472 ? -0.850 18.744 10.768 1.00 72.25 472 LYS A N 1
ATOM 3593 C CA . LYS A 1 472 ? -1.708 18.719 9.579 1.00 72.25 472 LYS A CA 1
ATOM 3594 C C . LYS A 1 472 ? -3.134 18.400 10.033 1.00 72.25 472 LYS A C 1
ATOM 3596 O O . LYS A 1 472 ? -3.343 17.314 10.576 1.00 72.25 472 LYS A O 1
ATOM 3601 N N . PRO A 1 473 ? -4.101 19.314 9.844 1.00 84.00 473 PRO A N 1
ATOM 3602 C CA . PRO A 1 473 ? -5.473 19.069 10.262 1.00 84.00 473 PRO A CA 1
ATOM 3603 C C . PRO A 1 473 ? -6.119 17.997 9.383 1.00 84.00 473 PRO A C 1
ATOM 3605 O O . PRO A 1 473 ? -6.060 18.064 8.153 1.00 84.00 473 PRO A O 1
ATOM 3608 N N . ILE A 1 474 ? -6.796 17.041 10.014 1.00 86.12 474 ILE A N 1
ATOM 3609 C CA . ILE A 1 474 ? -7.816 16.220 9.360 1.00 86.12 474 ILE A CA 1
ATOM 3610 C C . ILE A 1 474 ? -9.129 16.987 9.487 1.00 86.12 474 ILE A C 1
ATOM 3612 O O . ILE A 1 474 ? -9.581 17.248 10.601 1.00 86.12 474 ILE A O 1
ATOM 3616 N N . ILE A 1 475 ? -9.719 17.376 8.357 1.00 87.25 475 ILE A N 1
ATOM 3617 C CA . ILE A 1 475 ? -10.931 18.201 8.304 1.00 87.25 475 ILE A CA 1
ATOM 3618 C C . ILE A 1 475 ? -12.118 17.326 7.912 1.00 87.25 475 ILE A C 1
ATOM 3620 O O . ILE A 1 475 ? -12.113 16.703 6.853 1.00 87.25 475 ILE A O 1
ATOM 3624 N N . PHE A 1 476 ? -13.152 17.313 8.746 1.00 86.75 476 PHE A N 1
ATOM 3625 C CA . PHE A 1 476 ? -14.377 16.566 8.501 1.00 86.75 476 PHE A CA 1
ATOM 3626 C C . PHE A 1 476 ? -15.398 17.464 7.799 1.00 86.75 476 PHE A C 1
ATOM 3628 O O . PHE A 1 476 ? -16.037 18.320 8.418 1.00 86.75 476 PHE A O 1
ATOM 3635 N N . ASP A 1 477 ? -15.550 17.264 6.490 1.00 81.69 477 ASP A N 1
ATOM 3636 C CA . ASP A 1 477 ? -16.616 17.880 5.704 1.00 81.69 477 ASP A CA 1
ATOM 3637 C C . ASP A 1 477 ? -17.668 16.840 5.312 1.00 81.69 477 ASP A C 1
ATOM 3639 O O . ASP A 1 477 ? -17.491 16.056 4.380 1.00 81.69 477 ASP A O 1
ATOM 3643 N N . ASN A 1 478 ? -18.799 16.870 6.015 1.00 69.00 478 ASN A N 1
ATOM 3644 C CA . ASN A 1 478 ? -19.928 15.975 5.763 1.00 69.00 478 ASN A CA 1
ATOM 3645 C C . ASN A 1 478 ? -20.668 16.289 4.448 1.00 69.00 478 ASN A C 1
ATOM 3647 O O . ASN A 1 478 ? -21.580 15.551 4.087 1.00 69.00 478 ASN A O 1
ATOM 3651 N N . LYS A 1 479 ? -20.331 17.388 3.755 1.00 71.94 479 LYS A N 1
ATOM 3652 C CA . LYS A 1 479 ? -20.879 17.726 2.430 1.00 71.94 479 LYS A CA 1
ATOM 3653 C C . LYS A 1 479 ? -20.002 17.236 1.275 1.00 71.94 479 LYS A C 1
ATOM 3655 O O . LYS A 1 479 ? -20.404 17.388 0.124 1.00 71.94 479 LYS A O 1
ATOM 3660 N N . SER A 1 480 ? -18.824 16.683 1.570 1.00 73.69 480 SER A N 1
ATOM 3661 C CA . SER A 1 480 ? -17.964 16.035 0.577 1.00 73.69 480 SER A CA 1
ATOM 3662 C C . SER A 1 480 ? -18.670 14.822 -0.036 1.00 73.69 480 SER A C 1
ATOM 3664 O O . SER A 1 480 ? -19.401 14.117 0.658 1.00 73.69 480 SER A O 1
ATOM 3666 N N . GLU A 1 481 ? -18.411 14.542 -1.317 1.00 70.75 481 GLU A N 1
ATOM 3667 C CA . GLU A 1 481 ? -18.837 13.285 -1.956 1.00 70.75 481 GLU A CA 1
ATOM 3668 C C . GLU A 1 481 ? -18.201 12.054 -1.287 1.00 70.75 481 GLU A C 1
ATOM 3670 O O . GLU A 1 481 ? -18.776 10.970 -1.317 1.00 70.75 481 GLU A O 1
ATOM 3675 N N . ASP A 1 482 ? -17.034 12.233 -0.663 1.00 75.06 482 ASP A N 1
ATOM 3676 C CA . ASP A 1 482 ? -16.302 11.196 0.061 1.00 75.06 482 ASP A CA 1
ATOM 3677 C C . ASP A 1 482 ? -15.931 11.740 1.455 1.00 75.06 482 ASP A C 1
ATOM 3679 O O . ASP A 1 482 ? -14.870 12.356 1.626 1.00 75.06 482 ASP A O 1
ATOM 3683 N N . PRO A 1 483 ? -16.851 11.668 2.436 1.00 82.81 483 PRO A N 1
ATOM 3684 C CA . PRO A 1 483 ? -16.629 12.223 3.764 1.00 82.81 483 PRO A CA 1
ATOM 3685 C C . PRO A 1 483 ? -15.569 11.416 4.522 1.00 82.81 483 PRO A C 1
ATOM 3687 O O . PRO A 1 483 ? -15.522 10.187 4.457 1.00 82.81 483 PRO A O 1
ATOM 3690 N N . ILE A 1 484 ? -14.726 12.119 5.281 1.00 87.31 484 ILE A N 1
ATOM 3691 C CA . ILE A 1 484 ? -13.720 11.474 6.128 1.00 87.31 484 ILE A CA 1
ATOM 3692 C C . ILE A 1 484 ? -14.421 10.747 7.278 1.00 87.31 484 ILE A C 1
ATOM 3694 O O . ILE A 1 484 ? -15.187 11.341 8.038 1.00 87.31 484 ILE A O 1
ATOM 3698 N N . ASN A 1 485 ? -14.101 9.470 7.436 1.00 92.06 485 ASN A N 1
ATOM 3699 C CA . ASN A 1 485 ? -14.567 8.634 8.524 1.00 92.06 485 ASN A CA 1
ATOM 3700 C C . ASN A 1 485 ? -13.814 8.978 9.816 1.00 92.06 485 ASN A C 1
ATOM 3702 O O . ASN A 1 485 ? -12.579 8.996 9.838 1.00 92.06 485 ASN A O 1
ATOM 3706 N N . TRP A 1 486 ? -14.524 9.167 10.931 1.00 95.56 486 TRP A N 1
ATOM 3707 C CA . TRP A 1 486 ? -13.883 9.373 12.234 1.00 95.56 486 TRP A CA 1
ATOM 3708 C C . TRP A 1 486 ? -12.940 8.221 12.616 1.00 95.56 486 TRP A C 1
ATOM 3710 O O . TRP A 1 486 ? -11.904 8.444 13.246 1.00 95.56 486 TRP A O 1
ATOM 3720 N N . ALA A 1 487 ? -13.244 6.994 12.180 1.00 95.62 487 ALA A N 1
ATOM 3721 C CA . ALA A 1 487 ? -12.395 5.831 12.421 1.00 95.62 487 ALA A CA 1
ATOM 3722 C C . ALA A 1 487 ? -10.962 6.009 11.880 1.00 95.62 487 ALA A C 1
ATOM 3724 O O . ALA A 1 487 ? -10.024 5.489 12.482 1.00 95.62 487 ALA A O 1
ATOM 3725 N N . PHE A 1 488 ? -10.767 6.778 10.800 1.00 94.62 488 PHE A N 1
ATOM 3726 C CA . PHE A 1 488 ? -9.436 7.096 10.274 1.00 94.62 488 PHE A CA 1
ATOM 3727 C C . PHE A 1 488 ? -8.634 7.981 11.235 1.00 94.62 488 PHE A C 1
ATOM 3729 O O . PHE A 1 488 ? -7.477 7.690 11.530 1.00 94.62 488 PHE A O 1
ATOM 3736 N N . ALA A 1 489 ? -9.247 9.034 11.781 1.00 94.62 489 ALA A N 1
ATOM 3737 C CA . ALA A 1 489 ? -8.595 9.879 12.779 1.00 94.62 489 ALA A CA 1
ATOM 3738 C C . ALA A 1 489 ? -8.320 9.118 14.082 1.00 94.62 489 ALA A C 1
ATOM 3740 O O . ALA A 1 489 ? -7.249 9.251 14.674 1.00 94.62 489 ALA A O 1
ATOM 3741 N N . PHE A 1 490 ? -9.257 8.267 14.503 1.00 96.12 490 PHE A N 1
ATOM 3742 C CA . PHE A 1 490 ? -9.045 7.387 15.644 1.00 96.12 490 PHE A CA 1
ATOM 3743 C C . PHE A 1 490 ? -7.890 6.402 15.404 1.00 96.12 490 PHE A C 1
ATOM 3745 O O . PHE A 1 490 ? -7.104 6.146 16.314 1.00 96.12 490 PHE A O 1
ATOM 3752 N N . TRP A 1 491 ? -7.730 5.893 14.179 1.00 95.00 491 TRP A N 1
ATOM 3753 C CA . TRP A 1 491 ? -6.590 5.062 13.796 1.00 95.00 491 TRP A CA 1
ATOM 3754 C C . TRP A 1 491 ? -5.267 5.835 13.783 1.00 95.00 491 TRP A C 1
ATOM 3756 O O . TRP A 1 491 ? -4.273 5.334 14.308 1.00 95.00 491 TRP A O 1
ATOM 3766 N N . ALA A 1 492 ? -5.250 7.067 13.268 1.00 92.25 492 ALA A N 1
ATOM 3767 C CA . ALA A 1 492 ? -4.075 7.941 13.317 1.00 92.25 492 ALA A CA 1
ATOM 3768 C C . ALA A 1 492 ? -3.599 8.178 14.763 1.00 92.25 492 ALA A C 1
ATOM 3770 O O . ALA A 1 492 ? -2.400 8.146 15.032 1.00 92.25 492 ALA A O 1
ATOM 3771 N N . MET A 1 493 ? -4.535 8.296 15.711 1.00 93.75 493 MET A N 1
ATOM 3772 C CA . MET A 1 493 ? -4.234 8.364 17.146 1.00 93.75 493 MET A CA 1
ATOM 3773 C C . MET A 1 493 ? -3.527 7.103 17.667 1.00 93.75 493 MET A C 1
ATOM 3775 O O . MET A 1 493 ? -2.655 7.213 18.518 1.00 93.75 493 MET A O 1
ATOM 3779 N N . GLN A 1 494 ? -3.829 5.917 17.127 1.00 94.62 494 GLN A N 1
ATOM 3780 C CA . GLN A 1 494 ? -3.137 4.678 17.514 1.00 94.62 494 GLN A CA 1
ATOM 3781 C C . GLN A 1 494 ? -1.726 4.573 16.921 1.00 94.62 494 GLN A C 1
ATOM 3783 O O . GLN A 1 494 ? -0.878 3.881 17.478 1.00 94.62 494 GLN A O 1
ATOM 3788 N N . GLN A 1 495 ? -1.472 5.238 15.790 1.00 90.12 495 GLN A N 1
ATOM 3789 C CA . GLN A 1 495 ? -0.144 5.306 15.165 1.00 90.12 495 GLN A CA 1
ATOM 3790 C C . GLN A 1 495 ? 0.756 6.362 15.820 1.00 90.12 495 GLN A C 1
ATOM 3792 O O . GLN A 1 495 ? 1.980 6.266 15.745 1.00 90.12 495 GLN A O 1
ATOM 3797 N N . HIS A 1 496 ? 0.154 7.344 16.492 1.00 90.00 496 HIS A N 1
ATOM 3798 C CA . HIS A 1 496 ? 0.847 8.414 17.204 1.00 90.00 496 HIS A CA 1
ATOM 3799 C C . HIS A 1 496 ? 0.270 8.604 18.617 1.00 90.00 496 HIS A C 1
ATOM 3801 O O . HIS A 1 496 ? -0.233 9.684 18.927 1.00 90.00 496 HIS A O 1
ATOM 3807 N N . PRO A 1 497 ? 0.336 7.582 19.492 1.00 92.12 497 PRO A N 1
ATOM 3808 C CA . PRO A 1 497 ? -0.333 7.619 20.797 1.00 92.12 497 PRO A CA 1
ATOM 3809 C C . PRO A 1 497 ? 0.230 8.691 21.744 1.00 92.12 497 PRO A C 1
ATOM 3811 O O . PRO A 1 497 ? -0.467 9.125 22.654 1.00 92.12 497 PRO A O 1
ATOM 3814 N N . GLU A 1 498 ? 1.468 9.143 21.525 1.00 90.62 498 GLU A N 1
ATOM 3815 C CA . GLU A 1 498 ? 2.109 10.214 22.304 1.00 90.62 498 GLU A CA 1
ATOM 3816 C C . GLU A 1 498 ? 1.831 11.626 21.755 1.00 90.62 498 GLU A C 1
ATOM 3818 O O . GLU A 1 498 ? 2.246 12.612 22.364 1.00 90.62 498 GLU A O 1
ATOM 3823 N N . ALA A 1 499 ? 1.168 11.753 20.599 1.00 91.56 499 ALA A N 1
ATOM 3824 C CA . ALA A 1 499 ? 0.845 13.057 20.032 1.00 91.56 499 ALA A CA 1
ATOM 3825 C C . ALA A 1 499 ? -0.340 13.691 20.771 1.00 91.56 499 ALA A C 1
ATOM 3827 O O . ALA A 1 499 ? -1.416 13.100 20.883 1.00 91.56 499 ALA A O 1
ATOM 3828 N N . GLU A 1 500 ? -0.159 14.931 21.224 1.00 93.81 500 GLU A N 1
ATOM 3829 C CA . GLU A 1 500 ? -1.274 15.743 21.707 1.00 93.81 500 GLU A CA 1
ATOM 3830 C C . GLU A 1 500 ? -2.182 16.120 20.535 1.00 93.81 500 GLU A C 1
ATOM 3832 O O . GLU A 1 500 ? -1.717 16.311 19.407 1.00 93.81 500 GLU A O 1
ATOM 3837 N N . VAL A 1 501 ? -3.474 16.277 20.805 1.00 95.19 501 VAL A N 1
ATOM 3838 C CA . VAL A 1 501 ? -4.464 16.620 19.785 1.00 95.19 501 VAL A CA 1
ATOM 3839 C C . VAL A 1 501 ? -5.274 17.852 20.153 1.00 95.19 501 VAL A C 1
ATOM 3841 O O . VAL A 1 501 ? -5.571 18.096 21.322 1.00 95.19 501 VAL A O 1
ATOM 3844 N N . VAL A 1 502 ? -5.651 18.628 19.142 1.00 96.12 502 VAL A N 1
ATOM 3845 C CA . VAL A 1 502 ? -6.587 19.753 19.267 1.00 96.12 502 VAL A CA 1
ATOM 3846 C C . VAL A 1 502 ? -7.799 19.471 18.394 1.00 96.12 502 VAL A C 1
ATOM 3848 O O . VAL A 1 502 ? -7.651 19.058 17.245 1.00 96.12 502 VAL A O 1
ATOM 3851 N N . LEU A 1 503 ? -8.996 19.686 18.940 1.00 96.69 503 LEU A N 1
ATOM 3852 C CA . LEU A 1 503 ? -10.257 19.519 18.225 1.00 96.69 503 LEU A CA 1
ATOM 3853 C C . LEU A 1 503 ? -10.902 20.879 17.973 1.00 96.69 503 LEU A C 1
ATOM 3855 O O . LEU A 1 503 ? -10.999 21.702 18.886 1.00 96.69 503 LEU A O 1
ATOM 3859 N N . GLN A 1 504 ? -11.412 21.074 16.760 1.00 95.56 504 GLN A N 1
ATOM 3860 C CA . GLN A 1 504 ? -12.430 22.089 16.494 1.00 95.56 504 GLN A CA 1
ATOM 3861 C C . GLN A 1 504 ? -13.794 21.408 16.509 1.00 95.56 504 GLN A C 1
ATOM 3863 O O . GLN A 1 504 ? -14.011 20.438 15.781 1.00 95.56 504 GLN A O 1
ATOM 3868 N N . ILE A 1 505 ? -14.705 21.897 17.346 1.00 94.94 505 ILE A N 1
ATOM 3869 C CA . ILE A 1 505 ? -16.037 21.321 17.544 1.00 94.94 505 ILE A CA 1
ATOM 3870 C C . ILE A 1 505 ? -17.127 22.361 17.301 1.00 94.94 505 ILE A C 1
ATOM 3872 O O . ILE A 1 505 ? -16.905 23.550 17.505 1.00 94.94 505 ILE A O 1
ATOM 3876 N N . SER A 1 506 ? -18.311 21.910 16.897 1.00 93.88 506 SER A N 1
ATOM 3877 C CA . SER A 1 506 ? -19.512 22.731 16.734 1.00 93.88 506 SER A CA 1
ATOM 3878 C C . SER A 1 506 ? -20.680 22.072 17.465 1.00 93.88 506 SER A C 1
ATOM 3880 O O . SER A 1 506 ? -20.967 20.895 17.239 1.00 93.88 506 SER A O 1
ATOM 3882 N N . GLU A 1 507 ? -21.339 22.801 18.363 1.00 90.50 507 GLU A N 1
ATOM 3883 C CA . GLU A 1 507 ? -22.544 22.311 19.042 1.00 90.50 507 GLU A CA 1
ATOM 3884 C C . GLU A 1 507 ? -23.665 22.037 18.030 1.00 90.50 507 GLU A C 1
ATOM 3886 O O . GLU A 1 507 ? -23.952 22.878 17.177 1.00 90.50 507 GLU A O 1
ATOM 3891 N N . GLN A 1 508 ? -24.338 20.886 18.145 1.00 87.06 508 GLN A N 1
ATOM 3892 C CA . GLN A 1 508 ? -25.352 20.474 17.166 1.00 87.06 508 GLN A CA 1
ATOM 3893 C C . GLN A 1 508 ? -26.538 21.451 17.078 1.00 87.06 508 GLN A C 1
ATOM 3895 O O . GLN A 1 508 ? -27.010 21.732 15.977 1.00 87.06 508 GLN A O 1
ATOM 3900 N N . ASP A 1 509 ? -27.006 21.976 18.214 1.00 88.00 509 ASP A N 1
ATOM 3901 C CA . ASP A 1 509 ? -28.210 22.818 18.265 1.00 88.00 509 ASP A CA 1
ATOM 3902 C C . ASP A 1 509 ? -27.926 24.290 17.935 1.00 88.00 509 ASP A C 1
ATOM 3904 O O . ASP A 1 509 ? -28.682 24.935 17.211 1.00 88.00 509 ASP A O 1
ATOM 3908 N N . SER A 1 510 ? -26.857 24.848 18.513 1.00 88.62 510 SER A N 1
ATOM 3909 C CA . SER A 1 510 ? -26.537 26.279 18.421 1.00 88.62 510 SER A CA 1
ATOM 3910 C C . SER A 1 510 ? -25.645 26.612 17.223 1.00 88.62 510 SER A C 1
ATOM 3912 O O . SER A 1 510 ? -25.590 27.768 16.802 1.00 88.62 510 SER A O 1
ATOM 3914 N N . GLY A 1 511 ? -24.922 25.619 16.692 1.00 88.06 511 GLY A N 1
ATOM 3915 C CA . GLY A 1 511 ? -23.867 25.802 15.697 1.00 88.06 511 GLY A CA 1
ATOM 3916 C C . GLY A 1 511 ? -22.623 26.509 16.240 1.00 88.06 511 GLY A C 1
ATOM 3917 O O . GLY A 1 511 ? -21.704 26.784 15.469 1.00 88.06 511 GLY A O 1
ATOM 3918 N N . GLN A 1 512 ? -22.570 26.822 17.540 1.00 90.38 512 GLN A N 1
ATOM 3919 C CA . GLN A 1 512 ? -21.452 27.548 18.129 1.00 90.38 512 GLN A CA 1
ATOM 3920 C C . GLN A 1 512 ? -20.173 26.710 18.064 1.00 90.38 512 GLN A C 1
ATOM 3922 O O . GLN A 1 512 ? -20.168 25.539 18.448 1.00 90.38 512 GLN A O 1
ATOM 3927 N N . GLU A 1 513 ? -19.095 27.320 17.571 1.00 93.69 513 GLU A N 1
ATOM 3928 C CA . GLU A 1 513 ? -17.807 26.659 17.379 1.00 93.69 513 GLU A CA 1
ATOM 3929 C C . GLU A 1 513 ? -16.842 26.924 18.540 1.00 93.69 513 GLU A C 1
ATOM 3931 O O . GLU A 1 513 ? -16.798 28.020 19.108 1.00 93.69 513 GLU A O 1
ATOM 3936 N N . TYR A 1 514 ? -16.047 25.908 18.875 1.00 92.31 514 TYR A N 1
ATOM 3937 C CA . TYR A 1 514 ? -15.048 25.946 19.937 1.00 92.31 514 TYR A CA 1
ATOM 3938 C C . TYR A 1 514 ? -13.791 25.195 19.515 1.00 92.31 514 TYR A C 1
ATOM 3940 O O . TYR A 1 514 ? -13.862 24.174 18.833 1.00 92.31 514 TYR A O 1
ATOM 3948 N N . THR A 1 515 ? -12.648 25.654 20.013 1.00 95.69 515 THR A N 1
ATOM 3949 C CA . THR A 1 515 ? -11.373 24.943 19.898 1.00 95.69 515 THR A CA 1
ATOM 3950 C C . THR A 1 515 ? -10.969 24.455 21.278 1.00 95.69 515 THR A C 1
ATOM 3952 O O . THR A 1 515 ? -10.948 25.241 22.229 1.00 95.69 515 THR A O 1
ATOM 3955 N N . THR A 1 516 ? -10.671 23.164 21.408 1.00 95.75 516 THR A N 1
ATOM 3956 C CA . THR A 1 516 ? -10.201 22.601 22.678 1.00 95.75 516 THR A CA 1
ATOM 3957 C C . THR A 1 516 ? -8.783 23.070 22.980 1.00 95.75 516 THR A C 1
ATOM 3959 O O . THR A 1 516 ? -8.017 23.439 22.087 1.00 95.75 516 THR A O 1
ATOM 3962 N N . LYS A 1 517 ? -8.372 22.975 24.245 1.00 95.25 517 LYS A N 1
ATOM 3963 C CA . LYS A 1 517 ? -6.935 22.898 24.546 1.00 95.25 517 LYS A CA 1
ATOM 3964 C C . LYS A 1 517 ? -6.324 21.631 23.941 1.00 95.25 517 LYS A C 1
ATOM 3966 O O . LYS A 1 517 ? -7.035 20.753 23.450 1.00 95.25 517 LYS A O 1
ATOM 3971 N N . LYS A 1 518 ? -4.996 21.534 24.010 1.00 94.31 518 LYS A N 1
ATOM 3972 C CA . LYS A 1 518 ? -4.287 20.291 23.717 1.00 94.31 518 LYS A CA 1
ATOM 3973 C C . LYS A 1 518 ? -4.743 19.193 24.675 1.00 94.31 518 LYS A C 1
ATOM 3975 O O . LYS A 1 518 ? -4.714 19.377 25.891 1.00 94.31 518 LYS A O 1
ATOM 3980 N N . LEU A 1 519 ? -5.178 18.078 24.108 1.00 95.88 519 LEU A N 1
ATOM 3981 C CA . LEU A 1 519 ? -5.622 16.887 24.814 1.00 95.88 519 LEU A CA 1
ATOM 3982 C C . LEU A 1 519 ? -4.600 15.778 24.576 1.00 95.88 519 LEU A C 1
ATOM 3984 O O . LEU A 1 519 ? -4.193 15.555 23.438 1.00 95.88 519 LEU A O 1
ATOM 3988 N N . ALA A 1 520 ? -4.210 15.063 25.625 1.00 94.50 520 ALA A N 1
ATOM 3989 C CA . ALA A 1 520 ? -3.367 13.881 25.500 1.00 94.50 520 ALA A CA 1
ATOM 3990 C C . ALA A 1 520 ? -4.257 12.626 25.445 1.00 94.50 520 ALA A C 1
ATOM 3992 O O . ALA A 1 520 ? -4.995 12.385 26.408 1.00 94.50 520 ALA A O 1
ATOM 3993 N N . PRO A 1 521 ? -4.225 11.832 24.359 1.00 95.12 521 PRO A N 1
ATOM 3994 C CA . PRO A 1 521 ? -4.862 10.520 24.334 1.00 95.12 521 PRO A CA 1
ATOM 3995 C C . PRO A 1 521 ? -4.356 9.630 25.474 1.00 95.12 521 PRO A C 1
ATOM 3997 O O . PRO A 1 521 ? -3.160 9.598 25.757 1.00 95.12 521 PRO A O 1
ATOM 4000 N N . GLN A 1 522 ? -5.257 8.889 26.119 1.00 94.38 522 GLN A N 1
ATOM 4001 C CA . GLN A 1 522 ? -4.911 7.967 27.206 1.00 94.38 522 GLN A CA 1
ATOM 4002 C C . GLN A 1 522 ? -5.265 6.525 26.841 1.00 94.38 522 GLN A C 1
ATOM 4004 O O . GLN A 1 522 ? -6.303 6.303 26.206 1.00 94.38 522 GLN A O 1
ATOM 4009 N N . PRO A 1 523 ? -4.436 5.539 27.224 1.00 93.81 523 PRO A N 1
ATOM 4010 C CA . PRO A 1 523 ? -4.762 4.135 27.027 1.00 93.81 523 PRO A CA 1
ATOM 4011 C C . PRO A 1 523 ? -5.968 3.729 27.891 1.00 93.81 523 PRO A C 1
ATOM 4013 O O . PRO A 1 523 ? -6.185 4.264 28.980 1.00 93.81 523 PRO A O 1
ATOM 4016 N N . ARG A 1 524 ? -6.785 2.793 27.395 1.00 91.75 524 ARG A N 1
ATOM 4017 C CA . ARG A 1 524 ? -8.066 2.432 28.032 1.00 91.75 524 ARG A CA 1
ATOM 4018 C C . ARG A 1 524 ? -7.948 1.820 29.426 1.00 91.75 524 ARG A C 1
ATOM 4020 O O . ARG A 1 524 ? -8.861 2.021 30.226 1.00 91.75 524 ARG A O 1
ATOM 4027 N N . ASP A 1 525 ? -6.838 1.168 29.752 1.00 88.88 525 ASP A N 1
ATOM 4028 C CA . ASP A 1 525 ? -6.579 0.645 31.098 1.00 88.88 525 ASP A CA 1
ATOM 4029 C C . ASP A 1 525 ? -6.532 1.755 32.157 1.00 88.88 525 ASP A C 1
ATOM 4031 O O . ASP A 1 525 ? -7.086 1.601 33.244 1.00 88.88 525 ASP A O 1
ATOM 4035 N N . GLN A 1 526 ? -5.971 2.917 31.817 1.00 86.62 526 GLN A N 1
ATOM 4036 C CA . GLN A 1 526 ? -5.970 4.103 32.684 1.00 86.62 526 GLN A CA 1
ATOM 4037 C C . GLN A 1 526 ? -7.364 4.722 32.856 1.00 86.62 526 GLN A C 1
ATOM 4039 O O . GLN A 1 526 ? -7.580 5.506 33.778 1.00 86.62 526 GLN A O 1
ATOM 4044 N N . MET A 1 527 ? -8.315 4.340 32.003 1.00 83.06 527 MET A N 1
ATOM 4045 C CA . MET A 1 527 ? -9.722 4.740 32.065 1.00 83.06 527 MET A CA 1
ATOM 4046 C C . MET A 1 527 ? -10.627 3.632 32.636 1.00 83.06 527 MET A C 1
ATOM 4048 O O . MET A 1 527 ? -11.847 3.749 32.571 1.00 83.06 527 MET A O 1
ATOM 4052 N N . GLY A 1 528 ? -10.057 2.549 33.182 1.00 80.19 528 GLY A N 1
ATOM 4053 C CA . GLY A 1 528 ? -10.816 1.460 33.807 1.00 80.19 528 GLY A CA 1
ATOM 4054 C C . GLY A 1 528 ? -11.492 0.489 32.832 1.00 80.19 528 GLY A C 1
ATOM 4055 O O . GLY A 1 528 ? -12.417 -0.213 33.236 1.00 80.19 528 GLY A O 1
ATOM 4056 N N . SER A 1 529 ? -11.056 0.436 31.567 1.00 83.00 529 SER A N 1
ATOM 4057 C CA . SER A 1 529 ? -11.602 -0.462 30.540 1.00 83.00 529 SER A CA 1
ATOM 4058 C C . SER A 1 529 ? -10.519 -1.339 29.908 1.00 83.00 529 SER A C 1
ATOM 4060 O O . SER A 1 529 ? -9.470 -0.859 29.481 1.00 83.00 529 SER A O 1
ATOM 4062 N N . GLU A 1 530 ? -10.791 -2.636 29.788 1.00 88.31 530 GLU A N 1
ATOM 4063 C CA . GLU A 1 530 ? -9.901 -3.623 29.165 1.00 88.31 530 GLU A CA 1
ATOM 4064 C C . GLU A 1 530 ? -10.101 -3.696 27.638 1.00 88.31 530 GLU A C 1
ATOM 4066 O O . GLU A 1 530 ? -10.360 -4.755 27.064 1.00 88.31 530 GLU A O 1
ATOM 4071 N N . TRP A 1 531 ? -10.008 -2.551 26.951 1.00 93.31 531 TRP A N 1
ATOM 4072 C CA . TRP A 1 531 ? -10.155 -2.498 25.493 1.00 93.31 531 TRP A CA 1
ATOM 4073 C C . TRP A 1 531 ? -8.795 -2.522 24.777 1.00 93.31 531 TRP A C 1
ATOM 4075 O O . TRP A 1 531 ? -8.058 -1.530 24.726 1.00 93.31 531 TRP A O 1
ATOM 4085 N N . TYR A 1 532 ? -8.461 -3.693 24.229 1.00 95.44 532 TYR A N 1
ATOM 4086 C CA . TYR A 1 532 ? -7.145 -3.998 23.664 1.00 95.44 532 TYR A CA 1
ATOM 4087 C C . TYR A 1 532 ? -7.075 -3.825 22.147 1.00 95.44 532 TYR A C 1
ATOM 4089 O O . TYR A 1 532 ? -7.888 -4.386 21.410 1.00 95.44 532 TYR A O 1
ATOM 4097 N N . LEU A 1 533 ? -6.012 -3.170 21.681 1.00 95.19 533 LEU A N 1
ATOM 4098 C CA . LEU A 1 533 ? -5.650 -3.095 20.270 1.00 95.19 533 LEU A CA 1
ATOM 4099 C C . LEU A 1 533 ? -4.903 -4.385 19.858 1.00 95.19 533 LEU A C 1
ATOM 4101 O O . LEU A 1 533 ? -3.876 -4.708 20.468 1.00 95.19 533 LEU A O 1
ATOM 4105 N N . PRO A 1 534 ? -5.361 -5.124 18.822 1.00 94.00 534 PRO A N 1
ATOM 4106 C CA . PRO A 1 534 ? -4.714 -6.361 18.377 1.00 94.00 534 PRO A CA 1
ATOM 4107 C C . PRO A 1 534 ? -3.231 -6.208 18.033 1.00 94.00 534 PRO A C 1
ATOM 4109 O O . PRO A 1 534 ? -2.404 -7.013 18.449 1.00 94.00 534 PRO A O 1
ATOM 4112 N N . ILE A 1 535 ? -2.869 -5.164 17.286 1.00 93.12 535 ILE A N 1
ATOM 4113 C CA . ILE A 1 535 ? -1.480 -4.945 16.877 1.00 93.12 535 ILE A CA 1
ATOM 4114 C C . ILE A 1 535 ? -0.624 -4.449 18.048 1.00 93.12 535 ILE A C 1
ATOM 4116 O O . ILE A 1 535 ? -1.090 -3.699 18.902 1.00 93.12 535 ILE A O 1
ATOM 4120 N N . ARG A 1 536 ? 0.660 -4.824 18.069 1.00 95.19 536 ARG A N 1
ATOM 4121 C CA . ARG A 1 536 ? 1.600 -4.438 19.139 1.00 95.19 536 ARG A CA 1
ATOM 4122 C C . ARG A 1 536 ? 2.447 -3.198 18.834 1.00 95.19 536 ARG A C 1
ATOM 4124 O O . ARG A 1 536 ? 3.224 -2.802 19.687 1.00 95.19 536 ARG A O 1
ATOM 4131 N N . GLY A 1 537 ? 2.286 -2.574 17.665 1.00 93.31 537 GLY A N 1
ATOM 4132 C CA . GLY A 1 537 ? 3.105 -1.424 17.248 1.00 93.31 537 GLY A CA 1
ATOM 4133 C C . GLY A 1 537 ? 4.467 -1.815 16.666 1.00 93.31 537 GLY A C 1
ATOM 4134 O O . GLY A 1 537 ? 5.452 -1.103 16.854 1.00 93.31 537 GLY A O 1
ATOM 4135 N N . ILE A 1 538 ? 4.518 -2.961 15.978 1.00 94.31 538 ILE A N 1
ATOM 4136 C CA . ILE A 1 538 ? 5.706 -3.464 15.280 1.00 94.31 538 ILE A CA 1
ATOM 4137 C C . ILE A 1 538 ? 5.579 -3.112 13.785 1.00 94.31 538 ILE A C 1
ATOM 4139 O O . ILE A 1 538 ? 4.726 -3.697 13.109 1.00 94.31 538 ILE A O 1
ATOM 4143 N N . PRO A 1 539 ? 6.372 -2.165 13.255 1.00 92.31 539 PRO A N 1
ATOM 4144 C CA . PRO A 1 539 ? 6.439 -1.895 11.825 1.00 92.31 539 PRO A CA 1
ATOM 4145 C C . PRO A 1 539 ? 7.123 -3.055 11.093 1.00 92.31 539 PRO A C 1
ATOM 4147 O O . PRO A 1 539 ? 8.086 -3.639 11.584 1.00 92.31 539 PRO A O 1
ATOM 4150 N N . LEU A 1 540 ? 6.634 -3.382 9.898 1.00 93.62 540 LEU A N 1
ATOM 4151 C CA . LEU A 1 540 ? 7.125 -4.497 9.089 1.00 93.62 540 LEU A CA 1
ATOM 4152 C C . LEU A 1 540 ? 7.371 -4.051 7.650 1.00 93.62 540 LEU A C 1
ATOM 4154 O O . LEU A 1 540 ? 6.628 -3.232 7.108 1.00 93.62 540 LEU A O 1
ATOM 4158 N N . ASN A 1 541 ? 8.400 -4.617 7.023 1.00 91.69 541 ASN A N 1
ATOM 4159 C CA . ASN A 1 541 ? 8.686 -4.379 5.612 1.00 91.69 541 ASN A CA 1
ATOM 4160 C C . ASN A 1 541 ? 7.641 -5.052 4.715 1.00 91.69 541 ASN A C 1
ATOM 4162 O O . ASN A 1 541 ? 6.993 -6.022 5.107 1.00 91.69 541 ASN A O 1
ATOM 4166 N N . MET A 1 542 ? 7.511 -4.580 3.475 1.00 92.12 542 MET A N 1
ATOM 4167 C CA . MET A 1 542 ? 6.734 -5.292 2.455 1.00 92.12 542 MET A CA 1
ATOM 4168 C C . MET A 1 542 ? 7.281 -6.709 2.246 1.00 92.12 542 MET A C 1
ATOM 4170 O O . MET A 1 542 ? 8.493 -6.924 2.296 1.00 92.12 542 MET A O 1
ATOM 4174 N N . LEU A 1 543 ? 6.390 -7.671 1.996 1.00 92.62 543 LEU A N 1
ATOM 4175 C CA . LEU A 1 543 ? 6.779 -9.042 1.694 1.00 92.62 543 LEU A CA 1
ATOM 4176 C C . LEU A 1 543 ? 7.537 -9.063 0.367 1.00 92.62 543 LEU A C 1
ATOM 4178 O O . LEU A 1 543 ? 6.999 -8.701 -0.684 1.00 92.62 543 LEU A O 1
ATOM 4182 N N . THR A 1 544 ? 8.785 -9.508 0.422 1.00 89.94 544 THR A N 1
ATOM 4183 C CA . THR A 1 544 ? 9.598 -9.779 -0.756 1.00 89.94 544 THR A CA 1
ATOM 4184 C C . THR A 1 544 ? 10.140 -11.195 -0.688 1.00 89.94 544 THR A C 1
ATOM 4186 O O . THR A 1 544 ? 10.500 -11.705 0.371 1.00 89.94 544 THR A O 1
ATOM 4189 N N . GLU A 1 545 ? 10.193 -11.841 -1.844 1.00 86.69 545 GLU A N 1
ATOM 4190 C CA . GLU A 1 545 ? 10.778 -13.160 -2.011 1.00 86.69 545 GLU A CA 1
ATOM 4191 C C . GLU A 1 545 ? 11.875 -13.092 -3.058 1.00 86.69 545 GLU A C 1
ATOM 4193 O O . GLU A 1 545 ? 11.715 -12.485 -4.120 1.00 86.69 545 GLU A O 1
ATOM 4198 N N . ARG A 1 546 ? 13.003 -13.748 -2.788 1.00 85.00 546 ARG A N 1
ATOM 4199 C CA . ARG A 1 546 ? 14.085 -13.844 -3.762 1.00 85.00 546 ARG A CA 1
ATOM 4200 C C . ARG A 1 546 ? 13.859 -15.045 -4.671 1.00 85.00 546 ARG A C 1
ATOM 4202 O O . ARG A 1 546 ? 13.956 -16.187 -4.229 1.00 85.00 546 ARG A O 1
ATOM 4209 N N . ARG A 1 547 ? 13.636 -14.801 -5.965 1.00 81.81 547 ARG A N 1
ATOM 4210 C CA . ARG A 1 547 ? 13.482 -15.861 -6.974 1.00 81.81 547 ARG A CA 1
ATOM 4211 C C . ARG A 1 547 ? 14.646 -15.888 -7.941 1.00 81.81 547 ARG A C 1
ATOM 4213 O O . ARG A 1 547 ? 14.999 -14.877 -8.542 1.00 81.81 547 ARG A O 1
ATOM 4220 N N . LYS A 1 548 ? 15.178 -17.091 -8.144 1.00 88.19 548 LYS A N 1
ATOM 4221 C CA . LYS A 1 548 ? 16.200 -17.408 -9.140 1.00 88.19 548 LYS A CA 1
ATOM 4222 C C . LYS A 1 548 ? 15.618 -18.359 -10.182 1.00 88.19 548 LYS A C 1
ATOM 4224 O O . LYS A 1 548 ? 15.055 -19.387 -9.822 1.00 88.19 548 LYS A O 1
ATOM 4229 N N . ALA A 1 549 ? 15.761 -18.024 -11.462 1.00 86.81 549 ALA A N 1
ATOM 4230 C CA . ALA A 1 549 ? 15.290 -18.876 -12.550 1.00 86.81 549 ALA A CA 1
ATOM 4231 C C . ALA A 1 549 ? 16.116 -20.170 -12.618 1.00 86.81 549 ALA A C 1
ATOM 4233 O O . ALA A 1 549 ? 17.354 -20.127 -12.688 1.00 86.81 549 ALA A O 1
ATOM 4234 N N . ALA A 1 550 ? 15.440 -21.317 -12.672 1.00 86.81 550 ALA A N 1
ATOM 4235 C CA . ALA A 1 550 ? 16.082 -22.626 -12.701 1.00 86.81 550 ALA A CA 1
ATOM 4236 C C . ALA A 1 550 ? 16.852 -22.824 -14.015 1.00 86.81 550 ALA A C 1
ATOM 4238 O O . ALA A 1 550 ? 18.027 -23.189 -14.019 1.00 86.81 550 ALA A O 1
ATOM 4239 N N . THR A 1 551 ? 16.250 -22.458 -15.152 1.00 90.19 551 THR A N 1
ATOM 4240 C CA . THR A 1 551 ? 16.834 -22.652 -16.498 1.00 90.19 551 THR A CA 1
ATOM 4241 C C . THR A 1 551 ? 17.033 -21.331 -17.243 1.00 90.19 551 THR A C 1
ATOM 4243 O O . THR A 1 551 ? 16.491 -20.300 -16.844 1.00 90.19 551 THR A O 1
ATOM 4246 N N . TYR A 1 552 ? 17.904 -21.298 -18.258 1.00 90.44 552 TYR A N 1
ATOM 4247 C CA . TYR A 1 552 ? 18.085 -20.094 -19.086 1.00 90.44 552 TYR A CA 1
ATOM 4248 C C . TYR A 1 552 ? 16.841 -19.791 -19.926 1.00 90.44 552 TYR A C 1
ATOM 4250 O O . TYR A 1 552 ? 16.514 -18.623 -20.097 1.00 90.44 552 TYR A O 1
ATOM 4258 N N . GLY A 1 553 ? 16.111 -20.825 -20.362 1.00 90.50 553 GLY A N 1
ATOM 4259 C CA . GLY A 1 553 ? 14.828 -20.666 -21.051 1.00 90.50 553 GLY A CA 1
ATOM 4260 C C . GLY A 1 553 ? 13.769 -19.997 -20.171 1.00 90.50 553 GLY A C 1
ATOM 4261 O O . GLY A 1 553 ? 13.133 -19.042 -20.609 1.00 90.50 553 GLY A O 1
ATOM 4262 N N . GLU A 1 554 ? 13.640 -20.422 -18.907 1.00 88.06 554 GLU A N 1
ATOM 4263 C CA . GLU A 1 554 ? 12.770 -19.743 -17.935 1.00 88.06 554 GLU A CA 1
ATOM 4264 C C . GLU A 1 554 ? 13.206 -18.283 -17.739 1.00 88.06 554 GLU A C 1
ATOM 4266 O O . GLU A 1 554 ? 12.381 -17.378 -17.815 1.00 88.06 554 GLU A O 1
ATOM 4271 N N . SER A 1 555 ? 14.511 -18.042 -17.561 1.00 90.94 555 SER A N 1
ATOM 4272 C CA . SER A 1 555 ? 15.060 -16.691 -17.373 1.00 90.94 555 SER A CA 1
ATOM 4273 C C . SER A 1 555 ? 14.773 -15.769 -18.559 1.00 90.94 555 SER A C 1
ATOM 4275 O O . SER A 1 555 ? 14.410 -14.614 -18.363 1.00 90.94 555 SER A O 1
ATOM 4277 N N . LEU A 1 556 ? 14.892 -16.276 -19.790 1.00 92.62 556 LEU A N 1
ATOM 4278 C CA . LEU A 1 556 ? 14.585 -15.531 -21.010 1.00 92.62 556 LEU A CA 1
ATOM 4279 C C . LEU A 1 556 ? 13.087 -15.222 -21.122 1.00 92.62 556 LEU A C 1
ATOM 4281 O O . LEU A 1 556 ? 12.721 -14.102 -21.468 1.00 92.62 556 LEU A O 1
ATOM 4285 N N . SER A 1 557 ? 12.219 -16.184 -20.793 1.00 89.00 557 SER A N 1
ATOM 4286 C CA . SER A 1 557 ? 10.767 -15.968 -20.768 1.00 89.00 557 SER A CA 1
ATOM 4287 C C . SER A 1 557 ? 10.376 -14.903 -19.738 1.00 89.00 557 SER A C 1
ATOM 4289 O O . SER A 1 557 ? 9.635 -13.969 -20.054 1.00 89.00 557 SER A O 1
ATOM 4291 N N . LEU A 1 558 ? 10.928 -14.990 -18.524 1.00 87.19 558 LEU A N 1
ATOM 4292 C CA . LEU A 1 558 ? 10.728 -13.997 -17.469 1.00 87.19 558 LEU A CA 1
ATOM 4293 C C . LEU A 1 558 ? 11.251 -12.617 -17.883 1.00 87.19 558 LEU A C 1
ATOM 4295 O O . LEU A 1 558 ? 10.565 -11.620 -17.658 1.00 87.19 558 LEU A O 1
ATOM 4299 N N . ALA A 1 559 ? 12.424 -12.555 -18.516 1.00 92.00 559 ALA A N 1
ATOM 4300 C CA . ALA A 1 559 ? 13.017 -11.322 -19.019 1.00 92.00 559 ALA A CA 1
ATOM 4301 C C . ALA A 1 559 ? 12.158 -10.665 -20.103 1.00 92.00 559 ALA A C 1
ATOM 4303 O O . ALA A 1 559 ? 11.841 -9.485 -19.992 1.00 92.00 559 ALA A O 1
ATOM 4304 N N . TYR A 1 560 ? 11.708 -11.435 -21.097 1.00 91.62 560 TYR A N 1
ATOM 4305 C CA . TYR A 1 560 ? 10.817 -10.950 -22.150 1.00 91.62 560 TYR A CA 1
ATOM 4306 C C . TYR A 1 560 ? 9.504 -10.404 -21.576 1.00 91.62 560 TYR A C 1
ATOM 4308 O O . TYR A 1 560 ? 9.100 -9.281 -21.886 1.00 91.62 560 TYR A O 1
ATOM 4316 N N . ASN A 1 561 ? 8.863 -11.171 -20.687 1.00 85.81 561 ASN A N 1
ATOM 4317 C CA . ASN A 1 561 ? 7.633 -10.742 -20.028 1.00 85.81 561 ASN A CA 1
ATOM 4318 C C . ASN A 1 561 ? 7.863 -9.478 -19.196 1.00 85.81 561 ASN A C 1
ATOM 4320 O O . ASN A 1 561 ? 7.041 -8.567 -19.243 1.00 85.81 561 ASN A O 1
ATOM 4324 N N . ARG A 1 562 ? 8.993 -9.381 -18.483 1.00 88.75 562 ARG A N 1
ATOM 4325 C CA . ARG A 1 562 ? 9.342 -8.180 -17.721 1.00 88.75 562 ARG A CA 1
ATOM 4326 C C . ARG A 1 562 ? 9.553 -6.973 -18.631 1.00 88.75 562 ARG A C 1
ATOM 4328 O O . ARG A 1 562 ? 8.969 -5.940 -18.338 1.00 88.75 562 ARG A O 1
ATOM 4335 N N . THR A 1 563 ? 10.293 -7.093 -19.735 1.00 93.12 563 THR A N 1
ATOM 4336 C CA . THR A 1 563 ? 10.459 -6.007 -20.718 1.00 93.12 563 THR A CA 1
ATOM 4337 C C . THR A 1 563 ? 9.108 -5.537 -21.257 1.00 93.12 563 THR A C 1
ATOM 4339 O O . THR A 1 563 ? 8.839 -4.337 -21.268 1.00 93.12 563 THR A O 1
ATOM 4342 N N . LYS A 1 564 ? 8.217 -6.467 -21.629 1.00 89.50 564 LYS A N 1
ATOM 4343 C CA . LYS A 1 564 ? 6.860 -6.144 -22.095 1.00 89.50 564 LYS A CA 1
ATOM 4344 C C . LYS A 1 564 ? 6.034 -5.415 -21.028 1.00 89.50 564 LYS A C 1
ATOM 4346 O O . LYS A 1 564 ? 5.394 -4.414 -21.341 1.00 89.50 564 LYS A O 1
ATOM 4351 N N . SER A 1 565 ? 6.037 -5.898 -19.785 1.00 83.81 565 SER A N 1
ATOM 4352 C CA . SER A 1 565 ? 5.330 -5.244 -18.676 1.00 83.81 565 SER A CA 1
ATOM 4353 C C . SER A 1 565 ? 5.898 -3.852 -18.394 1.00 83.81 565 SER A C 1
ATOM 4355 O O . SER A 1 565 ? 5.126 -2.911 -18.257 1.00 83.81 565 SER A O 1
ATOM 4357 N N . SER A 1 566 ? 7.226 -3.693 -18.402 1.00 90.25 566 SER A N 1
ATOM 4358 C CA . SER A 1 566 ? 7.885 -2.395 -18.217 1.00 90.25 566 SER A CA 1
ATOM 4359 C C . SER A 1 566 ? 7.485 -1.388 -19.302 1.00 90.25 566 SER A C 1
ATOM 4361 O O . SER A 1 566 ? 7.183 -0.244 -18.978 1.00 90.25 566 SER A O 1
ATOM 4363 N N . LEU A 1 567 ? 7.409 -1.803 -20.575 1.00 91.00 567 LEU A N 1
ATOM 4364 C CA . LEU A 1 567 ? 6.927 -0.945 -21.669 1.00 91.00 567 LEU A CA 1
ATOM 4365 C C . LEU A 1 567 ? 5.507 -0.424 -21.405 1.00 91.00 567 LEU A C 1
ATOM 4367 O O . LEU A 1 567 ? 5.242 0.770 -21.554 1.00 91.00 567 LEU A O 1
ATOM 4371 N N . LEU A 1 568 ? 4.602 -1.313 -20.984 1.00 85.25 568 LEU A N 1
ATOM 4372 C CA . LEU A 1 568 ? 3.223 -0.953 -20.662 1.00 85.25 568 LEU A CA 1
ATOM 4373 C C . LEU A 1 568 ? 3.148 -0.021 -19.442 1.00 85.25 568 LEU A C 1
ATOM 4375 O O . LEU A 1 568 ? 2.423 0.969 -19.483 1.00 85.25 568 LEU A O 1
ATOM 4379 N N . GLU A 1 569 ? 3.899 -0.311 -18.376 1.00 82.44 569 GLU A N 1
ATOM 4380 C CA . GLU A 1 569 ? 3.965 0.517 -17.164 1.00 82.44 569 GLU A CA 1
ATOM 4381 C C . GLU A 1 569 ? 4.437 1.942 -17.484 1.00 82.44 569 GLU A C 1
ATOM 4383 O O . GLU A 1 569 ? 3.816 2.911 -17.040 1.00 82.44 569 GLU A O 1
ATOM 4388 N N . ILE A 1 570 ? 5.489 2.083 -18.296 1.00 88.31 570 ILE A N 1
ATOM 4389 C CA . ILE A 1 570 ? 6.011 3.390 -18.712 1.00 88.31 570 ILE A CA 1
ATOM 4390 C C . ILE A 1 570 ? 4.973 4.128 -19.562 1.00 88.31 570 ILE A C 1
ATOM 4392 O O . ILE A 1 570 ? 4.677 5.287 -19.282 1.00 88.31 570 ILE A O 1
ATOM 4396 N N . TYR A 1 571 ? 4.359 3.462 -20.545 1.00 86.19 571 TYR A N 1
ATOM 4397 C CA . TYR A 1 571 ? 3.307 4.066 -21.368 1.00 86.19 571 TYR A CA 1
ATOM 4398 C C . TYR A 1 571 ? 2.124 4.566 -20.526 1.00 86.19 571 TYR A C 1
ATOM 4400 O O . TYR A 1 571 ? 1.692 5.711 -20.674 1.00 86.19 571 TYR A O 1
ATOM 4408 N N . LEU A 1 572 ? 1.619 3.731 -19.611 1.00 82.50 572 LEU A N 1
ATOM 4409 C CA . LEU A 1 572 ? 0.537 4.112 -18.704 1.00 82.50 572 LEU A CA 1
ATOM 4410 C C . LEU A 1 572 ? 0.962 5.288 -17.821 1.00 82.50 572 LEU A C 1
ATOM 4412 O O . LEU A 1 572 ? 0.188 6.223 -17.650 1.00 82.50 572 LEU A O 1
ATOM 4416 N N . THR A 1 573 ? 2.195 5.292 -17.316 1.00 82.75 573 THR A N 1
ATOM 4417 C CA . THR A 1 573 ? 2.727 6.394 -16.502 1.00 82.75 573 THR A CA 1
ATOM 4418 C C . THR A 1 573 ? 2.784 7.705 -17.288 1.00 82.75 573 THR A C 1
ATOM 4420 O O . THR A 1 573 ? 2.294 8.723 -16.800 1.00 82.75 573 THR A O 1
ATOM 4423 N N . LEU A 1 574 ? 3.296 7.684 -18.523 1.00 84.38 574 LEU A N 1
ATOM 4424 C CA . LEU A 1 574 ? 3.343 8.858 -19.403 1.00 84.38 574 LEU A CA 1
ATOM 4425 C C . LEU A 1 574 ? 1.940 9.384 -19.723 1.00 84.38 574 LEU A C 1
ATOM 4427 O O . LEU A 1 574 ? 1.688 10.585 -19.622 1.00 84.38 574 LEU A O 1
ATOM 4431 N N . ARG A 1 575 ? 0.997 8.487 -20.036 1.00 82.69 575 ARG A N 1
ATOM 4432 C CA . ARG A 1 575 ? -0.415 8.841 -20.234 1.00 82.69 575 ARG A CA 1
ATOM 4433 C C . ARG A 1 575 ? -0.998 9.505 -18.987 1.00 82.69 575 ARG A C 1
ATOM 4435 O O . ARG A 1 575 ? -1.691 10.513 -19.088 1.00 82.69 575 ARG A O 1
ATOM 4442 N N . ASN A 1 576 ? -0.707 8.963 -17.808 1.00 76.44 576 ASN A N 1
ATOM 4443 C CA . ASN A 1 576 ? -1.255 9.456 -16.548 1.00 76.44 576 ASN A CA 1
ATOM 4444 C C . ASN A 1 576 ? -0.708 10.840 -16.189 1.00 76.44 576 ASN A C 1
ATOM 4446 O O . ASN A 1 576 ? -1.480 11.699 -15.753 1.00 76.44 576 ASN A O 1
ATOM 4450 N N . LEU A 1 577 ? 0.584 11.067 -16.441 1.00 82.50 577 LEU A N 1
ATOM 4451 C CA . LEU A 1 577 ? 1.230 12.370 -16.318 1.00 82.50 577 LEU A CA 1
ATOM 4452 C C . LEU A 1 577 ? 0.586 13.395 -17.263 1.00 82.50 577 LEU A C 1
ATOM 4454 O O . LEU A 1 577 ? 0.209 14.476 -16.821 1.00 82.50 577 LEU A O 1
ATOM 4458 N N . ALA A 1 578 ? 0.373 13.031 -18.533 1.00 82.38 578 ALA A N 1
ATOM 4459 C CA . ALA A 1 578 ? -0.278 13.900 -19.515 1.00 82.38 578 ALA A CA 1
ATOM 4460 C C . ALA A 1 578 ? -1.733 14.245 -19.141 1.00 82.38 578 ALA A C 1
ATOM 4462 O O . ALA A 1 578 ? -2.205 15.339 -19.432 1.00 82.38 578 ALA A O 1
ATOM 4463 N N . THR A 1 579 ? -2.442 13.339 -18.457 1.00 80.88 579 THR A N 1
ATOM 4464 C CA . THR A 1 579 ? -3.806 13.589 -17.950 1.00 80.88 579 THR A CA 1
ATOM 4465 C C . THR A 1 579 ? -3.858 14.324 -16.602 1.00 80.88 579 THR A C 1
ATOM 4467 O O . THR A 1 579 ? -4.946 14.502 -16.062 1.00 80.88 579 THR A O 1
ATOM 4470 N N . GLY A 1 580 ? -2.714 14.720 -16.026 1.00 73.12 580 GLY A N 1
ATOM 4471 C CA . GLY A 1 580 ? -2.647 15.444 -14.748 1.00 73.12 580 GLY A CA 1
ATOM 4472 C C . GLY A 1 580 ? -3.032 14.617 -13.517 1.00 73.12 580 GLY A C 1
ATOM 4473 O O . GLY A 1 580 ? -3.228 15.166 -12.437 1.00 73.12 580 GLY A O 1
ATOM 4474 N N . ARG A 1 581 ? -3.151 13.293 -13.662 1.00 66.69 581 ARG A N 1
ATOM 4475 C CA . ARG A 1 581 ? -3.609 12.398 -12.590 1.00 66.69 581 ARG A CA 1
ATOM 4476 C C . ARG A 1 581 ? -2.476 11.832 -11.731 1.00 66.69 581 ARG A C 1
ATOM 4478 O O . ARG A 1 581 ? -2.728 11.254 -10.680 1.00 66.69 581 ARG A O 1
ATOM 4485 N N . VAL A 1 582 ? -1.233 11.986 -12.182 1.00 66.88 582 VAL A N 1
ATOM 4486 C CA . VAL A 1 582 ? -0.022 11.706 -11.404 1.00 66.88 582 VAL A CA 1
ATOM 4487 C C . VAL A 1 582 ? 0.739 13.012 -11.248 1.00 66.88 582 VAL A C 1
ATOM 4489 O O . VAL A 1 582 ? 0.961 13.728 -12.223 1.00 66.88 582 VAL A O 1
ATOM 4492 N N . SER A 1 583 ? 1.139 13.316 -10.015 1.00 68.94 583 SER A N 1
ATOM 4493 C CA . SER A 1 583 ? 1.944 14.499 -9.726 1.00 68.94 583 SER A CA 1
ATOM 4494 C C . SER A 1 583 ? 3.298 14.412 -10.447 1.00 68.94 583 SER A C 1
ATOM 4496 O O . SER A 1 583 ? 4.001 13.412 -10.275 1.00 68.94 583 SER A O 1
ATOM 4498 N N . PRO A 1 584 ? 3.729 15.462 -11.174 1.00 65.75 584 PRO A N 1
ATOM 4499 C CA . PRO A 1 584 ? 5.058 15.517 -11.791 1.00 65.75 584 PRO A CA 1
ATOM 4500 C C . PRO A 1 584 ? 6.214 15.359 -10.793 1.00 65.75 584 PRO A C 1
ATOM 4502 O O . PRO A 1 584 ? 7.319 15.011 -11.191 1.00 65.75 584 PRO A O 1
ATOM 4505 N N . LYS A 1 585 ? 5.957 15.558 -9.491 1.00 65.75 585 LYS A N 1
ATOM 4506 C CA . LYS A 1 585 ? 6.927 15.345 -8.403 1.00 65.75 585 LYS A CA 1
ATOM 4507 C C . LYS A 1 585 ? 7.367 13.883 -8.244 1.00 65.75 585 LYS A C 1
ATOM 4509 O O . LYS A 1 585 ? 8.317 13.619 -7.523 1.00 65.75 585 LYS A O 1
ATOM 4514 N N . ALA A 1 586 ? 6.666 12.937 -8.871 1.00 63.56 586 ALA A N 1
ATOM 4515 C CA . ALA A 1 586 ? 7.056 11.530 -8.878 1.00 63.56 586 ALA A CA 1
ATOM 4516 C C . ALA A 1 586 ? 8.190 11.221 -9.878 1.00 63.56 586 ALA A C 1
ATOM 4518 O O . ALA A 1 586 ? 8.748 10.124 -9.843 1.00 63.56 586 ALA A O 1
ATOM 4519 N N . LEU A 1 587 ? 8.520 12.153 -10.780 1.00 70.50 587 LEU A N 1
ATOM 4520 C CA . LEU A 1 587 ? 9.615 11.992 -11.733 1.00 70.50 587 LEU A CA 1
ATOM 4521 C C . LEU A 1 587 ? 10.956 12.223 -11.031 1.00 70.50 587 LEU A C 1
ATOM 4523 O O . LEU A 1 587 ? 11.137 13.243 -10.373 1.00 70.50 587 LEU A O 1
ATOM 4527 N N . ARG A 1 588 ? 11.892 11.286 -11.204 1.00 73.75 588 ARG A N 1
ATOM 4528 C CA . ARG A 1 588 ? 13.279 11.424 -10.742 1.00 73.75 588 ARG A CA 1
ATOM 4529 C C . ARG A 1 588 ? 14.158 11.949 -11.870 1.00 73.75 588 ARG A C 1
ATOM 4531 O O . ARG A 1 588 ? 14.061 11.461 -12.996 1.00 73.75 588 ARG A O 1
ATOM 4538 N N . GLY A 1 589 ? 15.020 12.908 -11.563 1.00 82.56 589 GLY A N 1
ATOM 4539 C CA . GLY A 1 589 ? 16.041 13.415 -12.472 1.00 82.56 589 GLY A CA 1
ATOM 4540 C C . GLY A 1 589 ? 17.355 12.633 -12.436 1.00 82.56 589 GLY A C 1
ATOM 4541 O O . GLY A 1 589 ? 17.439 11.550 -11.848 1.00 82.56 589 GLY A O 1
ATOM 4542 N N . PRO A 1 590 ? 18.410 13.171 -13.080 1.00 83.31 590 PRO A N 1
ATOM 4543 C CA . PRO A 1 590 ? 19.715 12.516 -13.171 1.00 83.31 590 PRO A CA 1
ATOM 4544 C C . PRO A 1 590 ? 20.361 12.221 -11.812 1.00 83.31 590 PRO A C 1
ATOM 4546 O O . PRO A 1 590 ? 21.016 11.188 -11.662 1.00 83.31 590 PRO A O 1
ATOM 4549 N N . LEU A 1 591 ? 20.163 13.094 -10.816 1.00 82.81 591 LEU A N 1
ATOM 4550 C CA . LEU A 1 591 ? 20.721 12.904 -9.477 1.00 82.81 591 LEU A CA 1
ATOM 4551 C C . LEU A 1 591 ? 19.996 11.763 -8.756 1.00 82.81 591 LEU A C 1
ATOM 4553 O O . LEU A 1 591 ? 20.647 10.850 -8.245 1.00 82.81 591 LEU A O 1
ATOM 4557 N N . GLY A 1 592 ? 18.661 11.752 -8.820 1.00 83.75 592 GLY A N 1
ATOM 4558 C CA . GLY A 1 592 ? 17.855 10.661 -8.277 1.00 83.75 592 GLY A CA 1
ATOM 4559 C C . GLY A 1 592 ? 18.131 9.314 -8.959 1.00 83.75 592 GLY A C 1
ATOM 4560 O O . GLY A 1 592 ? 18.137 8.276 -8.295 1.00 83.75 592 GLY A O 1
ATOM 4561 N N . ILE A 1 593 ? 18.404 9.294 -10.271 1.00 86.69 593 ILE A N 1
ATOM 4562 C CA . ILE A 1 593 ? 18.805 8.075 -11.001 1.00 86.69 593 ILE A CA 1
ATOM 4563 C C . ILE A 1 593 ? 20.154 7.556 -10.494 1.00 86.69 593 ILE A C 1
ATOM 4565 O O . ILE A 1 593 ? 20.278 6.355 -10.249 1.00 86.69 593 ILE A O 1
ATOM 4569 N N . ALA A 1 594 ? 21.145 8.432 -10.306 1.00 86.62 594 ALA A N 1
ATOM 4570 C CA . ALA A 1 594 ? 22.466 8.047 -9.810 1.00 86.62 594 ALA A CA 1
ATOM 4571 C C . ALA A 1 594 ? 22.408 7.482 -8.380 1.00 86.62 594 ALA A C 1
ATOM 4573 O O . ALA A 1 594 ? 22.993 6.433 -8.110 1.00 86.62 594 ALA A O 1
ATOM 4574 N N . GLU A 1 595 ? 21.648 8.121 -7.487 1.00 84.81 595 GLU A N 1
ATOM 4575 C CA . GLU A 1 595 ? 21.406 7.623 -6.126 1.00 84.81 595 GLU A CA 1
ATOM 4576 C C . GLU A 1 595 ? 20.707 6.256 -6.144 1.00 84.81 595 GLU A C 1
ATOM 4578 O O . GLU A 1 595 ? 21.111 5.326 -5.445 1.00 84.81 595 GLU A O 1
ATOM 4583 N N . THR A 1 596 ? 19.693 6.099 -6.998 1.00 86.69 596 THR A N 1
ATOM 4584 C CA . THR A 1 596 ? 18.986 4.822 -7.151 1.00 86.69 596 THR A CA 1
ATOM 4585 C C . THR A 1 596 ? 19.940 3.735 -7.651 1.00 86.69 596 THR A C 1
ATOM 4587 O O . THR A 1 596 ? 19.981 2.648 -7.081 1.00 86.69 596 THR A O 1
ATOM 4590 N N . ALA A 1 597 ? 20.760 4.028 -8.664 1.00 89.75 597 ALA A N 1
ATOM 4591 C CA . ALA A 1 597 ? 21.753 3.093 -9.190 1.00 89.75 597 ALA A CA 1
ATOM 4592 C C . ALA A 1 597 ? 22.742 2.640 -8.103 1.00 89.75 597 ALA A C 1
ATOM 4594 O O . ALA A 1 597 ? 23.016 1.444 -7.983 1.00 89.75 597 ALA A O 1
ATOM 4595 N N . TYR A 1 598 ? 23.222 3.576 -7.277 1.00 88.56 598 TYR A N 1
ATOM 4596 C CA . TYR A 1 598 ? 24.057 3.271 -6.116 1.00 88.56 598 TYR A CA 1
ATOM 4597 C C . TYR A 1 598 ? 23.332 2.344 -5.130 1.00 88.56 598 TYR A C 1
ATOM 4599 O O . TYR A 1 598 ? 23.845 1.271 -4.812 1.00 88.56 598 TYR A O 1
ATOM 4607 N N . HIS A 1 599 ? 22.104 2.677 -4.732 1.00 84.94 599 HIS A N 1
ATOM 4608 C CA . HIS A 1 599 ? 21.329 1.872 -3.787 1.00 84.94 599 HIS A CA 1
ATOM 4609 C C . HIS A 1 599 ? 21.085 0.434 -4.282 1.00 84.94 599 HIS A C 1
ATOM 4611 O O . HIS A 1 599 ? 21.176 -0.527 -3.518 1.00 84.94 599 HIS A O 1
ATOM 4617 N N . PHE A 1 600 ? 20.813 0.248 -5.578 1.00 87.75 600 PHE A N 1
ATOM 4618 C CA . PHE A 1 600 ? 20.685 -1.090 -6.166 1.00 87.75 600 PHE A CA 1
ATOM 4619 C C . PHE A 1 600 ? 22.031 -1.826 -6.251 1.00 87.75 600 PHE A C 1
ATOM 4621 O O . PHE A 1 600 ? 22.073 -3.040 -6.047 1.00 87.75 600 PHE A O 1
ATOM 4628 N N . SER A 1 601 ? 23.135 -1.114 -6.492 1.00 88.50 601 SER A N 1
ATOM 4629 C CA . SER A 1 601 ? 24.475 -1.713 -6.497 1.00 88.50 601 SER A CA 1
ATOM 4630 C C . SER A 1 601 ? 24.905 -2.236 -5.119 1.00 88.50 601 SER A C 1
ATOM 4632 O O . SER A 1 601 ? 25.551 -3.282 -5.052 1.00 88.50 601 SER A O 1
ATOM 4634 N N . GLU A 1 602 ? 24.474 -1.595 -4.024 1.00 85.62 602 GLU A N 1
ATOM 4635 C CA . GLU A 1 602 ? 24.714 -2.079 -2.655 1.00 85.62 602 GLU A CA 1
ATOM 4636 C C . GLU A 1 602 ? 23.938 -3.364 -2.326 1.00 85.62 602 GLU A C 1
ATOM 4638 O O . GLU A 1 602 ? 24.412 -4.215 -1.565 1.00 85.62 602 GLU A O 1
ATOM 4643 N N . LYS A 1 603 ? 22.747 -3.545 -2.914 1.00 83.00 603 LYS A N 1
ATOM 4644 C CA . LYS A 1 603 ? 21.951 -4.773 -2.736 1.00 83.00 603 LYS A CA 1
ATOM 4645 C C . LYS A 1 603 ? 22.636 -5.972 -3.387 1.00 83.00 603 LYS A C 1
ATOM 4647 O O . LYS A 1 603 ? 22.777 -7.023 -2.743 1.00 83.00 603 LYS A O 1
ATOM 4652 N N . GLY A 1 604 ? 23.140 -5.771 -4.605 1.00 87.25 604 GLY A N 1
ATOM 4653 C CA . GLY A 1 604 ? 23.986 -6.710 -5.330 1.00 87.25 604 GLY A CA 1
ATOM 4654 C C . GLY A 1 604 ? 23.903 -6.546 -6.848 1.00 87.25 604 GLY A C 1
ATOM 4655 O O . GLY A 1 604 ? 23.079 -5.811 -7.385 1.00 87.25 604 GLY A O 1
ATOM 4656 N N . LEU A 1 605 ? 24.741 -7.294 -7.573 1.00 90.69 605 LEU A N 1
ATOM 4657 C CA . LEU A 1 605 ? 24.795 -7.226 -9.040 1.00 90.69 605 LEU A CA 1
ATOM 4658 C C . LEU A 1 605 ? 23.459 -7.599 -9.713 1.00 90.69 605 LEU A C 1
ATOM 4660 O O . LEU A 1 605 ? 23.107 -7.010 -10.728 1.00 90.69 605 LEU A O 1
ATOM 4664 N N . GLY A 1 606 ? 22.709 -8.562 -9.163 1.00 91.19 606 GLY A N 1
ATOM 4665 C CA . GLY A 1 606 ? 21.400 -8.952 -9.704 1.00 91.19 606 GLY A CA 1
ATOM 4666 C C . GLY A 1 606 ? 20.377 -7.815 -9.646 1.00 91.19 606 GLY A C 1
ATOM 4667 O O . GLY A 1 606 ? 19.691 -7.556 -10.632 1.00 91.19 606 GLY A O 1
ATOM 4668 N N . ASP A 1 607 ? 20.337 -7.101 -8.523 1.00 89.94 607 ASP A N 1
ATOM 4669 C CA . ASP A 1 607 ? 19.474 -5.942 -8.293 1.00 89.94 607 ASP A CA 1
ATOM 4670 C C . ASP A 1 607 ? 19.889 -4.747 -9.164 1.00 89.94 607 ASP A C 1
ATOM 4672 O O . ASP A 1 607 ? 19.040 -4.091 -9.770 1.00 89.94 607 ASP A O 1
ATOM 4676 N N . LEU A 1 608 ? 21.194 -4.507 -9.320 1.00 93.38 608 LEU A N 1
ATOM 4677 C CA . LEU A 1 608 ? 21.690 -3.496 -10.252 1.00 93.38 608 LEU A CA 1
ATOM 4678 C C . LEU A 1 608 ? 21.298 -3.811 -11.699 1.00 93.38 608 LEU A C 1
ATOM 4680 O O . LEU A 1 608 ? 20.777 -2.941 -12.387 1.00 93.38 608 LEU A O 1
ATOM 4684 N N . LEU A 1 609 ? 21.501 -5.046 -12.167 1.00 95.75 609 LEU A N 1
ATOM 4685 C CA . LEU A 1 609 ? 21.095 -5.451 -13.517 1.00 95.75 609 LEU A CA 1
ATOM 4686 C C . LEU A 1 609 ? 19.583 -5.308 -13.712 1.00 95.75 609 LEU A C 1
ATOM 4688 O O . LEU A 1 609 ? 19.143 -4.851 -14.762 1.00 95.75 609 LEU A O 1
ATOM 4692 N N . TRP A 1 610 ? 18.781 -5.636 -12.699 1.00 93.19 610 TRP A N 1
ATOM 4693 C CA . TRP A 1 610 ? 17.342 -5.385 -12.734 1.00 93.19 610 TRP A CA 1
ATOM 4694 C C . TRP A 1 610 ? 17.022 -3.901 -12.945 1.00 93.19 610 TRP A C 1
ATOM 4696 O O . TRP A 1 610 ? 16.228 -3.556 -13.824 1.00 93.19 610 TRP A O 1
ATOM 4706 N N . PHE A 1 611 ? 17.661 -3.018 -12.175 1.00 94.00 611 PHE A N 1
ATOM 4707 C CA . PHE A 1 611 ? 17.493 -1.573 -12.308 1.00 94.00 611 PHE A CA 1
ATOM 4708 C C . PHE A 1 611 ? 17.948 -1.056 -13.682 1.00 94.00 611 PHE A C 1
ATOM 4710 O O . PHE A 1 611 ? 17.202 -0.330 -14.337 1.00 94.00 611 PHE A O 1
ATOM 4717 N N . LEU A 1 612 ? 19.120 -1.480 -14.166 1.00 96.00 612 LEU A N 1
ATOM 4718 C CA . LEU A 1 612 ? 19.621 -1.114 -15.495 1.00 96.00 612 LEU A CA 1
ATOM 4719 C C . LEU A 1 612 ? 18.709 -1.634 -16.612 1.00 96.00 612 LEU A C 1
ATOM 4721 O O . LEU A 1 612 ? 18.527 -0.953 -17.617 1.00 96.00 612 LEU A O 1
ATOM 4725 N N . GLY A 1 613 ? 18.090 -2.805 -16.433 1.00 96.31 613 GLY A N 1
ATOM 4726 C CA . GLY A 1 613 ? 17.066 -3.329 -17.335 1.00 96.31 613 GLY A CA 1
ATOM 4727 C C . GLY A 1 613 ? 15.865 -2.394 -17.433 1.00 96.31 613 GLY A C 1
ATOM 4728 O O . GLY A 1 613 ? 15.449 -2.043 -18.536 1.00 96.31 613 GLY A O 1
ATOM 4729 N N . LEU A 1 614 ? 15.345 -1.934 -16.290 1.00 94.31 614 LEU A N 1
ATOM 4730 C CA . LEU A 1 614 ? 14.247 -0.965 -16.244 1.00 94.31 614 LEU A CA 1
ATOM 4731 C C . LEU A 1 614 ? 14.639 0.365 -16.899 1.00 94.31 614 LEU A C 1
ATOM 4733 O O . LEU A 1 614 ? 13.880 0.889 -17.714 1.00 94.31 614 LEU A O 1
ATOM 4737 N N . LEU A 1 615 ? 15.832 0.877 -16.585 1.00 94.19 615 LEU A N 1
ATOM 4738 C CA . LEU A 1 615 ? 16.360 2.107 -17.171 1.00 94.19 615 LEU A CA 1
ATOM 4739 C C . LEU A 1 615 ? 16.512 1.984 -18.691 1.00 94.19 615 LEU A C 1
ATOM 4741 O O . LEU A 1 615 ? 16.135 2.897 -19.415 1.00 94.19 615 LEU A O 1
ATOM 4745 N N . SER A 1 616 ? 17.001 0.846 -19.181 1.00 96.31 616 SER A N 1
ATOM 4746 C CA . SER A 1 616 ? 17.179 0.597 -20.611 1.00 96.31 616 SER A CA 1
ATOM 4747 C C . SER A 1 616 ? 15.836 0.573 -21.357 1.00 96.31 616 SER A C 1
ATOM 4749 O O . SER A 1 616 ? 15.714 1.211 -22.401 1.00 96.31 616 SER A O 1
ATOM 4751 N N . VAL A 1 617 ? 14.779 -0.036 -20.792 1.00 96.50 617 VAL A N 1
ATOM 4752 C CA . VAL A 1 617 ? 13.416 0.090 -21.359 1.00 96.50 617 VAL A CA 1
ATOM 4753 C C . VAL A 1 617 ? 12.941 1.544 -21.337 1.00 96.50 617 VAL A C 1
ATOM 4755 O O . VAL A 1 617 ? 12.381 2.018 -22.322 1.00 96.50 617 VAL A O 1
ATOM 4758 N N . SER A 1 618 ? 13.170 2.260 -20.233 1.00 93.00 618 SER A N 1
ATOM 4759 C CA . SER A 1 618 ? 12.785 3.668 -20.104 1.00 93.00 618 SER A CA 1
ATOM 4760 C C . SER A 1 618 ? 13.450 4.541 -21.166 1.00 93.00 618 SER A C 1
ATOM 4762 O O . SER A 1 618 ? 12.760 5.318 -21.817 1.00 93.00 618 SER A O 1
ATOM 4764 N N . LEU A 1 619 ? 14.755 4.383 -21.394 1.00 91.81 619 LEU A N 1
ATOM 4765 C CA . LEU A 1 619 ? 15.486 5.107 -22.434 1.00 91.81 619 LEU A CA 1
ATOM 4766 C C . LEU A 1 619 ? 14.978 4.760 -23.834 1.00 91.81 619 LEU A C 1
ATOM 4768 O O . LEU A 1 619 ? 14.811 5.659 -24.648 1.00 91.81 619 LEU A O 1
ATOM 4772 N N . ALA A 1 620 ? 14.655 3.491 -24.107 1.00 94.56 620 ALA A N 1
ATOM 4773 C CA . ALA A 1 620 ? 14.045 3.109 -25.380 1.00 94.56 620 ALA A CA 1
ATOM 4774 C C . ALA A 1 620 ? 12.711 3.838 -25.624 1.00 94.56 620 ALA A C 1
ATOM 4776 O O . ALA A 1 620 ? 12.488 4.365 -26.709 1.00 94.56 620 ALA A O 1
ATOM 4777 N N . VAL A 1 621 ? 11.828 3.893 -24.620 1.00 93.81 621 VAL A N 1
ATOM 4778 C CA . VAL A 1 621 ? 10.527 4.571 -24.752 1.00 93.81 621 VAL A CA 1
ATOM 4779 C C . VAL A 1 621 ? 10.694 6.082 -24.877 1.00 93.81 621 VAL A C 1
ATOM 4781 O O . VAL A 1 621 ? 10.052 6.687 -25.731 1.00 93.81 621 VAL A O 1
ATOM 4784 N N . LEU A 1 622 ? 11.536 6.686 -24.034 1.00 89.81 622 LEU A N 1
ATOM 4785 C CA . LEU A 1 622 ? 11.752 8.131 -24.023 1.00 89.81 622 LEU A CA 1
ATOM 4786 C C . LEU A 1 622 ? 12.404 8.608 -25.322 1.00 89.81 622 LEU A C 1
ATOM 4788 O O . LEU A 1 622 ? 11.899 9.558 -25.912 1.00 89.81 622 LEU A O 1
ATOM 4792 N N . ASN A 1 623 ? 13.440 7.921 -25.813 1.00 90.62 623 ASN A N 1
ATOM 4793 C CA . ASN A 1 623 ? 14.099 8.289 -27.069 1.00 90.62 623 ASN A CA 1
ATOM 4794 C C . ASN A 1 623 ? 13.176 8.092 -28.277 1.00 90.62 623 ASN A C 1
ATOM 4796 O O . ASN A 1 623 ? 13.292 8.817 -29.256 1.00 90.62 623 ASN A O 1
ATOM 4800 N N . PHE A 1 624 ? 12.203 7.179 -28.200 1.00 92.56 624 PHE A N 1
ATOM 4801 C CA . PHE A 1 624 ? 11.208 6.990 -29.257 1.00 92.56 624 PHE A CA 1
ATOM 4802 C C . PHE A 1 624 ? 10.024 7.974 -29.192 1.00 92.56 624 PHE A C 1
ATOM 4804 O O . PHE A 1 624 ? 9.129 7.919 -30.039 1.00 92.56 624 PHE A O 1
ATOM 4811 N N . LEU A 1 625 ? 9.984 8.890 -28.216 1.00 91.50 625 LEU A N 1
ATOM 4812 C CA . LEU A 1 625 ? 8.978 9.953 -28.209 1.00 91.50 625 LEU A CA 1
ATOM 4813 C C . LEU A 1 625 ? 9.152 10.866 -29.434 1.00 91.50 625 LEU A C 1
ATOM 4815 O O . LEU A 1 625 ? 10.282 11.123 -29.849 1.00 91.50 625 LEU A O 1
ATOM 4819 N N . PRO A 1 626 ? 8.055 11.409 -29.998 1.00 90.12 626 PRO A N 1
ATOM 4820 C CA . PRO A 1 626 ? 8.092 12.283 -31.171 1.00 90.12 626 PRO A CA 1
ATOM 4821 C C . PRO A 1 626 ? 8.565 13.701 -30.800 1.00 90.12 626 PRO A C 1
ATOM 4823 O O . PRO A 1 626 ? 7.854 14.686 -30.992 1.00 90.12 626 PRO A O 1
ATOM 4826 N N . ILE A 1 627 ? 9.756 13.799 -30.212 1.00 89.81 627 ILE A N 1
ATOM 4827 C CA . ILE A 1 627 ? 10.421 15.040 -29.823 1.00 89.81 627 ILE A CA 1
ATOM 4828 C C . ILE A 1 627 ? 11.594 15.224 -30.791 1.00 89.81 627 ILE A C 1
ATOM 4830 O O . ILE A 1 627 ? 12.427 14.328 -30.846 1.00 89.81 627 ILE A O 1
ATOM 4834 N N . PRO A 1 628 ? 11.686 16.343 -31.536 1.00 82.44 628 PRO A N 1
ATOM 4835 C CA . PRO A 1 628 ? 12.641 16.519 -32.639 1.00 82.44 628 PRO A CA 1
ATOM 4836 C C . PRO A 1 628 ? 14.106 16.153 -32.345 1.00 82.44 628 PRO A C 1
ATOM 4838 O O . PRO A 1 628 ? 14.754 15.590 -33.209 1.00 82.44 628 PRO A O 1
ATOM 4841 N N . VAL A 1 629 ? 14.588 16.399 -31.122 1.00 83.44 629 VAL A N 1
ATOM 4842 C CA . VAL A 1 629 ? 15.982 16.136 -30.687 1.00 83.44 629 VAL A CA 1
ATOM 4843 C C . VAL A 1 629 ? 16.233 14.679 -30.279 1.00 83.44 629 VAL A C 1
ATOM 4845 O O . VAL A 1 629 ? 17.354 14.299 -29.972 1.00 83.44 629 VAL A O 1
ATOM 4848 N N . LEU A 1 630 ? 15.187 13.859 -30.217 1.00 88.50 630 LEU A N 1
ATOM 4849 C CA . LEU A 1 630 ? 15.280 12.437 -29.901 1.00 88.50 630 LEU A CA 1
ATOM 4850 C C . LEU A 1 630 ? 15.075 11.604 -31.171 1.00 88.50 630 LEU A C 1
ATOM 4852 O O . LEU A 1 630 ? 14.464 12.069 -32.137 1.00 88.50 630 LEU A O 1
ATOM 4856 N N . ASP A 1 631 ? 15.491 10.337 -31.135 1.00 90.50 631 ASP A N 1
ATOM 4857 C CA . ASP A 1 631 ? 15.332 9.374 -32.236 1.00 90.50 631 ASP A CA 1
ATOM 4858 C C . ASP A 1 631 ? 13.914 9.364 -32.834 1.00 90.50 631 ASP A C 1
ATOM 4860 O O . ASP A 1 631 ? 13.721 9.347 -34.053 1.00 90.50 631 ASP A O 1
ATOM 4864 N N . GLY A 1 632 ? 12.888 9.406 -31.980 1.00 88.88 632 GLY A N 1
ATOM 4865 C CA . GLY A 1 632 ? 11.487 9.423 -32.392 1.00 88.88 632 GLY A CA 1
ATOM 4866 C C . GLY A 1 632 ? 11.086 10.690 -33.155 1.00 88.88 632 GLY A C 1
ATOM 4867 O O . GLY A 1 632 ? 10.209 10.630 -34.016 1.00 88.88 632 GLY A O 1
ATOM 4868 N N . GLY A 1 633 ? 11.740 11.826 -32.908 1.00 88.56 633 GLY A N 1
ATOM 4869 C CA . GLY A 1 633 ? 11.569 13.055 -33.681 1.00 88.56 633 GLY A CA 1
ATOM 4870 C C . GLY A 1 633 ? 12.072 12.917 -35.114 1.00 88.56 633 GLY A C 1
ATOM 4871 O O . GLY A 1 633 ? 11.324 13.171 -36.061 1.00 88.56 633 GLY A O 1
ATOM 4872 N N . HIS A 1 634 ? 13.299 12.423 -35.286 1.00 88.00 634 HIS A N 1
ATOM 4873 C CA . HIS A 1 634 ? 13.849 12.126 -36.611 1.00 88.00 634 HIS A CA 1
ATOM 4874 C C . HIS A 1 634 ? 13.015 11.066 -37.348 1.00 88.00 634 HIS A C 1
ATOM 4876 O O . HIS A 1 634 ? 12.759 11.193 -38.548 1.00 88.00 634 HIS A O 1
ATOM 4882 N N . MET A 1 635 ? 12.500 10.064 -36.626 1.00 91.69 635 MET A N 1
ATOM 4883 C CA . MET A 1 635 ? 11.579 9.068 -37.179 1.00 91.69 635 MET A CA 1
ATOM 4884 C C . MET A 1 635 ? 10.312 9.706 -37.771 1.00 91.69 635 MET A C 1
ATOM 4886 O O . MET A 1 635 ? 9.874 9.306 -38.849 1.00 91.69 635 MET A O 1
ATOM 4890 N N . VAL A 1 636 ? 9.735 10.725 -37.120 1.00 91.81 636 VAL A N 1
ATOM 4891 C CA . VAL A 1 636 ? 8.563 11.450 -37.646 1.00 91.81 636 VAL A CA 1
ATOM 4892 C C . VAL A 1 636 ? 8.882 12.134 -38.977 1.00 91.81 636 VAL A C 1
ATOM 4894 O O . VAL A 1 636 ? 8.083 12.040 -39.913 1.00 91.81 636 VAL A O 1
ATOM 4897 N N . PHE A 1 637 ? 10.049 12.773 -39.100 1.00 89.44 637 PHE A N 1
ATOM 4898 C CA . PHE A 1 637 ? 10.467 13.414 -40.351 1.00 89.44 637 PHE A CA 1
ATOM 4899 C C . PHE A 1 637 ? 10.728 12.404 -41.473 1.00 89.44 637 PHE A C 1
ATOM 4901 O O . PHE A 1 637 ? 10.326 12.641 -42.612 1.00 89.44 637 PHE A O 1
ATOM 4908 N N . LEU A 1 638 ? 11.313 11.247 -41.159 1.00 90.19 638 LEU A N 1
ATOM 4909 C CA . LEU A 1 638 ? 11.535 10.183 -42.141 1.00 90.19 638 LEU A CA 1
ATOM 4910 C C . LEU A 1 638 ? 10.233 9.516 -42.594 1.00 90.19 638 LEU A C 1
ATOM 4912 O O . LEU A 1 638 ? 10.071 9.230 -43.779 1.00 90.19 638 LEU A O 1
ATOM 4916 N N . ILE A 1 639 ? 9.275 9.308 -41.685 1.00 91.25 639 ILE A N 1
ATOM 4917 C CA . ILE A 1 639 ? 7.930 8.835 -42.045 1.00 91.25 639 ILE A CA 1
ATOM 4918 C C . ILE A 1 639 ? 7.248 9.857 -42.959 1.00 91.25 639 ILE A C 1
ATOM 4920 O O . ILE A 1 639 ? 6.662 9.485 -43.978 1.00 91.25 639 ILE A O 1
ATOM 4924 N N . TRP A 1 640 ? 7.344 11.146 -42.625 1.00 88.56 640 TRP A N 1
ATOM 4925 C CA . TRP A 1 640 ? 6.820 12.223 -43.460 1.00 88.56 640 TRP A CA 1
ATOM 4926 C C . TRP A 1 640 ? 7.426 12.196 -44.867 1.00 88.56 640 TRP A C 1
ATOM 4928 O O . TRP A 1 640 ? 6.686 12.232 -45.852 1.00 88.56 640 TRP A O 1
ATOM 4938 N N . GLU A 1 641 ? 8.751 12.090 -44.970 1.00 91.06 641 GLU A N 1
ATOM 4939 C CA . GLU A 1 641 ? 9.468 11.993 -46.241 1.00 91.06 641 GLU A CA 1
ATOM 4940 C C . GLU A 1 641 ? 9.068 10.745 -47.031 1.00 91.06 641 GLU A C 1
ATOM 4942 O O . GLU A 1 641 ? 8.779 10.849 -48.222 1.00 91.06 641 GLU A O 1
ATOM 4947 N N . GLY A 1 642 ? 8.971 9.586 -46.376 1.00 90.31 642 GLY A N 1
ATOM 4948 C CA . GLY A 1 642 ? 8.541 8.336 -47.001 1.00 90.31 642 GLY A CA 1
ATOM 4949 C C . GLY A 1 642 ? 7.124 8.410 -47.583 1.00 90.31 642 GLY A C 1
ATOM 4950 O O . GLY A 1 642 ? 6.870 7.850 -48.647 1.00 90.31 642 GLY A O 1
ATOM 4951 N N . ILE A 1 643 ? 6.211 9.144 -46.933 1.00 92.88 643 ILE A N 1
ATOM 4952 C CA . ILE A 1 643 ? 4.834 9.355 -47.414 1.00 92.88 643 ILE A CA 1
ATOM 4953 C C . ILE A 1 643 ? 4.778 10.410 -48.530 1.00 92.88 643 ILE A C 1
ATOM 4955 O O . ILE A 1 643 ? 4.032 10.256 -49.497 1.00 92.88 643 ILE A O 1
ATOM 4959 N N . ARG A 1 644 ? 5.519 11.516 -48.391 1.00 89.75 644 ARG A N 1
ATOM 4960 C CA . ARG A 1 644 ? 5.470 12.665 -49.317 1.00 89.75 644 ARG A CA 1
ATOM 4961 C C . ARG A 1 644 ? 6.418 12.538 -50.509 1.00 89.75 644 ARG A C 1
ATOM 4963 O O . ARG A 1 644 ? 6.293 13.320 -51.451 1.00 89.75 644 ARG A O 1
ATOM 4970 N N . GLY A 1 645 ? 7.366 11.606 -50.458 1.00 84.75 645 GLY A N 1
ATOM 4971 C CA . GLY A 1 645 ? 8.441 11.438 -51.436 1.00 84.75 645 GLY A CA 1
ATOM 4972 C C . GLY A 1 645 ? 9.437 12.602 -51.479 1.00 84.75 645 GLY A C 1
ATOM 4973 O O . GLY A 1 645 ? 10.228 12.681 -52.415 1.00 84.75 645 GLY A O 1
ATOM 4974 N N . LYS A 1 646 ? 9.362 13.539 -50.524 1.00 84.12 646 LYS A N 1
ATOM 4975 C CA . LYS A 1 646 ? 10.236 14.715 -50.419 1.00 84.12 646 LYS A CA 1
ATOM 4976 C C . LYS A 1 646 ? 10.534 15.014 -48.948 1.00 84.12 646 LYS A C 1
ATOM 4978 O O . LYS A 1 646 ? 9.596 14.935 -48.145 1.00 84.12 646 LYS A O 1
ATOM 4983 N N . PRO A 1 647 ? 11.779 15.386 -48.601 1.00 82.69 647 PRO A N 1
ATOM 4984 C CA . PRO A 1 647 ? 12.136 15.742 -47.233 1.00 82.69 647 PRO A CA 1
ATOM 4985 C C . PRO A 1 647 ? 11.380 16.996 -46.773 1.00 82.69 647 PRO A C 1
ATOM 4987 O O . PRO A 1 647 ? 10.902 17.799 -47.584 1.00 82.69 647 PRO A O 1
ATOM 4990 N N . ALA A 1 648 ? 11.238 17.151 -45.454 1.00 82.81 648 ALA A N 1
ATOM 4991 C CA . ALA A 1 648 ? 10.726 18.387 -44.871 1.00 82.81 648 ALA A CA 1
ATOM 4992 C C . ALA A 1 648 ? 11.654 19.558 -45.224 1.00 82.81 648 ALA A C 1
ATOM 4994 O O . ALA A 1 648 ? 12.846 19.367 -45.460 1.00 82.81 648 ALA A O 1
ATOM 4995 N N . SER A 1 649 ? 11.115 20.780 -45.279 1.00 84.31 649 SER A N 1
ATOM 4996 C CA . SER A 1 649 ? 11.973 21.933 -45.533 1.00 84.31 649 SER A CA 1
ATOM 4997 C C . SER A 1 649 ? 12.960 22.111 -44.383 1.00 84.31 649 SER A C 1
ATOM 4999 O O . SER A 1 649 ? 12.601 22.027 -43.210 1.00 84.31 649 SER A O 1
ATOM 5001 N N . GLU A 1 650 ? 14.200 22.408 -44.737 1.00 75.88 650 GLU A N 1
ATOM 5002 C CA . GLU A 1 650 ? 15.324 22.577 -43.816 1.00 75.88 650 GLU A CA 1
ATOM 5003 C C . GLU A 1 650 ? 15.002 23.547 -42.666 1.00 75.88 650 GLU A C 1
ATOM 5005 O O . GLU A 1 650 ? 15.181 23.232 -41.493 1.00 75.88 650 GLU A O 1
ATOM 5010 N N . ARG A 1 651 ? 14.373 24.688 -42.984 1.00 81.31 651 ARG A N 1
ATOM 5011 C CA . ARG A 1 651 ? 13.924 25.673 -41.983 1.00 81.31 651 ARG A CA 1
ATOM 5012 C C . ARG A 1 651 ? 12.966 25.086 -40.949 1.00 81.31 651 ARG A C 1
ATOM 5014 O O . ARG A 1 651 ? 12.983 25.516 -39.802 1.00 81.31 651 ARG A O 1
ATOM 5021 N N . VAL A 1 652 ? 12.105 24.154 -41.356 1.00 84.19 652 VAL A N 1
ATOM 5022 C CA . VAL A 1 652 ? 11.151 23.500 -40.452 1.00 84.19 652 VAL A CA 1
ATOM 5023 C C . VAL A 1 652 ? 11.874 22.500 -39.558 1.00 84.19 652 VAL A C 1
ATOM 5025 O O . VAL A 1 652 ? 11.584 22.466 -38.367 1.00 84.19 652 VAL A O 1
ATOM 5028 N N . MET A 1 653 ? 12.825 21.738 -40.099 1.00 81.19 653 MET A N 1
ATOM 5029 C CA . MET A 1 653 ? 13.600 20.756 -39.337 1.00 81.19 653 MET A CA 1
ATOM 5030 C C . MET A 1 653 ? 14.502 21.432 -38.297 1.00 81.19 653 MET A C 1
ATOM 5032 O O . MET A 1 653 ? 14.410 21.116 -37.114 1.00 81.19 653 MET A O 1
ATOM 5036 N N . ILE A 1 654 ? 15.264 22.454 -38.701 1.00 81.88 654 ILE A N 1
ATOM 5037 C CA . ILE A 1 654 ? 16.112 23.246 -37.798 1.00 81.88 654 ILE A CA 1
ATOM 5038 C C . ILE A 1 654 ? 15.267 23.920 -36.708 1.00 81.88 654 ILE A C 1
ATOM 5040 O O . ILE A 1 654 ? 15.591 23.838 -35.523 1.00 81.88 654 ILE A O 1
ATOM 5044 N N . ALA A 1 655 ? 14.150 24.560 -37.079 1.00 86.25 655 ALA A N 1
ATOM 5045 C CA . ALA A 1 655 ? 13.266 25.194 -36.102 1.00 86.25 655 ALA A CA 1
ATOM 5046 C C . ALA A 1 655 ? 12.675 24.173 -35.120 1.00 86.25 655 ALA A C 1
ATOM 5048 O O . ALA A 1 655 ? 12.641 24.429 -33.917 1.00 86.25 655 ALA A O 1
ATOM 5049 N N . ALA A 1 656 ? 12.237 23.012 -35.611 1.00 86.44 656 ALA A N 1
ATOM 5050 C CA . ALA A 1 656 ? 11.716 21.945 -34.769 1.00 86.44 656 ALA A CA 1
ATOM 5051 C C . ALA A 1 656 ? 12.786 21.401 -33.812 1.00 86.44 656 ALA A C 1
ATOM 5053 O O . ALA A 1 656 ? 12.490 21.245 -32.628 1.00 86.44 656 ALA A O 1
ATOM 5054 N N . ASN A 1 657 ? 14.020 21.189 -34.277 1.00 85.25 657 ASN A N 1
ATOM 5055 C CA . ASN A 1 657 ? 15.139 20.732 -33.450 1.00 85.25 657 ASN A CA 1
ATOM 5056 C C . ASN A 1 657 ? 15.481 21.745 -32.355 1.00 85.25 657 ASN A C 1
ATOM 5058 O O . ASN A 1 657 ? 15.559 21.363 -31.192 1.00 85.25 657 ASN A O 1
ATOM 5062 N N . TYR A 1 658 ? 15.569 23.045 -32.657 1.00 87.38 658 TYR A N 1
ATOM 5063 C CA . TYR A 1 658 ? 15.800 24.057 -31.617 1.00 87.38 658 TYR A CA 1
ATOM 5064 C C . TYR A 1 658 ? 14.643 24.179 -30.620 1.00 87.38 658 TYR A C 1
ATOM 5066 O O . TYR A 1 658 ? 14.884 24.317 -29.419 1.00 87.38 658 TYR A O 1
ATOM 5074 N N . VAL A 1 659 ? 13.389 24.106 -31.081 1.00 89.31 659 VAL A N 1
ATOM 5075 C CA . VAL A 1 659 ? 12.214 24.095 -30.190 1.00 89.31 659 VAL A CA 1
ATOM 5076 C C . VAL A 1 659 ? 12.233 22.854 -29.298 1.00 89.31 659 VAL A C 1
ATOM 5078 O O . VAL A 1 659 ? 12.028 22.967 -28.089 1.00 89.31 659 VAL A O 1
ATOM 5081 N N . GLY A 1 660 ? 12.527 21.685 -29.869 1.00 87.44 660 GLY A N 1
ATOM 5082 C CA . GLY A 1 660 ? 12.684 20.433 -29.138 1.00 87.44 660 GLY A CA 1
ATOM 5083 C C . GLY A 1 660 ? 13.824 20.497 -28.122 1.00 87.44 660 GLY A C 1
ATOM 5084 O O . GLY A 1 660 ? 13.638 20.090 -26.978 1.00 87.44 660 GLY A O 1
ATOM 5085 N N . LEU A 1 661 ? 14.968 21.076 -28.494 1.00 87.44 661 LEU A N 1
ATOM 5086 C CA . LEU A 1 661 ? 16.138 21.220 -27.627 1.00 87.44 661 LEU A CA 1
ATOM 5087 C C . LEU A 1 661 ? 15.819 22.138 -26.455 1.00 87.44 661 LEU A C 1
ATOM 5089 O O . LEU A 1 661 ? 16.070 21.788 -25.306 1.00 87.44 661 LEU A O 1
ATOM 5093 N N . CYS A 1 662 ? 15.211 23.290 -26.739 1.00 90.50 662 CYS A N 1
ATOM 5094 C CA . CYS A 1 662 ? 14.757 24.221 -25.716 1.00 90.50 662 CYS A CA 1
ATOM 5095 C C . CYS A 1 662 ? 13.773 23.539 -24.757 1.00 90.50 662 CYS A C 1
ATOM 5097 O O . CYS A 1 662 ? 13.942 23.631 -23.542 1.00 90.50 662 CYS A O 1
ATOM 5099 N N . PHE A 1 663 ? 12.806 22.783 -25.285 1.00 90.00 663 PHE A N 1
ATOM 5100 C CA . PHE A 1 663 ? 11.857 22.020 -24.478 1.00 90.00 663 PHE A CA 1
ATOM 5101 C C . PHE A 1 663 ? 12.550 20.994 -23.567 1.00 90.00 663 PHE A C 1
ATOM 5103 O O . PHE A 1 663 ? 12.301 20.993 -22.360 1.00 90.00 663 PHE A O 1
ATOM 5110 N N . VAL A 1 664 ? 13.441 20.157 -24.110 1.00 87.25 664 VAL A N 1
ATOM 5111 C CA . VAL A 1 664 ? 14.167 19.130 -23.341 1.00 87.25 664 VAL A CA 1
ATOM 5112 C C . VAL A 1 664 ? 15.074 19.767 -22.288 1.00 87.25 664 VAL A C 1
ATOM 5114 O O . VAL A 1 664 ? 15.073 19.319 -21.144 1.00 87.25 664 VAL A O 1
ATOM 5117 N N . LEU A 1 665 ? 15.798 20.840 -22.620 1.00 87.81 665 LEU A N 1
ATOM 5118 C CA . LEU A 1 665 ? 16.645 21.560 -21.664 1.00 87.81 665 LEU A CA 1
ATOM 5119 C C . LEU A 1 665 ? 15.821 22.192 -20.537 1.00 87.81 665 LEU A C 1
ATOM 5121 O O . LEU A 1 665 ? 16.189 22.064 -19.370 1.00 87.81 665 LEU A O 1
ATOM 5125 N N . CYS A 1 666 ? 14.688 22.827 -20.852 1.00 90.56 666 CYS A N 1
ATOM 5126 C CA . CYS A 1 666 ? 13.778 23.362 -19.841 1.00 90.56 666 CYS A CA 1
ATOM 5127 C C . CYS A 1 666 ? 13.232 22.256 -18.932 1.00 90.56 666 CYS A C 1
ATOM 5129 O O . CYS A 1 666 ? 13.220 22.424 -17.713 1.00 90.56 666 CYS A O 1
ATOM 5131 N N . LEU A 1 667 ? 12.826 21.118 -19.503 1.00 86.50 667 LEU A N 1
ATOM 5132 C CA . LEU A 1 667 ? 12.363 19.963 -18.739 1.00 86.50 667 LEU A CA 1
ATOM 5133 C C . LEU A 1 667 ? 13.475 19.401 -17.843 1.00 86.50 667 LEU A C 1
ATOM 5135 O O . LEU A 1 667 ? 13.233 19.130 -16.670 1.00 86.50 667 LEU A O 1
ATOM 5139 N N . MET A 1 668 ? 14.697 19.271 -18.359 1.00 85.25 668 MET A N 1
ATOM 5140 C CA . MET A 1 668 ? 15.848 18.776 -17.605 1.00 85.25 668 MET A CA 1
ATOM 5141 C C . MET A 1 668 ? 16.198 19.706 -16.438 1.00 85.25 668 MET A C 1
ATOM 5143 O O . MET A 1 668 ? 16.385 19.230 -15.322 1.00 85.25 668 MET A O 1
ATOM 5147 N N . LEU A 1 669 ? 16.236 21.023 -16.665 1.00 88.50 669 LEU A N 1
ATOM 5148 C CA . LEU A 1 669 ? 16.465 22.018 -15.612 1.00 88.50 669 LEU A CA 1
ATOM 5149 C C . LEU A 1 669 ? 15.347 22.001 -14.566 1.00 88.50 669 LEU A C 1
ATOM 5151 O O . LEU A 1 669 ? 15.626 22.073 -13.371 1.00 88.50 669 LEU A O 1
ATOM 5155 N N . TRP A 1 670 ? 14.093 21.862 -15.001 1.00 87.69 670 TRP A N 1
ATOM 5156 C CA . TRP A 1 670 ? 12.952 21.726 -14.103 1.00 87.69 670 TRP A CA 1
ATOM 5157 C C . TRP A 1 670 ? 13.075 20.477 -13.225 1.00 87.69 670 TRP A C 1
ATOM 5159 O O . TRP A 1 670 ? 13.009 20.581 -12.002 1.00 87.69 670 TRP A O 1
ATOM 5169 N N . VAL A 1 671 ? 13.294 19.299 -13.815 1.00 84.38 671 VAL A N 1
ATOM 5170 C CA . VAL A 1 671 ? 13.408 18.039 -13.063 1.00 84.38 671 VAL A CA 1
ATOM 5171 C C . VAL A 1 671 ? 14.642 18.051 -12.156 1.00 84.38 671 VAL A C 1
ATOM 5173 O O . VAL A 1 671 ? 14.552 17.630 -11.009 1.00 84.38 671 VAL A O 1
ATOM 5176 N N . LEU A 1 672 ? 15.767 18.612 -12.605 1.00 85.06 672 LEU A N 1
ATOM 5177 C CA . LEU A 1 672 ? 16.944 18.798 -11.756 1.00 85.06 672 LEU A CA 1
ATOM 5178 C C . LEU A 1 672 ? 16.649 19.732 -10.574 1.00 85.06 672 LEU A C 1
ATOM 5180 O O . LEU A 1 672 ? 17.090 19.468 -9.459 1.00 85.06 672 LEU A O 1
ATOM 5184 N N . SER A 1 673 ? 15.885 20.808 -10.791 1.00 83.44 673 SER A N 1
ATOM 5185 C CA . SER A 1 673 ? 15.464 21.693 -9.703 1.00 83.44 673 SER A CA 1
ATOM 5186 C C . SER A 1 673 ? 14.557 20.972 -8.701 1.00 83.44 673 SER A C 1
ATOM 5188 O O . SER A 1 673 ? 14.703 21.195 -7.500 1.00 83.44 673 SER A O 1
ATOM 5190 N N . LEU A 1 674 ? 13.690 20.060 -9.167 1.00 81.06 674 LEU A N 1
ATOM 5191 C CA . LEU A 1 674 ? 12.884 19.195 -8.302 1.00 81.06 674 LEU A CA 1
ATOM 5192 C C . LEU A 1 674 ? 13.766 18.236 -7.497 1.00 81.06 674 LEU A C 1
ATOM 5194 O O . LEU A 1 674 ? 13.598 18.173 -6.284 1.00 81.06 674 LEU A O 1
ATOM 5198 N N . ASP A 1 675 ? 14.727 17.558 -8.130 1.00 80.75 675 ASP A N 1
ATOM 5199 C CA . ASP A 1 675 ? 15.680 16.670 -7.449 1.00 80.75 675 ASP A CA 1
ATOM 5200 C C . ASP A 1 675 ? 16.437 17.429 -6.348 1.00 80.75 675 ASP A C 1
ATOM 5202 O O . ASP A 1 675 ? 16.449 17.017 -5.189 1.00 80.75 675 ASP A O 1
ATOM 5206 N N . ILE A 1 676 ? 17.029 18.581 -6.685 1.00 82.06 676 ILE A N 1
ATOM 5207 C CA . ILE A 1 676 ? 17.778 19.415 -5.734 1.00 82.06 676 ILE A CA 1
ATOM 5208 C C . ILE A 1 676 ? 16.872 19.872 -4.589 1.00 82.06 676 ILE A C 1
ATOM 5210 O O . ILE A 1 676 ? 17.271 19.809 -3.427 1.00 82.06 676 ILE A O 1
ATOM 5214 N N . PHE A 1 677 ? 15.651 20.313 -4.897 1.00 78.75 677 PHE A N 1
ATOM 5215 C CA . PHE A 1 677 ? 14.676 20.732 -3.895 1.00 78.75 677 PHE A CA 1
ATOM 5216 C C . PHE A 1 677 ? 14.306 19.581 -2.951 1.00 78.75 677 PHE A C 1
ATOM 5218 O O . PHE A 1 677 ? 14.317 19.764 -1.733 1.00 78.75 677 PHE A O 1
ATOM 5225 N N . MET A 1 678 ? 14.044 18.387 -3.492 1.00 71.50 678 MET A N 1
ATOM 5226 C CA . MET A 1 678 ? 13.741 17.190 -2.704 1.00 71.50 678 MET A CA 1
ATOM 5227 C C . MET A 1 678 ? 14.909 16.801 -1.788 1.00 71.50 678 MET A C 1
ATOM 5229 O O . MET A 1 678 ? 14.681 16.498 -0.616 1.00 71.50 678 MET A O 1
ATOM 5233 N N . HIS A 1 679 ? 16.150 16.878 -2.280 1.00 69.00 679 HIS A N 1
ATOM 5234 C CA . HIS A 1 679 ? 17.350 16.571 -1.497 1.00 69.00 679 HIS A CA 1
ATOM 5235 C C . HIS A 1 679 ? 17.677 17.625 -0.428 1.00 69.00 679 HIS A C 1
ATOM 5237 O O . HIS A 1 679 ? 18.072 17.269 0.682 1.00 69.00 679 HIS A O 1
ATOM 5243 N N . LEU A 1 680 ? 17.525 18.920 -0.725 1.00 66.00 680 LEU A N 1
ATOM 5244 C CA . LEU A 1 680 ? 17.869 19.997 0.212 1.00 66.00 680 LEU A CA 1
ATOM 5245 C C . LEU A 1 680 ? 16.886 20.109 1.383 1.00 66.00 680 LEU A C 1
ATOM 5247 O O . LEU A 1 680 ? 17.303 20.454 2.487 1.00 66.00 680 LEU A O 1
ATOM 5251 N N . LEU A 1 681 ? 15.603 19.817 1.159 1.00 59.72 681 LEU A N 1
ATOM 5252 C CA . LEU A 1 681 ? 14.555 19.929 2.181 1.00 59.72 681 LEU A CA 1
ATOM 5253 C C . LEU A 1 681 ? 14.287 18.628 2.946 1.00 59.72 681 LEU A C 1
ATOM 5255 O O . LEU A 1 681 ? 13.421 18.617 3.817 1.00 59.72 681 LEU A O 1
ATOM 5259 N N . GLY A 1 682 ? 15.006 17.537 2.648 1.00 51.94 682 GLY A N 1
ATOM 5260 C CA . GLY A 1 682 ? 14.846 16.259 3.351 1.00 51.94 682 GLY A CA 1
ATOM 5261 C C . GLY A 1 682 ? 13.419 15.710 3.279 1.00 51.94 682 GLY A C 1
ATOM 5262 O O . GLY A 1 682 ? 12.963 15.0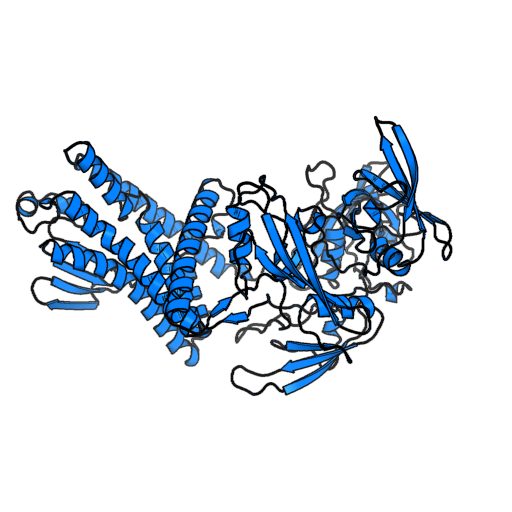59 4.214 1.00 51.94 682 GLY A O 1
ATOM 5263 N N . TRP A 1 683 ? 12.705 15.993 2.184 1.00 44.91 683 TRP A N 1
ATOM 5264 C CA . TRP A 1 683 ? 11.275 15.702 2.027 1.00 44.91 683 TRP A CA 1
ATOM 5265 C C . TRP A 1 683 ? 10.933 14.208 2.124 1.00 44.91 683 TRP A C 1
ATOM 5267 O O . TRP A 1 683 ? 9.777 13.879 2.338 1.00 44.91 683 TRP A O 1
ATOM 5277 N N . TRP A 1 684 ? 11.917 13.308 2.018 1.00 43.59 684 TRP A N 1
ATOM 5278 C CA . TRP A 1 684 ? 11.732 11.876 2.281 1.00 43.59 684 TRP A CA 1
ATOM 5279 C C . TRP A 1 684 ? 11.480 11.538 3.761 1.00 43.59 684 TRP A C 1
ATOM 5281 O O . TRP A 1 684 ? 11.164 10.393 4.069 1.00 43.59 684 TRP A O 1
ATOM 5291 N N . LYS A 1 685 ? 11.680 12.492 4.684 1.00 33.69 685 LYS A N 1
ATOM 5292 C CA . LYS A 1 685 ? 11.425 12.329 6.126 1.00 33.69 685 LYS A CA 1
ATOM 5293 C C . LYS A 1 685 ? 9.998 12.716 6.551 1.00 33.69 685 LYS A C 1
ATOM 5295 O O . LYS A 1 685 ? 9.701 12.643 7.740 1.00 33.69 685 LYS A O 1
ATOM 5300 N N . MET A 1 686 ? 9.144 13.138 5.616 1.00 27.09 686 MET A N 1
ATOM 5301 C CA . MET A 1 686 ? 7.717 13.448 5.813 1.00 27.09 686 MET A CA 1
ATOM 5302 C C . MET A 1 686 ? 6.858 12.541 4.944 1.00 27.09 686 MET A C 1
ATOM 5304 O O . MET A 1 686 ? 5.690 12.325 5.338 1.00 27.09 686 MET A O 1
#

Sequence (686 aa):
MAILALSLSSVPSILLAALGLGFVIFIHELGHFAVAKWCDVNVERFSIGFGPVIWSRTWGETEYALSLIPFGGYVKMLGQDDMDPSQETDEDLAEDPRSYTAKSVPQRMAIISAGVIMNLLTSVLFFLFAFKLGVEFTPAVVGYTRPGDPAWVAGLRTGDEFTQVNGRTGRPLRFIDLRQEIALSSGDVHVKGIRRIYDGVKMTEEDFTTTLVPKTGDIIPTVGVAPSLGMRLPQAAEGEEATVTIPGTAAAKSTPPFEGGDEIVKIDEVDISGYADLQNVLARRRGQEVTFTVKRGKKGETPTTHEIKTPPNYFHTLGLKMDIGPITAIQQGSPATTAQPPLAVDDKITHIISETDGEREVGADLNALELPDYLATLHGQEIKIRVKRSTSGQEESIECTITPDDRPGWTETPTGPSIPLTIPAIGIGYQVMPLVLKVEEGSPAFGEVNRGGKPSFIKSIEFFPPITQEAKPIIFDNKSEDPINWAFAFWAMQQHPEAEVVLQISEQDSGQEYTTKKLAPQPRDQMGSEWYLPIRGIPLNMLTERRKAATYGESLSLAYNRTKSSLLEIYLTLRNLATGRVSPKALRGPLGIAETAYHFSEKGLGDLLWFLGLLSVSLAVLNFLPIPVLDGGHMVFLIWEGIRGKPASERVMIAANYVGLCFVLCLMLWVLSLDIFMHLLGWWKM

Secondary structure (DSSP, 8-state):
-------TTTHHHHHHHHHHHHHHHHHHHHHHHHHHHHTT--EEEEEEEEEEEEEEEEETTEEEEEEEEEEEEEEEETTB-SS-TTGGG-HHHHSSTTSSTTS-HHHHHHHHHHHHHHHHHHHHHHHHHHHHH-EEE-BSBEEEE-TTSHHHHTT--TTPEEEEETTEE-SSPBHHHHHHHHHH-SS-EEEEEEEEEE-SS-EEEEEEEEEE--BTTSSS-B-SEEEPB-SBPP-PPTT-----S-TTSSGGG-BSPP-TT-EEEEETTEE--SHHHHHHHHHHTTTS-EEEEEEE--TTSPPEEEEEEE---B-EE--EEEEEEEEEEE-TTSHHHHSBSPP-TTPEEEEEEETTTEEEEBTTTB-TTTHHHHHHHTTTS-EEEEEEEEETTEEEEEEEEE---S--TTSS---STTPPEEETTTTEEEEEEEEEEEE-TTSTTHHHH-BTTB-EEEEEEEEE-TTT----EEE--TTSSSPPPHHHHHHHHHHSTT-EEEEEEEETTT--EEEPPPB--EEGGGGT---B-S--S---PBP-EEE--SSHHHHHHHHHHHHHHHHHHHHHHHHHHHTT-S-GGG---HHHHHHHHHHHHHH-HHHHHHHHHHHHHHHHHHHTSS-TTSHHHHHHHHHHHHHHSSPPPHHHHHHHHHHHHHHHHHHHHHHHHHHHHHHHTTGGG-

pLDDT: mean 87.86, std 10.96, range [27.09, 98.31]

InterPro domains:
  IPR001478 PDZ domain [SM00228] (131-197)
  IPR001478 PDZ domain [SM00228] (227-298)
  IPR004387 Peptidase M50, putative membrane-associated zinc metallopeptidase [PTHR42837] (10-228)
  IPR008915 Peptidase M50 [PF02163] (17-666)
  IPR036034 PDZ superfamily [G3DSA:2.30.42.10] (139-229)
  IPR036034 PDZ superfamily [G3DSA:2.30.42.10] (243-321)
  IPR036034 PDZ superfamily [SSF50156] (100-192)
  IPR036034 PDZ superfamily [SSF50156] (246-309)

Radius of gyration: 30.86 Å; chains: 1; bounding box: 82×52×86 Å

Organism: NCBI:txid2527995

Foldseek 3Di:
DPPDPPDVVLVVLLVVLLCLQLVLQLLLQVQLVVLLVVLLWQWQEWEQADDAFPDWDDDDNYIYTYHDGRNHIHTHTQLDDLPDLVNNPDVVSCPPCNGLNVDDLVSNLSSLCRSLVSLLVLLLVLLLVLLQVWDKAFFQFFAAFFFPFQCLQFVHDHGWGWQDKPRDGDPRHGNLNVQVSQQPDPFKIKTKTKHWDDPPPDIDIDIDITIGGFDPPDLGTDRRTDTFFFQFFAADDVPDDGCQFQPPFQQCVKVPHGHHGWGFQDKAPGGDGGDVSLLVNLLVQQQAWIWTWTFDDDDPDHTDIDIIITHHTFQWAQQFQFAWFWFQHFHPPFQQVVWVVHHDTRWGWAWKAFPVPGIAGESPRHRPQCQLAVLLVQAPGWIWTWTFDQDPNDTDIDIIITHFHNDGAQSRAPQDFLGFGDNNRRGIGTFGFQKGQAGDPPGQCCVFPCPVRAIKGWQWKWWQAPPPRDTDIDGADPPDPRGGGVSNVSVVCVSRQATWMKTWMAGPPPRDIDIGDTTHTDGCVVVVDSHTNSDRRGDGHGDMDIRHDPDSVSSSVSSSVVLVSLLVVLVSVVVCVVVVNDDPLVDAAPVSLSVVLSVQSVVHSSSNSVSSSSVSSVLSVVLLPCQLSGSVVVVVQSVVCVVVVHGDDSVVSVVSSVVSVVVVVVVNVVNVVSNVVCVVVVVVVD